Protein AF-0000000068351124 (afdb_homodimer)

Nearest PDB structures (foldseek):
  8b5t-assembly1_A  TM=9.879E-01  e=9.074E-43  Leishmania major
  8b5t-assembly2_C  TM=9.883E-01  e=3.183E-40  Leishmania major
  8b5u-assembly1_A-2  TM=9.787E-01  e=8.706E-40  Leishmania donovani
  1dhr-assembly1_A  TM=9.128E-01  e=2.588E-25  Rattus norvegicus
  1hdr-assembly1_A-2  TM=9.274E-01  e=3.714E-24  Homo sapiens

Secondary structure (DSSP, 8-state):
--EEEEETTTSHHHHHHHHHHHHTT-EEEEEEEGGGPPTT--SEEE-TT--HHHHHHHHHHHTTT--EEEEEE-------B-TTSTTHHHHHHHHIIIIIIHHHHHHHHHHHHEEEEEEEEEE--GGGGS--TTBHHHHHHHHHHHHHHHHHHT-GGGS-TT-EEEEEE-S-B--HHHHHH-TTS-GGGSBPHHHHHHHHHHHHTTTTPPPTT-EEEEEEETTEEEEE-/--EEEEETTTSHHHHHHHHHHHHTT-EEEEEEEGGGPPTT--SEEE-TT--HHHHHHHHHHHTTT--EEEEEE-------B-TTSTTHHHHHHHHIIIIIIHHHHHHHHHHHHEEEEEEEEEE--GGGGS--TTBHHHHHHHHHHHHHHHHHHT-GGGS-TT-EEEEEE-S-B--HHHHHH-TTS-GGGSBPHHHHHHHHHHHHTTTTPPPTT-EEEEEEETTEEEEE-

InterPro domains:
  IPR002347 Short-chain dehydrogenase/reductase SDR [PF00106] (2-181)
  IPR020904 Short-chain dehydrogenase/reductase, conserved site [PS00061] (125-153)
  IPR036291 NAD(P)-binding domain superfamily [SSF51735] (1-215)

pLDDT: mean 97.4, std 2.3, range [87.5, 99.0]

Organism: Leishmania major (NCBI:txid5664)

Solvent-accessible surface area (backbone atoms only — not comparable to full-atom values): 22222 Å² total; per-residue (Å²): 128,52,28,32,40,30,34,19,32,69,42,73,60,17,41,35,32,51,51,43,35,47,75,69,60,37,46,78,43,38,26,30,42,43,92,65,45,54,90,90,50,86,45,42,61,39,63,80,82,51,52,33,47,54,43,30,52,52,54,44,59,71,43,61,98,50,66,25,36,25,33,40,37,58,36,61,81,83,51,64,32,29,61,58,40,81,64,25,36,54,44,21,52,51,32,28,39,40,32,30,34,48,43,55,22,49,45,26,42,34,30,74,33,37,28,69,48,15,27,38,37,39,55,35,36,48,68,26,81,47,67,28,41,61,21,40,24,37,26,33,18,24,33,28,36,49,45,46,34,34,9,52,40,73,38,59,83,48,40,29,61,79,37,38,32,36,27,40,12,49,69,48,61,64,35,74,67,49,43,68,77,42,74,82,59,77,61,45,46,29,29,55,44,62,62,53,19,47,50,51,48,38,38,45,72,57,48,89,52,76,62,56,30,38,62,30,33,42,45,27,55,84,67,40,74,47,79,45,118,128,52,29,32,41,31,34,20,31,68,43,74,60,17,41,36,33,50,51,41,35,48,74,68,60,38,44,76,44,38,28,30,43,44,90,66,46,55,91,91,50,86,45,44,62,39,64,81,82,51,51,33,47,53,45,31,51,52,54,46,58,70,42,62,97,50,66,24,33,24,34,40,37,58,36,61,82,84,51,64,32,29,59,61,39,80,63,25,36,54,44,22,53,50,30,28,40,40,34,29,34,47,44,56,21,48,46,26,42,34,31,73,33,36,27,67,48,14,27,38,38,39,55,34,34,47,68,28,80,48,68,29,40,62,20,40,24,35,26,33,19,24,33,27,36,50,44,45,33,33,8,50,40,74,39,58,83,46,39,29,60,80,36,37,31,36,26,40,12,50,68,49,61,64,36,73,67,50,45,70,76,42,73,83,59,76,61,44,46,28,29,54,44,62,62,54,19,48,50,51,47,38,36,44,72,56,48,89,52,76,62,56,29,38,63,31,34,44,45,28,54,85,66,42,75,47,81,44,118

Radius of gyration: 22.52 Å; Cα contacts (8 Å, |Δi|>4): 1095; chains: 2; bounding box: 61×64×56 Å

Sequence (458 aa):
MKNVLLIGARGALGRAVANAFANGKWSIISVDQAAAVQQGDECCAVNPASSIEELQQAYKSAVTGLKVDAVINVAGGWAGGSVADASTAASTELMLRQSLFSSVAAAHVFSTQGEKNGLLLLTGAAAAVSPTPGMIGYGTAKSAVHFLCQSIAEDPSVLPTDASVLAILPTILDTPGNRSAMPHADRSTWTSLEDVAQQIVEWSNGSRRPASGSLVKIVTENSKTRFIVMKNVLLIGARGALGRAVANAFANGKWSIISVDQAAAVQQGDECCAVNPASSIEELQQAYKSAVTGLKVDAVINVAGGWAGGSVADASTAASTELMLRQSLFSSVAAAHVFSTQGEKNGLLLLTGAAAAVSPTPGMIGYGTAKSAVHFLCQSIAEDPSVLPTDASVLAILPTILDTPGNRSAMPHADRSTWTSLEDVAQQIVEWSNGSRRPASGSLVKIVTENSKTRFIV

Structure (mmCIF, N/CA/C/O backbone):
data_AF-0000000068351124-model_v1
#
loop_
_entity.id
_entity.type
_entity.pdbx_description
1 polymer 'Dihydropteridine reductase'
#
loop_
_atom_site.group_PDB
_atom_site.id
_atom_site.type_symbol
_atom_site.label_atom_id
_atom_site.label_alt_id
_atom_site.label_comp_id
_atom_site.label_asym_id
_atom_site.label_entity_id
_atom_site.label_seq_id
_atom_site.pdbx_PDB_ins_code
_atom_site.Cartn_x
_atom_site.Cartn_y
_atom_site.Cartn_z
_atom_site.occupancy
_atom_site.B_iso_or_equiv
_atom_site.auth_seq_id
_atom_site.auth_comp_id
_atom_site.auth_asym_id
_atom_site.auth_atom_id
_atom_site.pdbx_PDB_model_num
ATOM 1 N N . MET A 1 1 ? 5.875 33.875 12.164 1 90.62 1 MET A N 1
ATOM 2 C CA . MET A 1 1 ? 4.629 33.125 11.969 1 90.62 1 MET A CA 1
ATOM 3 C C . MET A 1 1 ? 4.914 31.703 11.469 1 90.62 1 MET A C 1
ATOM 5 O O . MET A 1 1 ? 5.793 31.5 10.633 1 90.62 1 MET A O 1
ATOM 9 N N . LYS A 1 2 ? 4.273 30.75 12.125 1 97.88 2 LYS A N 1
ATOM 10 C CA . LYS A 1 2 ? 4.484 29.359 11.742 1 97.88 2 LYS A CA 1
ATOM 11 C C . LYS A 1 2 ? 3.682 29 10.492 1 97.88 2 LYS A C 1
ATOM 13 O O . LYS A 1 2 ? 2.59 29.531 10.273 1 97.88 2 LYS A O 1
ATOM 18 N N . ASN A 1 3 ? 4.223 28.109 9.664 1 98.69 3 ASN A N 1
ATOM 19 C CA . ASN A 1 3 ? 3.6 27.703 8.414 1 98.69 3 ASN A CA 1
ATOM 20 C C . ASN A 1 3 ? 3.168 26.234 8.461 1 98.69 3 ASN A C 1
ATOM 22 O O . ASN A 1 3 ? 3.895 25.391 8.984 1 98.69 3 ASN A O 1
ATOM 26 N N . VAL A 1 4 ? 1.982 25.969 7.977 1 98.94 4 VAL A N 1
ATOM 27 C CA . VAL A 1 4 ? 1.522 24.594 7.844 1 98.94 4 VAL A CA 1
ATOM 28 C C . VAL A 1 4 ? 1.084 24.328 6.406 1 98.94 4 VAL A C 1
ATOM 30 O O . VAL A 1 4 ? 0.349 25.125 5.82 1 98.94 4 VAL A O 1
ATOM 33 N N . LEU A 1 5 ? 1.65 23.328 5.781 1 98.94 5 LEU A N 1
ATOM 34 C CA . LEU A 1 5 ? 1.082 22.766 4.559 1 98.94 5 LEU A CA 1
ATOM 35 C C . LEU A 1 5 ? -0.054 21.797 4.875 1 98.94 5 LEU A C 1
ATOM 37 O O . LEU A 1 5 ? 0.159 20.781 5.539 1 98.94 5 LEU A O 1
ATOM 41 N N . LEU A 1 6 ? -1.249 22.141 4.48 1 98.94 6 LEU A N 1
ATOM 42 C CA . LEU A 1 6 ? -2.441 21.344 4.758 1 98.94 6 LEU A CA 1
ATOM 43 C C . LEU A 1 6 ? -2.992 20.719 3.479 1 98.94 6 LEU A C 1
ATOM 45 O O . LEU A 1 6 ? -3.557 21.422 2.637 1 98.94 6 LEU A O 1
ATOM 49 N N . ILE A 1 7 ? -2.822 19.438 3.361 1 98.88 7 ILE A N 1
ATOM 50 C CA . ILE A 1 7 ? -3.271 18.688 2.193 1 98.88 7 ILE A CA 1
ATOM 51 C C . ILE A 1 7 ? -4.633 18.047 2.479 1 98.88 7 ILE A C 1
ATOM 53 O O . ILE A 1 7 ? -4.809 17.375 3.49 1 98.88 7 ILE A O 1
ATOM 57 N N . GLY A 1 8 ? -5.559 18.219 1.577 1 98.5 8 GLY A N 1
ATOM 58 C CA . GLY A 1 8 ? -6.949 17.875 1.839 1 98.5 8 GLY A CA 1
ATOM 59 C C . GLY A 1 8 ? -7.695 18.984 2.568 1 98.5 8 GLY A C 1
ATOM 60 O O . GLY A 1 8 ? -8.578 18.703 3.383 1 98.5 8 GLY A O 1
ATOM 61 N N . ALA A 1 9 ? -7.371 20.188 2.326 1 98.56 9 ALA A N 1
ATOM 62 C CA . ALA A 1 9 ? -7.781 21.344 3.123 1 98.56 9 ALA A CA 1
ATOM 63 C C . ALA A 1 9 ? -9.266 21.656 2.926 1 98.56 9 ALA A C 1
ATOM 65 O O . ALA A 1 9 ? -9.883 22.328 3.754 1 98.56 9 ALA A O 1
ATOM 66 N N . ARG A 1 10 ? -9.859 21.219 1.865 1 97.44 10 ARG A N 1
ATOM 67 C CA . ARG A 1 10 ? -11.234 21.594 1.551 1 97.44 10 ARG A CA 1
ATOM 68 C C . ARG A 1 10 ? -12.195 20.453 1.87 1 97.44 10 ARG A C 1
ATOM 70 O O . ARG A 1 10 ? -13.398 20.547 1.619 1 97.44 10 ARG A O 1
ATOM 77 N N . GLY A 1 11 ? -11.703 19.328 2.4 1 96.38 11 GLY A N 1
ATOM 78 C CA . GLY A 1 11 ? -12.555 18.266 2.906 1 96.38 11 GLY A CA 1
ATOM 79 C C . GLY A 1 11 ? -13.156 18.578 4.266 1 96.38 11 GLY A C 1
ATOM 80 O O . GLY A 1 11 ? -12.883 19.625 4.84 1 96.38 11 GLY A O 1
ATOM 81 N N . ALA A 1 12 ? -13.914 17.609 4.773 1 96.94 12 ALA A N 1
ATOM 82 C CA . ALA A 1 12 ? -14.578 17.828 6.055 1 96.94 12 ALA A CA 1
ATOM 83 C C . ALA A 1 12 ? -13.562 18.016 7.18 1 96.94 12 ALA A C 1
ATOM 85 O O . ALA A 1 12 ? -13.594 19.016 7.891 1 96.94 12 ALA A O 1
ATOM 86 N N . LEU A 1 13 ? -12.656 17.031 7.383 1 98.19 13 LEU A N 1
ATOM 87 C CA . LEU A 1 13 ? -11.633 17.156 8.414 1 98.19 13 LEU A CA 1
ATOM 88 C C . LEU A 1 13 ? -10.688 18.312 8.086 1 98.19 13 LEU A C 1
ATOM 90 O O . LEU A 1 13 ? -10.266 19.047 8.984 1 98.19 13 LEU A O 1
ATOM 94 N N . GLY A 1 14 ? -10.32 18.469 6.797 1 98.56 14 GLY A N 1
ATOM 95 C CA . GLY A 1 14 ? -9.43 19.531 6.359 1 98.56 14 GLY A CA 1
ATOM 96 C C . GLY A 1 14 ? -9.906 20.906 6.758 1 98.56 14 GLY A C 1
ATOM 97 O O . GLY A 1 14 ? -9.117 21.719 7.254 1 98.56 14 GLY A O 1
ATOM 98 N N . ARG A 1 15 ? -11.164 21.188 6.594 1 98.12 15 ARG A N 1
ATOM 99 C CA . ARG A 1 15 ? -11.727 22.484 6.945 1 98.12 15 ARG A CA 1
ATOM 100 C C . ARG A 1 15 ? -11.648 22.719 8.453 1 98.12 15 ARG A C 1
ATOM 102 O O . ARG A 1 15 ? -11.352 23.828 8.891 1 98.12 15 ARG A O 1
ATOM 109 N N . ALA A 1 16 ? -11.93 21.672 9.242 1 98.69 16 ALA A N 1
ATOM 110 C CA . ALA A 1 16 ? -11.828 21.797 10.695 1 98.69 16 ALA A CA 1
ATOM 111 C C . ALA A 1 16 ? -10.391 22.062 11.125 1 98.69 16 ALA A C 1
ATOM 113 O O . ALA A 1 16 ? -10.148 22.906 11.992 1 98.69 16 ALA A O 1
ATOM 114 N N . VAL A 1 17 ? -9.461 21.406 10.508 1 98.94 17 VAL A N 1
ATOM 115 C CA . VAL A 1 17 ? -8.047 21.578 10.828 1 98.94 17 VAL A CA 1
ATOM 116 C C . VAL A 1 17 ? -7.59 22.969 10.414 1 98.94 17 VAL A C 1
ATOM 118 O O . VAL A 1 17 ? -6.867 23.641 11.156 1 98.94 17 VAL A O 1
ATOM 121 N N . ALA A 1 18 ? -8.023 23.406 9.234 1 98.75 18 ALA A N 1
ATOM 122 C CA . ALA A 1 18 ? -7.691 24.75 8.781 1 98.75 18 ALA A CA 1
ATOM 123 C C . ALA A 1 18 ? -8.18 25.797 9.773 1 98.75 18 ALA A C 1
ATOM 125 O O . ALA A 1 18 ? -7.438 26.719 10.125 1 98.75 18 ALA A O 1
ATOM 126 N N . ASN A 1 19 ? -9.383 25.656 10.195 1 98.75 19 ASN A N 1
ATOM 127 C CA . ASN A 1 19 ? -9.945 26.578 11.164 1 98.75 19 ASN A CA 1
ATOM 128 C C . ASN A 1 19 ? -9.148 26.594 12.461 1 98.75 19 ASN A C 1
ATOM 130 O O . ASN A 1 19 ? -8.906 27.656 13.031 1 98.75 19 ASN A O 1
ATOM 134 N N . ALA A 1 20 ? -8.781 25.422 12.945 1 98.88 20 ALA A N 1
ATOM 135 C CA . ALA A 1 20 ? -8.023 25.312 14.188 1 98.88 20 ALA A CA 1
ATOM 136 C C . ALA A 1 20 ? -6.66 26 14.055 1 98.88 20 ALA A C 1
ATOM 138 O O . ALA A 1 20 ? -6.227 26.719 14.961 1 98.88 20 ALA A O 1
ATOM 139 N N . PHE A 1 21 ? -5.977 25.797 12.93 1 98.88 21 PHE A N 1
ATOM 140 C CA . PHE A 1 21 ? -4.68 26.438 12.703 1 98.88 21 PHE A CA 1
ATOM 141 C C . PHE A 1 21 ? -4.832 27.938 12.586 1 98.88 21 PHE A C 1
ATOM 143 O O . PHE A 1 21 ? -3.973 28.703 13.039 1 98.88 21 PHE A O 1
ATOM 150 N N . ALA A 1 22 ? -5.898 28.391 11.898 1 98.44 22 ALA A N 1
ATOM 151 C CA . ALA A 1 22 ? -6.16 29.828 11.789 1 98.44 22 ALA A CA 1
ATOM 152 C C . ALA A 1 22 ? -6.324 30.453 13.172 1 98.44 22 ALA A C 1
ATOM 154 O O . ALA A 1 22 ? -5.789 31.531 13.438 1 98.44 22 ALA A O 1
ATOM 155 N N . ASN A 1 23 ? -7.055 29.812 13.977 1 98.25 23 ASN A N 1
ATOM 156 C CA . ASN A 1 23 ? -7.238 30.281 15.344 1 98.25 23 ASN A CA 1
ATOM 157 C C . ASN A 1 23 ? -5.914 30.359 16.094 1 98.25 23 ASN A C 1
ATOM 159 O O . ASN A 1 23 ? -5.738 31.203 16.969 1 98.25 23 ASN A O 1
ATOM 163 N N . GLY A 1 24 ? -5.059 29.469 15.742 1 97.94 24 GLY A N 1
ATOM 164 C CA . GLY A 1 24 ? -3.729 29.453 16.344 1 97.94 24 GLY A CA 1
ATOM 165 C C . GLY A 1 24 ? -2.77 30.422 15.672 1 97.94 24 GLY A C 1
ATOM 166 O O . GLY A 1 24 ? -1.574 30.422 15.969 1 97.94 24 GLY A O 1
ATOM 167 N N . LYS A 1 25 ? -3.258 31.172 14.664 1 98.06 25 LYS A N 1
ATOM 168 C CA . LYS A 1 25 ? -2.52 32.25 13.984 1 98.06 25 LYS A CA 1
ATOM 169 C C . LYS A 1 25 ? -1.384 31.656 13.141 1 98.06 25 LYS A C 1
ATOM 171 O O . LYS A 1 25 ? -0.302 32.25 13.062 1 98.06 25 LYS A O 1
ATOM 176 N N . TRP A 1 26 ? -1.561 30.469 12.688 1 98.5 26 TRP A N 1
ATOM 177 C CA . TRP A 1 26 ? -0.649 29.875 11.711 1 98.5 26 TRP A CA 1
ATOM 178 C C . TRP A 1 26 ? -0.959 30.359 10.305 1 98.5 26 TRP A C 1
ATOM 180 O O . TRP A 1 26 ? -2.109 30.672 9.984 1 98.5 26 TRP A O 1
ATOM 190 N N . SER A 1 27 ? 0.076 30.469 9.477 1 98.19 27 SER A N 1
ATOM 191 C CA . SER A 1 27 ? -0.121 30.625 8.039 1 98.19 27 SER A CA 1
ATOM 192 C C . SER A 1 27 ? -0.427 29.281 7.383 1 98.19 27 SER A C 1
ATOM 194 O O . SER A 1 27 ? 0.333 28.328 7.531 1 98.19 27 SER A O 1
ATOM 196 N N . ILE A 1 28 ? -1.528 29.25 6.656 1 98.44 28 ILE A N 1
ATOM 197 C CA . ILE A 1 28 ? -1.983 27.969 6.113 1 98.44 28 ILE A CA 1
ATOM 198 C C . ILE A 1 28 ? -1.756 27.938 4.602 1 98.44 28 ILE A C 1
ATOM 200 O O . ILE A 1 28 ? -2.258 28.797 3.877 1 98.44 28 ILE A O 1
ATOM 204 N N . ILE A 1 29 ? -0.979 27 4.129 1 98.62 29 ILE A N 1
ATOM 205 C CA . ILE A 1 29 ? -0.839 26.688 2.711 1 98.62 29 ILE A CA 1
ATOM 206 C C . ILE A 1 29 ? -1.719 25.484 2.361 1 98.62 29 ILE A C 1
ATOM 208 O O . ILE A 1 29 ? -1.402 24.344 2.719 1 98.62 29 ILE A O 1
ATOM 212 N N . SER A 1 30 ? -2.77 25.766 1.622 1 98.56 30 SER A N 1
ATOM 213 C CA . SER A 1 30 ? -3.811 24.766 1.406 1 98.56 30 SER A CA 1
ATOM 214 C C . SER A 1 30 ? -3.648 24.078 0.054 1 98.56 30 SER A C 1
ATOM 216 O O . SER A 1 30 ? -3.344 24.734 -0.946 1 98.56 30 SER A O 1
ATOM 218 N N . VAL A 1 31 ? -3.801 22.797 0.043 1 98.56 31 VAL A N 1
ATOM 219 C CA . VAL A 1 31 ? -3.818 21.984 -1.171 1 98.56 31 VAL A CA 1
ATOM 220 C C . VAL A 1 31 ? -5.039 21.062 -1.161 1 98.56 31 VAL A C 1
ATOM 222 O O . VAL A 1 31 ? -5.398 20.516 -0.12 1 98.56 31 VAL A O 1
ATOM 225 N N . ASP A 1 32 ? -5.676 20.859 -2.242 1 98.38 32 ASP A N 1
ATOM 226 C CA . ASP A 1 32 ? -6.742 19.875 -2.396 1 98.38 32 ASP A CA 1
ATOM 227 C C . ASP A 1 32 ? -6.93 19.5 -3.863 1 98.38 32 ASP A C 1
ATOM 229 O O . ASP A 1 32 ? -6.266 20.047 -4.742 1 98.38 32 ASP A O 1
ATOM 233 N N . GLN A 1 33 ? -7.754 18.531 -4.059 1 96.19 33 GLN A N 1
ATOM 234 C CA . GLN A 1 33 ? -8.07 18.125 -5.426 1 96.19 33 GLN A CA 1
ATOM 235 C C . GLN A 1 33 ? -8.859 19.219 -6.148 1 96.19 33 GLN A C 1
ATOM 237 O O . GLN A 1 33 ? -9.664 19.922 -5.535 1 96.19 33 GLN A O 1
ATOM 242 N N . ALA A 1 34 ? -8.727 19.25 -7.438 1 91.94 34 ALA A N 1
ATOM 243 C CA . ALA A 1 34 ? -9.273 20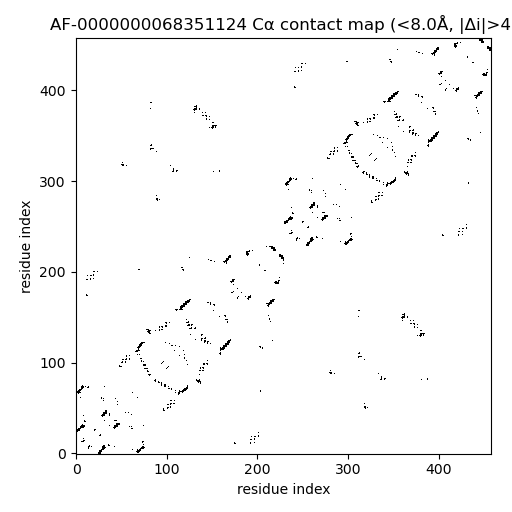.312 -8.273 1 91.94 34 ALA A CA 1
ATOM 244 C C . ALA A 1 34 ? -10.781 20.453 -8.078 1 91.94 34 ALA A C 1
ATOM 246 O O . ALA A 1 34 ? -11.312 21.562 -8.047 1 91.94 34 ALA A O 1
ATOM 247 N N . ALA A 1 35 ? -11.461 19.359 -7.949 1 91.5 35 ALA A N 1
ATOM 248 C CA . ALA A 1 35 ? -12.914 19.391 -7.84 1 91.5 35 ALA A CA 1
ATOM 249 C C . ALA A 1 35 ? -13.359 20.047 -6.539 1 91.5 35 ALA A C 1
ATOM 251 O O . ALA A 1 35 ? -14.484 20.531 -6.434 1 91.5 35 ALA A O 1
ATOM 252 N N . ALA A 1 36 ? -12.445 20.078 -5.566 1 92.25 36 ALA A N 1
ATOM 253 C CA . ALA A 1 36 ? -12.781 20.641 -4.258 1 92.25 36 ALA A CA 1
ATOM 254 C C . ALA A 1 36 ? -12.414 22.125 -4.18 1 92.25 36 ALA A C 1
ATOM 256 O O . ALA A 1 36 ? -12.789 22.812 -3.23 1 92.25 36 ALA A O 1
ATOM 257 N N . VAL A 1 37 ? -11.648 22.609 -5.18 1 93.5 37 VAL A N 1
ATOM 258 C CA . VAL A 1 37 ? -11.133 23.984 -5.152 1 93.5 37 VAL A CA 1
ATOM 259 C C . VAL A 1 37 ? -11.992 24.875 -6.047 1 93.5 37 VAL A C 1
ATOM 261 O O . VAL A 1 37 ? -12.148 24.594 -7.238 1 93.5 37 VAL A O 1
ATOM 264 N N . GLN A 1 38 ? -12.523 25.891 -5.461 1 90.25 38 GLN A N 1
ATOM 265 C CA . GLN A 1 38 ? -13.383 26.797 -6.195 1 90.25 38 GLN A CA 1
ATOM 266 C C . GLN A 1 38 ? -12.57 27.922 -6.848 1 90.25 38 GLN A C 1
ATOM 268 O O . GLN A 1 38 ? -11.438 28.188 -6.445 1 90.25 38 GLN A O 1
ATOM 273 N N . GLN A 1 39 ? -13.281 28.531 -7.797 1 87.5 39 GLN A N 1
ATOM 274 C CA . GLN A 1 39 ? -12.656 29.688 -8.43 1 87.5 39 GLN A CA 1
ATOM 275 C C . GLN A 1 39 ? -12.406 30.797 -7.414 1 87.5 39 GLN A C 1
ATOM 277 O O . GLN A 1 39 ? -13.273 31.109 -6.605 1 87.5 39 GLN A O 1
ATOM 282 N N . GLY A 1 40 ? -11.234 31.344 -7.422 1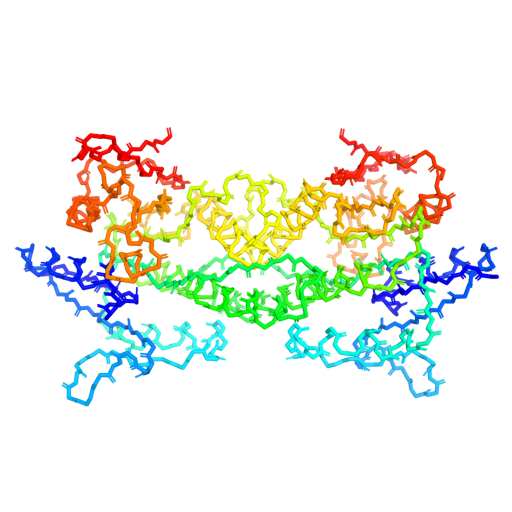 87.56 40 GLY A N 1
ATOM 283 C CA . GLY A 1 40 ? -10.875 32.438 -6.508 1 87.56 40 GLY A CA 1
ATOM 284 C C . GLY A 1 40 ? -10.32 31.938 -5.188 1 87.56 40 GLY A C 1
ATOM 285 O O . GLY A 1 40 ? -9.828 32.719 -4.379 1 87.56 40 GLY A O 1
ATOM 286 N N . ASP A 1 41 ? -10.406 30.594 -5.012 1 88.38 41 ASP A N 1
ATOM 287 C CA . ASP A 1 41 ? -9.852 29.969 -3.811 1 88.38 41 ASP A CA 1
ATOM 288 C C . ASP A 1 41 ? -8.328 29.969 -3.85 1 88.38 41 ASP A C 1
ATOM 290 O O . ASP A 1 41 ? -7.73 29.75 -4.906 1 88.38 41 ASP A O 1
ATOM 294 N N . GLU A 1 42 ? -7.664 30.359 -2.84 1 92.06 42 GLU A N 1
ATOM 295 C CA . GLU A 1 42 ? -6.207 30.375 -2.754 1 92.06 42 GLU A CA 1
ATOM 296 C C . GLU A 1 42 ? -5.645 28.984 -2.539 1 92.06 42 GLU A C 1
ATOM 298 O O . GLU A 1 42 ? -4.43 28.781 -2.527 1 92.06 42 GLU A O 1
ATOM 303 N N . CYS A 1 43 ? -6.488 28.031 -2.551 1 95.38 43 CYS A N 1
ATOM 304 C CA . CYS A 1 43 ? -6.098 26.641 -2.373 1 95.38 43 CYS A CA 1
ATOM 305 C C . CYS A 1 43 ? -5.48 26.078 -3.65 1 95.38 43 CYS A C 1
ATOM 307 O O . CYS A 1 43 ? -6.047 26.219 -4.734 1 95.38 43 CYS A O 1
ATOM 309 N N . CYS A 1 44 ? -4.25 25.469 -3.494 1 96.88 44 CYS A N 1
ATOM 310 C CA . CYS A 1 44 ? -3.598 24.828 -4.633 1 96.88 44 CYS A CA 1
ATOM 311 C C . CYS A 1 44 ? -4.375 23.594 -5.082 1 96.88 44 CYS A C 1
ATOM 313 O O . CYS A 1 44 ? -4.648 22.703 -4.281 1 96.88 44 CYS A O 1
ATOM 315 N N . ALA A 1 45 ? -4.684 23.547 -6.367 1 97.38 45 ALA A N 1
ATOM 316 C CA . ALA A 1 45 ? -5.449 22.438 -6.926 1 97.38 45 ALA A CA 1
ATOM 317 C C . ALA A 1 45 ? -4.527 21.391 -7.527 1 97.38 45 ALA A C 1
ATOM 319 O O . ALA A 1 45 ? -3.59 21.719 -8.258 1 97.38 45 ALA A O 1
ATOM 320 N N . VAL A 1 46 ? -4.766 20.141 -7.164 1 97.69 46 VAL A N 1
ATOM 321 C CA . VAL A 1 46 ? -4.016 19.047 -7.773 1 97.69 46 VAL A CA 1
ATOM 322 C C . VAL A 1 46 ? -4.973 18.109 -8.508 1 97.69 46 VAL A C 1
ATOM 324 O O . VAL A 1 46 ? -6.168 18.078 -8.219 1 97.69 46 VAL A O 1
ATOM 327 N N . ASN A 1 47 ? -4.422 17.406 -9.453 1 96.44 47 ASN A N 1
ATOM 328 C CA . ASN A 1 47 ? -5.176 16.438 -10.227 1 96.44 47 ASN A CA 1
ATOM 329 C C . ASN A 1 47 ? -5.316 15.109 -9.477 1 96.44 47 ASN A C 1
ATOM 331 O O . ASN A 1 47 ? -4.324 14.539 -9.023 1 96.44 47 ASN A O 1
ATOM 335 N N . PRO A 1 48 ? -6.523 14.648 -9.32 1 92.81 48 PRO A N 1
ATOM 336 C CA . PRO A 1 48 ? -6.734 13.383 -8.625 1 92.81 48 PRO A CA 1
ATOM 337 C C . PRO A 1 48 ? -5.992 12.219 -9.281 1 92.81 48 PRO A C 1
ATOM 339 O O . PRO A 1 48 ? -5.719 11.211 -8.625 1 92.81 48 PRO A O 1
ATOM 342 N N . ALA A 1 49 ? -5.621 12.32 -10.508 1 94 49 ALA A N 1
ATOM 343 C CA . ALA A 1 49 ? -4.945 11.258 -11.242 1 94 49 ALA A CA 1
ATOM 344 C C . ALA A 1 49 ? -3.434 11.461 -11.242 1 94 49 ALA A C 1
ATOM 346 O O . ALA A 1 49 ? -2.701 10.75 -11.93 1 94 49 ALA A O 1
ATOM 347 N N . SER A 1 50 ? -2.961 12.414 -10.445 1 96.94 50 SER A N 1
ATOM 348 C CA . SER A 1 50 ? -1.539 12.742 -10.422 1 96.94 50 SER A CA 1
ATOM 349 C C . SER A 1 50 ? -0.711 11.562 -9.914 1 96.94 50 SER A C 1
ATOM 351 O O . SER A 1 50 ? -1.138 10.836 -9.016 1 96.94 50 SER A O 1
ATOM 353 N N . SER A 1 51 ? 0.481 11.398 -10.523 1 97.94 51 SER A N 1
ATOM 354 C CA . SER A 1 51 ? 1.494 10.5 -9.984 1 97.94 51 SER A CA 1
ATOM 355 C C . SER A 1 51 ? 2.055 11.023 -8.664 1 97.94 51 SER A C 1
ATOM 357 O O . SER A 1 51 ? 1.801 12.164 -8.289 1 97.94 51 SER A O 1
ATOM 359 N N . ILE A 1 52 ? 2.805 10.188 -7.969 1 98.75 52 ILE A N 1
ATOM 360 C CA . ILE A 1 52 ? 3.455 10.633 -6.742 1 98.75 52 ILE A CA 1
ATOM 361 C C . ILE A 1 52 ? 4.422 11.773 -7.055 1 98.75 52 ILE A C 1
ATOM 363 O O . ILE A 1 52 ? 4.488 12.758 -6.32 1 98.75 52 ILE A O 1
ATOM 367 N N . GLU A 1 53 ? 5.152 11.641 -8.18 1 98.56 53 GLU A N 1
ATOM 368 C CA . GLU A 1 53 ? 6.109 12.664 -8.586 1 98.56 53 GLU A CA 1
ATOM 369 C C . GLU A 1 53 ? 5.414 13.992 -8.859 1 98.56 53 GLU A C 1
ATOM 371 O O . GLU A 1 53 ? 5.922 15.055 -8.492 1 98.56 53 GLU A O 1
ATOM 376 N N . GLU A 1 54 ? 4.305 13.93 -9.516 1 98.56 54 GLU A N 1
ATOM 377 C CA . GLU A 1 54 ? 3.545 15.148 -9.812 1 98.56 54 GLU A CA 1
ATOM 378 C C . GLU A 1 54 ? 3.037 15.797 -8.531 1 98.56 54 GLU A C 1
ATOM 380 O O . GLU A 1 54 ? 3.072 17.031 -8.398 1 98.56 54 GLU A O 1
ATOM 385 N N . LEU A 1 55 ? 2.535 15.008 -7.59 1 98.75 55 LEU A N 1
ATOM 386 C CA . LEU A 1 55 ? 2.088 15.539 -6.305 1 98.75 55 LEU A CA 1
ATOM 387 C C . LEU A 1 55 ? 3.25 16.156 -5.543 1 98.75 55 LEU A C 1
ATOM 389 O O . LEU A 1 55 ? 3.111 17.25 -4.965 1 98.75 55 LEU A O 1
ATOM 393 N N . GLN A 1 56 ? 4.379 15.445 -5.535 1 98.69 56 GLN A N 1
ATOM 394 C CA . GLN A 1 56 ? 5.582 15.953 -4.887 1 98.69 56 GLN A CA 1
ATOM 395 C C . GLN A 1 56 ? 5.949 17.344 -5.418 1 98.69 56 GLN A C 1
ATOM 397 O O . GLN A 1 56 ? 6.234 18.25 -4.637 1 98.69 56 GLN A O 1
ATOM 402 N N . GLN A 1 57 ? 5.906 17.469 -6.734 1 98.25 57 GLN A N 1
ATOM 403 C CA . GLN A 1 57 ? 6.23 18.75 -7.359 1 98.25 57 GLN A CA 1
ATOM 404 C C . GLN A 1 57 ? 5.199 19.812 -7 1 98.25 57 GLN A C 1
ATOM 406 O O . GLN A 1 57 ? 5.555 20.969 -6.719 1 98.25 57 GLN A O 1
ATOM 411 N N . ALA A 1 58 ? 3.957 19.453 -7.02 1 98.44 58 ALA A N 1
ATOM 412 C CA . ALA A 1 58 ? 2.891 20.391 -6.703 1 98.44 58 ALA A CA 1
ATOM 413 C C . ALA A 1 58 ? 3.01 20.891 -5.262 1 98.44 58 ALA A C 1
ATOM 415 O O . ALA A 1 58 ? 2.871 22.094 -4.996 1 98.44 58 ALA A O 1
ATOM 416 N N . TYR A 1 59 ? 3.256 19.938 -4.336 1 98.69 59 TYR A N 1
ATOM 417 C CA . TYR A 1 59 ? 3.367 20.312 -2.928 1 98.69 59 TYR A CA 1
ATOM 418 C C . TYR A 1 59 ? 4.586 21.188 -2.688 1 98.69 59 TYR A C 1
ATOM 420 O O . TYR A 1 59 ? 4.516 22.172 -1.94 1 98.69 59 TYR A O 1
ATOM 428 N N . LYS A 1 60 ? 5.715 20.875 -3.312 1 98.06 60 LYS A N 1
ATOM 429 C CA . LYS A 1 60 ? 6.914 21.703 -3.197 1 98.06 60 LYS A CA 1
ATOM 430 C C . LYS A 1 60 ? 6.676 23.109 -3.742 1 98.06 60 LYS A C 1
ATOM 432 O O . LYS A 1 60 ? 7.129 24.094 -3.156 1 98.06 60 LYS A O 1
ATOM 437 N N . SER A 1 61 ? 5.977 23.141 -4.855 1 97.81 61 SER A N 1
ATOM 438 C CA . SER A 1 61 ? 5.672 24.438 -5.449 1 97.81 61 SER A CA 1
ATOM 439 C C . SER A 1 61 ? 4.773 25.266 -4.539 1 97.81 61 SER A C 1
ATOM 441 O O . SER A 1 61 ? 4.898 26.5 -4.484 1 97.81 61 SER A O 1
ATOM 443 N N . ALA A 1 62 ? 3.875 24.625 -3.869 1 97.81 62 ALA A N 1
ATOM 444 C CA . ALA A 1 62 ? 2.943 25.312 -2.979 1 97.81 62 ALA A CA 1
ATOM 445 C C . ALA A 1 62 ? 3.68 25.969 -1.819 1 97.81 62 ALA A C 1
ATOM 447 O O . ALA A 1 62 ? 3.256 27.016 -1.324 1 97.81 62 ALA A O 1
ATOM 448 N N . VAL A 1 63 ? 4.809 25.344 -1.383 1 97.75 63 VAL A N 1
ATOM 449 C CA . VAL A 1 63 ? 5.527 25.891 -0.234 1 97.75 63 VAL A CA 1
ATOM 450 C C . VAL A 1 63 ? 6.785 26.609 -0.707 1 97.75 63 VAL A C 1
ATOM 452 O O . VAL A 1 63 ? 7.723 26.828 0.071 1 97.75 63 VAL A O 1
ATOM 455 N N . THR A 1 64 ? 6.895 26.938 -2.039 1 90.81 64 THR A N 1
ATOM 456 C CA . THR A 1 64 ? 8.117 27.453 -2.631 1 90.81 64 THR A CA 1
ATOM 457 C C . THR A 1 64 ? 8.625 28.672 -1.846 1 90.81 64 THR A C 1
ATOM 459 O O . THR A 1 64 ? 7.875 29.609 -1.604 1 90.81 64 THR A O 1
ATOM 462 N N . GLY A 1 65 ? 9.93 28.531 -1.429 1 91.31 65 GLY A N 1
ATOM 463 C CA . GLY A 1 65 ? 10.594 29.625 -0.744 1 91.31 65 GLY A CA 1
ATOM 464 C C . GLY A 1 65 ? 10.266 29.688 0.737 1 91.31 65 GLY A C 1
ATOM 465 O O . GLY A 1 65 ? 10.648 30.641 1.421 1 91.31 65 GLY A O 1
ATOM 466 N N . LEU A 1 66 ? 9.5 28.703 1.201 1 94.38 66 LEU A N 1
ATOM 467 C CA . LEU A 1 66 ? 9.109 28.672 2.605 1 94.38 66 LEU A CA 1
ATOM 468 C C . LEU A 1 66 ? 9.555 27.391 3.277 1 94.38 66 LEU A C 1
ATOM 470 O O . LEU A 1 66 ? 9.688 26.344 2.619 1 94.38 66 LEU A O 1
ATOM 474 N N . LYS A 1 67 ? 9.859 27.516 4.539 1 97.44 67 LYS A N 1
ATOM 475 C CA . LYS A 1 67 ? 9.93 26.344 5.406 1 97.44 67 LYS A CA 1
ATOM 476 C C . LYS A 1 67 ? 8.602 26.125 6.125 1 97.44 67 LYS A C 1
ATOM 478 O O . LYS A 1 67 ? 7.852 27.062 6.371 1 97.44 67 LYS A O 1
ATOM 483 N N . VAL A 1 68 ? 8.344 24.891 6.41 1 98.81 68 VAL A N 1
ATOM 484 C CA . VAL A 1 68 ? 7.059 24.594 7.039 1 98.81 68 VAL A CA 1
ATOM 485 C C . VAL A 1 68 ? 7.289 23.969 8.406 1 98.81 68 VAL A C 1
ATOM 487 O O . VAL A 1 68 ? 8.141 23.078 8.555 1 98.81 68 VAL A O 1
ATOM 490 N N . ASP A 1 69 ? 6.535 24.406 9.391 1 98.94 69 ASP A N 1
ATOM 491 C CA . ASP A 1 69 ? 6.59 23.875 10.758 1 98.94 69 ASP A CA 1
ATOM 492 C C . ASP A 1 69 ? 5.777 22.594 10.883 1 98.94 69 ASP A C 1
ATOM 494 O O . ASP A 1 69 ? 6.016 21.781 11.789 1 98.94 69 ASP A O 1
ATOM 498 N N . ALA A 1 70 ? 4.832 22.406 9.977 1 98.94 70 ALA A N 1
ATOM 499 C CA . ALA A 1 70 ? 4.012 21.203 9.961 1 98.94 70 ALA A CA 1
ATOM 500 C C . ALA A 1 70 ? 3.551 20.859 8.547 1 98.94 70 ALA A C 1
ATOM 502 O O . ALA A 1 70 ? 3.293 21.766 7.742 1 98.94 70 ALA A O 1
ATOM 503 N N . VAL A 1 71 ? 3.52 19.656 8.211 1 98.94 71 VAL A N 1
ATOM 504 C CA . VAL A 1 71 ? 2.82 19.094 7.059 1 98.94 71 VAL A CA 1
ATOM 505 C C . VAL A 1 71 ? 1.73 18.141 7.523 1 98.94 71 VAL A C 1
ATOM 507 O O . VAL A 1 71 ? 2.021 17.109 8.148 1 98.94 71 VAL A O 1
ATOM 510 N N . ILE A 1 72 ? 0.488 18.516 7.281 1 99 72 ILE A N 1
ATOM 511 C CA . ILE A 1 72 ? -0.677 17.75 7.707 1 99 72 ILE A CA 1
ATOM 512 C C . ILE A 1 72 ? -1.406 17.203 6.48 1 99 72 ILE A C 1
ATOM 514 O O . ILE A 1 72 ? -1.958 17.969 5.688 1 99 72 ILE A O 1
ATOM 518 N N . ASN A 1 73 ? -1.359 15.945 6.305 1 98.94 73 ASN A N 1
ATOM 519 C CA . ASN A 1 73 ? -2.082 15.305 5.211 1 98.94 73 ASN A CA 1
ATOM 520 C C . ASN A 1 73 ? -3.359 14.625 5.699 1 98.94 73 ASN A C 1
ATOM 522 O O . ASN A 1 73 ? -3.305 13.555 6.297 1 98.94 73 ASN A O 1
ATOM 526 N N . VAL A 1 74 ? -4.477 15.219 5.406 1 98.81 74 VAL A N 1
ATOM 527 C CA . VAL A 1 74 ? -5.762 14.656 5.797 1 98.81 74 VAL A CA 1
ATOM 528 C C . VAL A 1 74 ? -6.586 14.328 4.555 1 98.81 74 VAL A C 1
ATOM 530 O O . VAL A 1 74 ? -7.809 14.195 4.629 1 98.81 74 VAL A O 1
ATOM 533 N N . ALA A 1 75 ? -5.859 14.32 3.381 1 97.69 75 ALA A N 1
ATOM 534 C CA . ALA A 1 75 ? -6.508 13.852 2.158 1 97.69 75 ALA A CA 1
ATOM 535 C C . ALA A 1 75 ? -6.902 12.383 2.273 1 97.69 75 ALA A C 1
ATOM 537 O O . ALA A 1 75 ? -6.168 11.578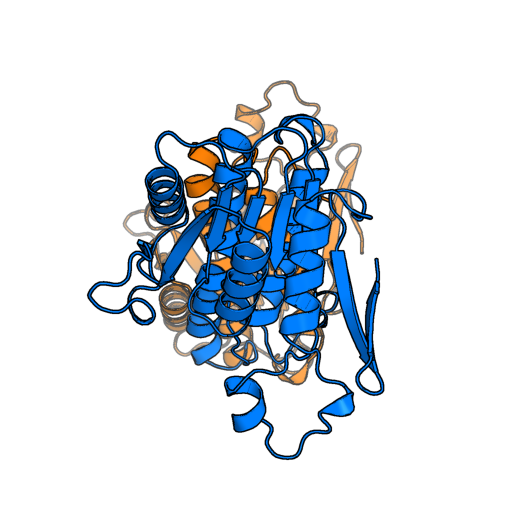 2.848 1 97.69 75 ALA A O 1
ATOM 538 N N . GLY A 1 76 ? -8.039 12.055 1.774 1 94.19 76 GLY A N 1
ATOM 539 C CA . GLY A 1 76 ? -8.477 10.664 1.799 1 94.19 76 GLY A CA 1
ATOM 540 C C . GLY A 1 76 ? -9.906 10.484 1.31 1 94.19 76 GLY A C 1
ATOM 541 O O . GLY A 1 76 ? -10.438 11.336 0.605 1 94.19 76 GLY A O 1
ATOM 542 N N . GLY A 1 77 ? -10.422 9.406 1.516 1 92.19 77 GLY A N 1
ATOM 543 C CA . GLY A 1 77 ? -11.758 8.938 1.167 1 92.19 77 GLY A CA 1
ATOM 544 C C . GLY A 1 77 ? -12.016 7.508 1.588 1 92.19 77 GLY A C 1
ATOM 545 O O . GLY A 1 77 ? -11.203 6.902 2.289 1 92.19 77 GLY A O 1
ATOM 546 N N . TRP A 1 78 ? -13.227 7.086 1.21 1 94.44 78 TRP A N 1
ATOM 547 C CA . TRP A 1 78 ? -13.602 5.719 1.556 1 94.44 78 TRP A CA 1
ATOM 548 C C . TRP A 1 78 ? -14.312 5.039 0.393 1 94.44 78 TRP A C 1
ATOM 550 O O . TRP A 1 78 ? -15.141 5.656 -0.281 1 94.44 78 TRP A O 1
ATOM 560 N N . ALA A 1 79 ? -13.969 3.861 0.15 1 95.12 79 ALA A N 1
ATOM 561 C CA . ALA A 1 79 ? -14.688 2.945 -0.731 1 95.12 79 ALA A CA 1
ATOM 562 C C . ALA A 1 79 ? -14.586 1.508 -0.23 1 95.12 79 ALA A C 1
ATOM 564 O O . ALA A 1 79 ? -13.523 1.078 0.225 1 95.12 79 ALA A O 1
ATOM 565 N N . GLY A 1 80 ? -15.703 0.802 -0.248 1 95.88 80 GLY A N 1
ATOM 566 C CA . GLY A 1 80 ? -15.695 -0.616 0.076 1 95.88 80 GLY A CA 1
ATOM 567 C C . GLY A 1 80 ? -15.375 -1.498 -1.117 1 95.88 80 GLY A C 1
ATOM 568 O O . GLY A 1 80 ? -14.773 -1.043 -2.092 1 95.88 80 GLY A O 1
ATOM 569 N N . GLY A 1 81 ? -15.609 -2.836 -0.918 1 97.81 81 GLY A N 1
ATOM 570 C CA . GLY A 1 81 ? -15.445 -3.803 -1.99 1 97.81 81 GLY A CA 1
ATOM 571 C C . GLY A 1 81 ? -14.461 -4.906 -1.651 1 97.81 81 GLY A C 1
ATOM 572 O O . GLY A 1 81 ? -13.391 -4.645 -1.098 1 97.81 81 GLY A O 1
ATOM 573 N N . SER A 1 82 ? -14.914 -6.125 -1.969 1 98.25 82 SER A N 1
ATOM 574 C CA . SER A 1 82 ? -14.023 -7.277 -1.852 1 98.25 82 SER A CA 1
ATOM 575 C C . SER A 1 82 ? -13.242 -7.508 -3.143 1 98.25 82 SER A C 1
ATOM 577 O O . SER A 1 82 ? -13.5 -6.852 -4.152 1 98.25 82 SER A O 1
ATOM 579 N N . VAL A 1 83 ? -12.336 -8.414 -3.152 1 97.69 83 VAL A N 1
ATOM 580 C CA . VAL A 1 83 ? -11.531 -8.695 -4.332 1 97.69 83 VAL A CA 1
ATOM 581 C C . VAL A 1 83 ? -12.398 -9.32 -5.418 1 97.69 83 VAL A C 1
ATOM 583 O O . VAL A 1 83 ? -12.031 -9.328 -6.594 1 97.69 83 VAL A O 1
ATOM 586 N N . ALA A 1 84 ? -13.617 -9.852 -5.059 1 98.38 84 ALA A N 1
ATOM 587 C CA . ALA A 1 84 ? -14.531 -10.477 -6.012 1 98.38 84 ALA A CA 1
ATOM 588 C C . ALA A 1 84 ? -15.25 -9.422 -6.852 1 98.38 84 ALA A C 1
ATOM 590 O O . ALA A 1 84 ? -15.727 -9.711 -7.945 1 98.38 84 ALA A O 1
ATOM 591 N N . ASP A 1 85 ? -15.352 -8.203 -6.277 1 98.12 85 ASP A N 1
ATOM 592 C CA . ASP A 1 85 ? -16.047 -7.109 -6.953 1 98.12 85 ASP A CA 1
ATOM 593 C C . ASP A 1 85 ? -15.18 -6.523 -8.07 1 98.12 85 ASP A C 1
ATOM 595 O O . ASP A 1 85 ? -14.047 -6.098 -7.832 1 98.12 85 ASP A O 1
ATOM 599 N N . ALA A 1 86 ? -15.75 -6.41 -9.258 1 97.94 86 ALA A N 1
ATOM 600 C CA . ALA A 1 86 ? -15 -5.918 -10.414 1 97.94 86 ALA A CA 1
ATOM 601 C C . ALA A 1 86 ? -14.586 -4.465 -10.211 1 97.94 86 ALA A C 1
ATOM 603 O O . ALA A 1 86 ? -13.531 -4.043 -10.695 1 97.94 86 ALA A O 1
ATOM 604 N N . SER A 1 87 ? -15.336 -3.756 -9.461 1 98.12 87 SER A N 1
ATOM 605 C CA . SER A 1 87 ? -15.094 -2.328 -9.289 1 98.12 87 SER A CA 1
ATOM 606 C C . SER A 1 87 ? -13.992 -2.078 -8.258 1 98.12 87 SER A C 1
ATOM 608 O O . SER A 1 87 ? -13.516 -0.951 -8.109 1 98.12 87 SER A O 1
ATOM 610 N N . THR A 1 88 ? -13.555 -3.129 -7.523 1 98.25 88 THR A N 1
ATOM 611 C CA . THR A 1 88 ? -12.547 -2.979 -6.48 1 98.25 88 THR A CA 1
ATOM 612 C C . THR A 1 88 ? -11.219 -2.527 -7.082 1 98.25 88 THR A C 1
ATOM 614 O O . THR A 1 88 ? -10.477 -1.771 -6.453 1 98.25 88 THR A O 1
ATOM 617 N N . ALA A 1 89 ? -10.969 -2.877 -8.352 1 98.56 89 ALA A N 1
ATOM 618 C CA . ALA A 1 89 ? -9.734 -2.463 -9.016 1 98.56 89 ALA A CA 1
ATOM 619 C C . ALA A 1 89 ? -9.625 -0.943 -9.07 1 98.56 89 ALA A C 1
ATOM 621 O O . ALA A 1 89 ? -8.656 -0.366 -8.57 1 98.56 89 ALA A O 1
ATOM 622 N N . ALA A 1 90 ? -10.648 -0.314 -9.57 1 97.94 90 ALA A N 1
ATOM 623 C CA . ALA A 1 90 ? -10.648 1.14 -9.703 1 97.94 90 ALA A CA 1
ATOM 624 C C . ALA A 1 90 ? -10.688 1.817 -8.336 1 97.94 90 ALA A C 1
ATOM 626 O O . ALA A 1 90 ? -10.008 2.824 -8.117 1 97.94 90 ALA A O 1
ATOM 627 N N . SER A 1 91 ? -11.461 1.257 -7.441 1 97.81 91 SER A N 1
ATOM 628 C CA . SER A 1 91 ? -11.578 1.863 -6.117 1 97.81 91 SER A CA 1
ATOM 629 C C . SER A 1 91 ? -10.281 1.729 -5.328 1 97.81 91 SER A C 1
ATOM 631 O O . SER A 1 91 ? -9.93 2.615 -4.547 1 97.81 91 SER A O 1
ATOM 633 N N . THR A 1 92 ? -9.609 0.607 -5.488 1 98.69 92 THR A N 1
ATOM 634 C CA . THR A 1 92 ? -8.32 0.43 -4.816 1 98.69 92 THR A CA 1
ATOM 635 C C . THR A 1 92 ? -7.32 1.484 -5.277 1 98.69 92 THR A C 1
ATOM 637 O O . THR A 1 92 ? -6.656 2.117 -4.457 1 98.69 92 THR A O 1
ATOM 640 N N . GLU A 1 93 ? -7.242 1.635 -6.555 1 98.31 93 GLU A N 1
ATOM 641 C CA . GLU A 1 93 ? -6.297 2.623 -7.066 1 98.31 93 GLU A CA 1
ATOM 642 C C . GLU A 1 93 ? -6.656 4.027 -6.59 1 98.31 93 GLU A C 1
ATOM 644 O O . GLU A 1 93 ? -5.773 4.824 -6.262 1 98.31 93 GLU A O 1
ATOM 649 N N . LEU A 1 94 ? -7.914 4.312 -6.586 1 97.19 94 LEU A N 1
ATOM 650 C CA . LEU A 1 94 ? -8.375 5.598 -6.078 1 97.19 94 LEU A CA 1
ATOM 651 C C . LEU A 1 94 ? -7.949 5.789 -4.625 1 97.19 94 LEU A C 1
ATOM 653 O O . LEU A 1 94 ? -7.477 6.867 -4.25 1 97.19 94 LEU A O 1
ATOM 657 N N . MET A 1 95 ? -8.117 4.773 -3.75 1 98.25 95 MET A N 1
ATOM 658 C CA . MET A 1 95 ? -7.73 4.84 -2.344 1 98.25 95 MET A CA 1
ATOM 659 C C . MET A 1 95 ? -6.223 5.047 -2.201 1 98.25 95 MET A C 1
ATOM 661 O O . MET A 1 95 ? -5.777 5.832 -1.362 1 98.25 95 MET A O 1
ATOM 665 N N . LEU A 1 96 ? -5.465 4.379 -3.041 1 98.75 96 LEU A N 1
ATOM 666 C CA . LEU A 1 96 ? -4.012 4.523 -3 1 98.75 96 LEU A CA 1
ATOM 667 C C . LEU A 1 96 ? -3.596 5.945 -3.352 1 98.75 96 LEU A C 1
ATOM 669 O O . LEU A 1 96 ? -2.752 6.535 -2.674 1 98.75 96 LEU A O 1
ATOM 673 N N . ARG A 1 97 ? -4.191 6.496 -4.359 1 98 97 ARG A N 1
ATOM 674 C CA . ARG A 1 97 ? -3.834 7.836 -4.82 1 98 97 ARG A CA 1
ATOM 675 C C . ARG A 1 97 ? -4.191 8.883 -3.771 1 98 97 ARG A C 1
ATOM 677 O O . ARG A 1 97 ? -3.375 9.75 -3.451 1 98 97 ARG A O 1
ATOM 684 N N . GLN A 1 98 ? -5.324 8.758 -3.242 1 96.88 98 GLN A N 1
ATOM 685 C CA . GLN A 1 98 ? -5.824 9.766 -2.312 1 96.88 98 GLN A CA 1
ATOM 686 C C . GLN A 1 98 ? -5.086 9.695 -0.979 1 96.88 98 GLN A C 1
ATOM 688 O O . GLN A 1 98 ? -4.836 10.727 -0.349 1 96.88 98 GLN A O 1
ATOM 693 N N . SER A 1 99 ? -4.711 8.453 -0.592 1 98.19 99 SER A N 1
ATOM 694 C CA . SER A 1 99 ? -4.18 8.281 0.756 1 98.19 99 SER A CA 1
ATOM 695 C C . SER A 1 99 ? -2.67 8.07 0.73 1 98.19 99 SER A C 1
ATOM 697 O O . SER A 1 99 ? -1.915 8.844 1.319 1 98.19 99 SER A O 1
ATOM 699 N N . LEU A 1 100 ? -2.246 7.105 -0.015 1 98.94 100 LEU A N 1
ATOM 700 C CA . LEU A 1 100 ? -0.84 6.723 0.053 1 98.94 100 LEU A CA 1
ATOM 701 C C . LEU A 1 100 ? 0.016 7.645 -0.808 1 98.94 100 LEU A C 1
ATOM 703 O O . LEU A 1 100 ? 1.051 8.141 -0.355 1 98.94 100 LEU A O 1
ATOM 707 N N . PHE A 1 101 ? -0.399 7.91 -2.098 1 98.88 101 PHE A N 1
ATOM 708 C CA . PHE A 1 101 ? 0.409 8.75 -2.973 1 98.88 101 PHE A CA 1
ATOM 709 C C . PHE A 1 101 ? 0.604 10.133 -2.361 1 98.88 101 PHE A C 1
ATOM 711 O O . PHE A 1 101 ? 1.724 10.648 -2.318 1 98.88 101 PHE A O 1
ATOM 718 N N . SER A 1 102 ? -0.459 10.711 -1.859 1 98.88 102 SER A N 1
ATOM 719 C CA . SER A 1 102 ? -0.374 12.023 -1.229 1 98.88 102 SER A CA 1
ATOM 720 C C . SER A 1 102 ? 0.533 11.992 -0.002 1 98.88 102 SER A C 1
ATOM 722 O O . SER A 1 102 ? 1.258 12.953 0.267 1 98.88 102 SER A O 1
ATOM 724 N N . SER A 1 103 ? 0.523 10.898 0.719 1 98.94 103 SER A N 1
ATOM 725 C CA . SER A 1 103 ? 1.328 10.773 1.93 1 98.94 103 SER A CA 1
ATOM 726 C C . SER A 1 103 ? 2.814 10.695 1.6 1 98.94 103 SER A C 1
ATOM 728 O O . SER A 1 103 ? 3.643 11.281 2.299 1 98.94 103 SER A O 1
ATOM 730 N N . VAL A 1 104 ? 3.146 9.969 0.562 1 98.94 104 VAL A N 1
ATOM 731 C CA . VAL A 1 104 ? 4.543 9.859 0.153 1 98.94 104 VAL A CA 1
ATOM 732 C C . VAL A 1 104 ? 5.059 11.234 -0.274 1 98.94 104 VAL A C 1
ATOM 734 O O . VAL A 1 104 ? 6.152 11.648 0.127 1 98.94 104 VAL A O 1
ATOM 737 N N . ALA A 1 105 ? 4.293 11.938 -1.062 1 98.88 105 ALA A N 1
ATOM 738 C CA . ALA A 1 105 ? 4.668 13.273 -1.517 1 98.88 105 ALA A CA 1
ATOM 739 C C . ALA A 1 105 ? 4.801 14.234 -0.339 1 98.88 105 ALA A C 1
ATOM 741 O O . ALA A 1 105 ? 5.762 15.008 -0.269 1 98.88 105 ALA A O 1
ATOM 742 N N . ALA A 1 106 ? 3.854 14.172 0.594 1 98.94 106 ALA A N 1
ATOM 743 C CA . ALA A 1 106 ? 3.877 15.016 1.784 1 98.94 106 ALA A CA 1
ATOM 744 C C . ALA A 1 106 ? 5.141 14.773 2.604 1 98.94 106 ALA A C 1
ATOM 746 O O . ALA A 1 106 ? 5.766 15.719 3.09 1 98.94 106 ALA A O 1
ATOM 747 N N . ALA A 1 107 ? 5.457 13.5 2.727 1 98.94 107 ALA A N 1
ATOM 748 C CA . ALA A 1 107 ? 6.617 13.117 3.529 1 98.94 107 ALA A CA 1
ATOM 749 C C . ALA A 1 107 ? 7.902 13.688 2.941 1 98.94 107 ALA A C 1
ATOM 751 O O . ALA A 1 107 ? 8.789 14.133 3.678 1 98.94 107 ALA A O 1
ATOM 752 N N . HIS A 1 108 ? 8 13.68 1.621 1 98.88 108 HIS A N 1
ATOM 753 C CA . HIS A 1 108 ? 9.188 14.242 0.985 1 98.88 108 HIS A CA 1
ATOM 754 C C . HIS A 1 108 ? 9.289 15.742 1.241 1 98.88 108 HIS A C 1
ATOM 756 O O . HIS A 1 108 ? 10.375 16.25 1.528 1 98.88 108 HIS A O 1
ATOM 762 N N . VAL A 1 109 ? 8.18 16.438 1.123 1 98.81 109 VAL A N 1
ATOM 763 C CA . VAL A 1 109 ? 8.18 17.875 1.366 1 98.81 109 VAL A CA 1
ATOM 764 C C . VAL A 1 109 ? 8.633 18.172 2.795 1 98.81 109 VAL A C 1
ATOM 766 O O . VAL A 1 109 ? 9.469 19.031 3.023 1 98.81 109 VAL A O 1
ATOM 769 N N . PHE A 1 110 ? 8.141 17.391 3.734 1 98.94 110 PHE A N 1
ATOM 770 C CA . PHE A 1 110 ? 8.516 17.625 5.121 1 98.94 110 PHE A CA 1
ATOM 771 C C . PHE A 1 110 ? 10 17.344 5.336 1 98.94 110 PHE A C 1
ATOM 773 O O . PHE A 1 110 ? 10.688 18.078 6.051 1 98.94 110 PHE A O 1
ATOM 780 N N . SER A 1 111 ? 10.445 16.25 4.719 1 98.81 111 SER A N 1
ATOM 781 C CA . SER A 1 111 ? 11.844 15.859 4.848 1 98.81 111 SER A CA 1
ATOM 782 C C . SER A 1 111 ? 12.773 16.953 4.32 1 98.81 111 SER A C 1
ATOM 784 O O . SER A 1 111 ? 13.852 17.172 4.867 1 98.81 111 SER A O 1
ATOM 786 N N . THR A 1 112 ? 12.367 17.703 3.334 1 98.31 112 THR A N 1
ATOM 787 C CA . THR A 1 112 ? 13.281 18.594 2.635 1 98.31 112 THR A CA 1
ATOM 788 C C . THR A 1 112 ? 13 20.047 3.002 1 98.31 112 THR A C 1
ATOM 790 O O . THR A 1 112 ? 13.891 20.891 2.926 1 98.31 112 THR A O 1
ATOM 793 N N . GLN A 1 113 ? 11.75 20.312 3.443 1 98.44 113 GLN A N 1
ATOM 794 C CA . GLN A 1 113 ? 11.375 21.703 3.674 1 98.44 113 GLN A CA 1
ATOM 795 C C . GLN A 1 113 ? 10.844 21.906 5.09 1 98.44 113 GLN A C 1
ATOM 797 O O . GLN A 1 113 ? 10.344 22.984 5.422 1 98.44 113 GLN A O 1
ATOM 802 N N . GLY A 1 114 ? 10.898 20.906 5.91 1 98.69 114 GLY A N 1
ATOM 803 C CA . GLY A 1 114 ? 10.398 21 7.27 1 98.69 114 GLY A CA 1
ATOM 804 C C . GLY A 1 114 ? 11.312 21.797 8.188 1 98.69 114 GLY A C 1
ATOM 805 O O . GLY A 1 114 ? 12.5 21.953 7.902 1 98.69 114 GLY A O 1
ATOM 806 N N . GLU A 1 115 ? 10.742 22.297 9.234 1 98.62 115 GLU A N 1
ATOM 807 C CA . GLU A 1 115 ? 11.477 23.031 10.266 1 98.62 115 GLU A CA 1
ATOM 808 C C . GLU A 1 115 ? 11.859 22.109 11.422 1 98.62 115 GLU A C 1
ATOM 810 O O . GLU A 1 115 ? 11.227 21.078 11.625 1 98.62 115 GLU A O 1
ATOM 815 N N . LYS A 1 116 ? 12.938 22.531 12.109 1 98.19 116 LYS A N 1
ATOM 816 C CA . LYS A 1 116 ? 13.281 21.859 13.359 1 98.19 116 LYS A CA 1
ATOM 817 C C . LYS A 1 116 ? 12.07 21.781 14.289 1 98.19 116 LYS A C 1
ATOM 819 O O . LYS A 1 116 ? 11.266 22.719 14.344 1 98.19 116 LYS A O 1
ATOM 824 N N . ASN A 1 117 ? 11.906 20.672 14.938 1 98.44 117 ASN A N 1
ATOM 825 C CA . ASN A 1 117 ? 10.828 20.438 15.898 1 98.44 117 ASN A CA 1
ATOM 826 C C . ASN A 1 117 ? 9.469 20.375 15.211 1 98.44 117 ASN A C 1
ATOM 828 O O . ASN A 1 117 ? 8.43 20.469 15.867 1 98.44 117 ASN A O 1
ATOM 832 N N . GLY A 1 118 ? 9.477 20.219 13.867 1 98.81 118 GLY A N 1
ATOM 833 C CA . GLY A 1 118 ? 8.234 20.203 13.109 1 98.81 118 GLY A CA 1
ATOM 834 C C . GLY A 1 118 ? 7.496 18.875 13.203 1 98.81 118 GLY A C 1
ATOM 835 O O . GLY A 1 118 ? 7.957 17.953 13.867 1 98.81 118 GLY A O 1
ATOM 836 N N . LEU A 1 119 ? 6.316 18.844 12.516 1 98.94 119 LEU A N 1
ATOM 837 C CA . LEU A 1 119 ? 5.461 17.656 12.562 1 98.94 119 LEU A CA 1
ATOM 838 C C . LEU A 1 119 ? 4.984 17.281 11.156 1 98.94 119 LEU A C 1
ATOM 840 O O . LEU A 1 119 ? 4.465 18.125 10.43 1 98.94 119 LEU A O 1
ATOM 844 N N . LEU A 1 120 ? 5.254 16.109 10.773 1 98.94 120 LEU A N 1
ATOM 845 C CA . LEU A 1 120 ? 4.539 15.453 9.68 1 98.94 120 LEU A CA 1
ATOM 846 C C . LEU A 1 120 ? 3.416 14.578 10.211 1 98.94 120 LEU A C 1
ATOM 848 O O . LEU A 1 120 ? 3.658 13.672 11.016 1 98.94 120 LEU A O 1
ATOM 852 N N . LEU A 1 121 ? 2.172 14.859 9.828 1 99 121 LEU A N 1
ATOM 853 C CA . LEU A 1 121 ? 1.037 14.047 10.25 1 99 121 LEU A CA 1
ATOM 854 C C . LEU A 1 121 ? 0.337 13.43 9.039 1 99 121 LEU A C 1
ATOM 856 O O . LEU A 1 121 ? -0.037 14.133 8.109 1 99 121 LEU A O 1
ATOM 860 N N . LEU A 1 122 ? 0.25 12.133 9.047 1 98.94 122 LEU A N 1
ATOM 861 C CA . LEU A 1 122 ? -0.449 11.359 8.023 1 98.94 122 LEU A CA 1
ATOM 862 C C . LEU A 1 122 ? -1.738 10.758 8.586 1 98.94 122 LEU A C 1
ATOM 864 O O . LEU A 1 122 ? -1.919 10.695 9.805 1 98.94 122 LEU A O 1
ATOM 868 N N . THR A 1 123 ? -2.631 10.375 7.707 1 98.94 123 THR A N 1
ATOM 869 C CA . THR A 1 123 ? -3.912 9.844 8.156 1 98.94 123 THR A CA 1
ATOM 870 C C . THR A 1 123 ? -4.07 8.383 7.734 1 98.94 123 THR A C 1
ATOM 872 O O . THR A 1 123 ? -4.238 8.094 6.547 1 98.94 123 THR A O 1
ATOM 875 N N . GLY A 1 124 ? -3.973 7.484 8.68 1 98.81 124 GLY A N 1
ATOM 876 C CA . GLY A 1 124 ? -4.316 6.082 8.523 1 98.81 124 GLY A CA 1
ATOM 877 C C . GLY A 1 124 ? -5.766 5.781 8.859 1 98.81 124 GLY A C 1
ATOM 878 O O . GLY A 1 124 ? -6.664 6.547 8.5 1 98.81 124 GLY A O 1
ATOM 879 N N . ALA A 1 125 ? -6.02 4.652 9.375 1 98.75 125 ALA A N 1
ATOM 880 C CA . ALA A 1 125 ? -7.355 4.234 9.797 1 98.75 125 ALA A CA 1
ATOM 881 C C . ALA A 1 125 ? -7.277 3.152 10.867 1 98.75 125 ALA A C 1
ATOM 883 O O . ALA A 1 125 ? -6.438 2.254 10.789 1 98.75 125 ALA A O 1
ATOM 884 N N . ALA A 1 126 ? -8.18 3.24 11.852 1 98.44 126 ALA A N 1
ATOM 885 C CA . ALA A 1 126 ? -8.25 2.223 12.898 1 98.44 126 ALA A CA 1
ATOM 886 C C . ALA A 1 126 ? -8.578 0.854 12.312 1 98.44 126 ALA A C 1
ATOM 888 O O . ALA A 1 126 ? -8.094 -0.17 12.805 1 98.44 126 ALA A O 1
ATOM 889 N N . ALA A 1 127 ? -9.352 0.813 11.281 1 97.5 127 ALA A N 1
ATOM 890 C CA . ALA A 1 127 ? -9.789 -0.442 10.672 1 97.5 127 ALA A CA 1
ATOM 891 C C . ALA A 1 127 ? -8.617 -1.163 10.016 1 97.5 127 ALA A C 1
ATOM 893 O O . ALA A 1 127 ? -8.648 -2.383 9.828 1 97.5 127 ALA A O 1
ATOM 894 N N . ALA A 1 128 ? -7.512 -0.465 9.664 1 98.56 128 ALA A N 1
ATOM 895 C CA . ALA A 1 128 ? -6.461 -1.013 8.805 1 98.56 128 ALA A CA 1
ATOM 896 C C . ALA A 1 128 ? -5.316 -1.579 9.641 1 98.56 128 ALA A C 1
ATOM 898 O O . ALA A 1 128 ? -4.25 -1.892 9.102 1 98.56 128 ALA A O 1
ATOM 899 N N . VAL A 1 129 ? -5.473 -1.674 10.992 1 98.31 129 VAL A N 1
ATOM 900 C CA . VAL A 1 129 ? -4.492 -2.363 11.828 1 98.31 129 VAL A CA 1
ATOM 901 C C . VAL A 1 129 ? -4.68 -3.873 11.703 1 98.31 129 VAL A C 1
ATOM 903 O O . VAL A 1 129 ? -3.791 -4.645 12.07 1 98.31 129 VAL A O 1
ATOM 906 N N . SER A 1 130 ? -5.809 -4.27 11.18 1 98.5 130 SER A N 1
ATOM 907 C CA . SER A 1 130 ? -6.148 -5.656 10.875 1 98.5 130 SER A CA 1
ATOM 908 C C . SER A 1 130 ? -6.703 -5.793 9.461 1 98.5 130 SER A C 1
ATOM 910 O O . SER A 1 130 ? -7.098 -4.805 8.844 1 98.5 130 SER A O 1
ATOM 912 N N . PRO A 1 131 ? -6.781 -7.07 8.953 1 98.62 131 PRO A N 1
ATOM 913 C CA . PRO A 1 131 ? -7.262 -7.293 7.59 1 98.62 131 PRO A CA 1
ATOM 914 C C . PRO A 1 131 ? -8.664 -6.738 7.363 1 98.62 131 PRO A C 1
ATOM 916 O O . PRO A 1 131 ? -9.492 -6.738 8.281 1 98.62 131 PRO A O 1
ATOM 919 N N . THR A 1 132 ? -8.93 -6.324 6.113 1 98.56 132 THR A N 1
ATOM 920 C CA . THR A 1 132 ? -10.195 -5.684 5.77 1 98.56 132 THR A CA 1
ATOM 921 C C . THR A 1 132 ? -10.812 -6.336 4.535 1 98.56 132 THR A C 1
ATOM 923 O O . THR A 1 132 ? -10.844 -5.738 3.459 1 98.56 132 THR A O 1
ATOM 926 N N . PRO A 1 133 ? -11.469 -7.492 4.629 1 98.25 133 PRO A N 1
ATOM 927 C CA . PRO A 1 133 ? -11.922 -8.242 3.455 1 98.25 133 PRO A CA 1
ATOM 928 C C . PRO A 1 133 ? -13.031 -7.523 2.688 1 98.25 133 PRO A C 1
ATOM 930 O O . PRO A 1 133 ? -13.172 -7.719 1.478 1 98.25 133 PRO A O 1
ATOM 933 N N . GLY A 1 134 ? -13.828 -6.652 3.334 1 97.94 134 GLY A N 1
ATOM 934 C CA . GLY A 1 134 ? -14.922 -5.965 2.676 1 97.94 134 GLY A CA 1
ATOM 935 C C . GLY A 1 134 ? -14.562 -4.566 2.219 1 97.94 134 GLY A C 1
ATOM 936 O O . GLY A 1 134 ? -15.414 -3.84 1.691 1 97.94 134 GLY A O 1
ATOM 937 N N . MET A 1 135 ? -13.359 -4.172 2.461 1 98.12 135 MET A N 1
ATOM 938 C CA . MET A 1 135 ? -12.828 -2.885 2.029 1 98.12 135 MET A CA 1
ATOM 939 C C . MET A 1 135 ? -11.359 -3.002 1.651 1 98.12 135 MET A C 1
ATOM 941 O O . MET A 1 135 ? -10.5 -2.348 2.252 1 98.12 135 MET A O 1
ATOM 945 N N . ILE A 1 136 ? -11.07 -3.752 0.616 1 98.5 136 ILE A N 1
ATOM 946 C CA . ILE A 1 136 ? -9.727 -4.172 0.223 1 98.5 136 ILE A CA 1
ATOM 947 C C . ILE A 1 136 ? -8.875 -2.943 -0.097 1 98.5 136 ILE A C 1
ATOM 949 O O . ILE A 1 136 ? -7.785 -2.779 0.446 1 98.5 136 ILE A O 1
ATOM 953 N N . GLY A 1 137 ? -9.453 -2.094 -0.999 1 98.69 137 GLY A N 1
ATOM 954 C CA . GLY A 1 137 ? -8.695 -0.923 -1.416 1 98.69 137 GLY A CA 1
ATOM 955 C C . GLY A 1 137 ? -8.422 0.043 -0.281 1 98.69 137 GLY A C 1
ATOM 956 O O . GLY A 1 137 ? -7.289 0.508 -0.118 1 98.69 137 GLY A O 1
ATOM 957 N N . TYR A 1 138 ? -9.438 0.308 0.556 1 98.62 138 TYR A N 1
ATOM 958 C CA . TYR A 1 138 ? -9.328 1.243 1.671 1 98.62 138 TYR A CA 1
ATOM 959 C C . TYR A 1 138 ? -8.312 0.755 2.695 1 98.62 138 TYR A C 1
ATOM 961 O O . TYR A 1 138 ? -7.367 1.475 3.033 1 98.62 138 TYR A O 1
ATOM 969 N N . GLY A 1 139 ? -8.461 -0.495 3.143 1 98.81 139 GLY A N 1
ATOM 970 C CA . GLY A 1 139 ? -7.551 -1.06 4.129 1 98.81 139 GLY A CA 1
ATOM 971 C C . GLY A 1 139 ? -6.117 -1.147 3.643 1 98.81 139 GLY A C 1
ATOM 972 O O . GLY A 1 139 ? -5.184 -0.84 4.387 1 98.81 139 GLY A O 1
ATOM 973 N N . THR A 1 140 ? -5.957 -1.536 2.42 1 98.88 140 THR A N 1
ATOM 974 C CA . THR A 1 140 ? -4.621 -1.665 1.853 1 98.88 140 THR A CA 1
ATOM 975 C C . THR A 1 140 ? -3.92 -0.311 1.805 1 98.88 140 THR A C 1
ATOM 977 O O . THR A 1 140 ? -2.766 -0.189 2.219 1 98.88 140 THR A O 1
ATOM 980 N N . ALA A 1 141 ? -4.609 0.708 1.352 1 98.88 141 ALA A N 1
ATOM 981 C CA . ALA A 1 141 ? -4.035 2.051 1.266 1 98.88 141 ALA A CA 1
ATOM 982 C C . ALA A 1 141 ? -3.664 2.576 2.648 1 98.88 141 ALA A C 1
ATOM 984 O O . ALA A 1 141 ? -2.555 3.078 2.852 1 98.88 141 ALA A O 1
ATOM 985 N N . LYS A 1 142 ? -4.57 2.438 3.557 1 98.94 142 LYS A N 1
ATOM 986 C CA . LYS A 1 142 ? -4.352 3 4.887 1 98.94 142 LYS A CA 1
ATOM 987 C C . LYS A 1 142 ? -3.297 2.205 5.652 1 98.94 142 LYS A C 1
ATOM 989 O O . LYS A 1 142 ? -2.508 2.777 6.406 1 98.94 142 LYS A O 1
ATOM 994 N N . SER A 1 143 ? -3.258 0.877 5.496 1 98.94 143 SER A N 1
ATOM 995 C CA . SER A 1 143 ? -2.184 0.086 6.086 1 98.94 143 SER A CA 1
ATOM 996 C C . SER A 1 143 ? -0.823 0.501 5.539 1 98.94 143 SER A C 1
ATOM 998 O O . SER A 1 143 ? 0.172 0.503 6.266 1 98.94 143 SER A O 1
ATOM 1000 N N . ALA A 1 144 ? -0.779 0.799 4.262 1 98.94 144 ALA A N 1
ATOM 1001 C CA . ALA A 1 144 ? 0.46 1.26 3.643 1 98.94 144 ALA A CA 1
ATOM 1002 C C . ALA A 1 144 ? 0.897 2.604 4.219 1 98.94 144 ALA A C 1
ATOM 1004 O O . ALA A 1 144 ? 2.094 2.863 4.367 1 98.94 144 ALA A O 1
ATOM 1005 N N . VAL A 1 145 ? -0.057 3.479 4.547 1 98.94 145 VAL A N 1
ATOM 1006 C CA . VAL A 1 145 ? 0.255 4.75 5.195 1 98.94 145 VAL A CA 1
ATOM 1007 C C . VAL A 1 145 ? 0.864 4.492 6.57 1 98.94 145 VAL A C 1
ATOM 1009 O O . VAL A 1 145 ? 1.816 5.164 6.969 1 98.94 145 VAL A O 1
ATOM 1012 N N . HIS A 1 146 ? 0.276 3.49 7.336 1 98.94 146 HIS A N 1
ATOM 1013 C CA . HIS A 1 146 ? 0.869 3.107 8.609 1 98.94 146 HIS A CA 1
ATOM 1014 C C . HIS A 1 146 ? 2.332 2.715 8.445 1 98.94 146 HIS A C 1
ATOM 1016 O O . HIS A 1 146 ? 3.195 3.184 9.188 1 98.94 146 HIS A O 1
ATOM 1022 N N . PHE A 1 147 ? 2.592 1.891 7.441 1 98.94 147 PHE A N 1
ATOM 1023 C CA . PHE A 1 147 ? 3.934 1.382 7.184 1 98.94 147 PHE A CA 1
ATOM 1024 C C . PHE A 1 147 ? 4.883 2.518 6.816 1 98.94 147 PHE A C 1
ATOM 1026 O O . PHE A 1 147 ? 6.023 2.553 7.277 1 98.94 147 PHE A O 1
ATOM 1033 N N . LEU A 1 148 ? 4.422 3.422 5.992 1 98.94 148 LEU A N 1
ATOM 1034 C CA . LEU A 1 148 ? 5.199 4.594 5.598 1 98.94 148 LEU A CA 1
ATOM 1035 C C . LEU A 1 148 ? 5.609 5.41 6.816 1 98.94 148 LEU A C 1
ATOM 1037 O O . LEU A 1 148 ? 6.781 5.766 6.961 1 98.94 148 LEU A O 1
ATOM 1041 N N . CYS A 1 149 ? 4.676 5.672 7.668 1 98.94 149 CYS A N 1
ATOM 1042 C CA . CYS A 1 149 ? 4.926 6.445 8.875 1 98.94 149 CYS A CA 1
ATOM 1043 C C . CYS A 1 149 ? 6.039 5.816 9.711 1 98.94 149 CYS A C 1
ATOM 1045 O O . CYS A 1 149 ? 7.008 6.488 10.07 1 98.94 149 CYS A O 1
ATOM 1047 N N . GLN A 1 150 ? 5.922 4.535 9.938 1 98.94 150 GLN A N 1
ATOM 1048 C CA . GLN A 1 150 ? 6.887 3.828 10.773 1 98.94 150 GLN A CA 1
ATOM 1049 C C . GLN A 1 150 ? 8.242 3.729 10.086 1 98.94 150 GLN A C 1
ATOM 1051 O O . GLN A 1 150 ? 9.289 3.795 10.734 1 98.94 150 GLN A O 1
ATOM 1056 N N . SER A 1 151 ? 8.219 3.553 8.789 1 98.94 151 SER A N 1
ATOM 1057 C CA . SER A 1 151 ? 9.469 3.463 8.031 1 98.94 151 SER A CA 1
ATOM 1058 C C . SER A 1 151 ? 10.242 4.777 8.086 1 98.94 151 SER A C 1
ATOM 1060 O O . SER A 1 151 ? 11.461 4.777 8.234 1 98.94 151 SER A O 1
ATOM 1062 N N . ILE A 1 152 ? 9.547 5.902 7.984 1 98.88 152 ILE A N 1
ATOM 1063 C CA . ILE A 1 152 ? 10.195 7.207 8.055 1 98.88 152 ILE A CA 1
ATOM 1064 C C . ILE A 1 152 ? 10.781 7.422 9.445 1 98.88 152 ILE A C 1
ATOM 1066 O O . ILE A 1 152 ? 11.93 7.848 9.586 1 98.88 152 ILE A O 1
ATOM 1070 N N . ALA A 1 153 ? 10.039 7.109 10.445 1 98.88 153 ALA A N 1
ATOM 1071 C CA . ALA A 1 153 ? 10.438 7.336 11.828 1 98.88 153 A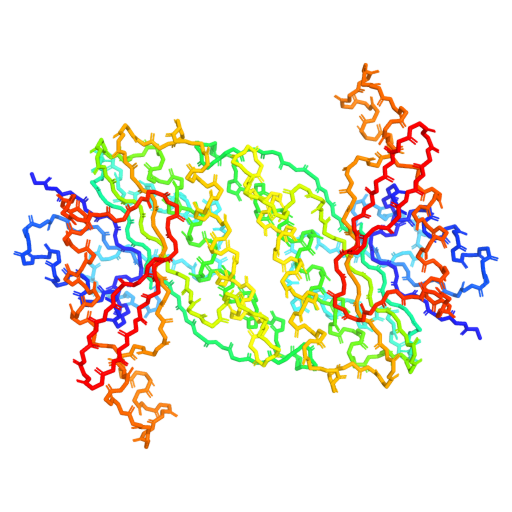LA A CA 1
ATOM 1072 C C . ALA A 1 153 ? 11.672 6.508 12.188 1 98.88 153 ALA A C 1
ATOM 1074 O O . ALA A 1 153 ? 12.422 6.855 13.109 1 98.88 153 ALA A O 1
ATOM 1075 N N . GLU A 1 154 ? 11.852 5.363 11.508 1 98.56 154 GLU A N 1
ATOM 1076 C CA . GLU A 1 154 ? 12.945 4.445 11.805 1 98.56 154 GLU A CA 1
ATOM 1077 C C . GLU A 1 154 ? 14.297 5.078 11.5 1 98.56 154 GLU A C 1
ATOM 1079 O O . GLU A 1 154 ? 15.328 4.645 12.023 1 98.56 154 GLU A O 1
ATOM 1084 N N . ASP A 1 155 ? 14.414 6.078 10.648 1 98.44 155 ASP A N 1
ATOM 1085 C CA . ASP A 1 155 ? 15.625 6.852 10.375 1 98.44 155 ASP A CA 1
ATOM 1086 C C . ASP A 1 155 ? 15.383 8.344 10.594 1 98.44 155 ASP A C 1
ATOM 1088 O O . ASP A 1 155 ? 15.156 9.086 9.633 1 98.44 155 ASP A O 1
ATOM 1092 N N . PRO A 1 156 ? 15.547 8.805 11.766 1 97.69 156 PRO A N 1
ATOM 1093 C CA . PRO A 1 156 ? 15.242 10.203 12.07 1 97.69 156 PRO A CA 1
ATOM 1094 C C . PRO A 1 156 ? 16.125 11.18 11.297 1 97.69 156 PRO A C 1
ATOM 1096 O O . PRO A 1 156 ? 15.828 12.375 11.242 1 97.69 156 PRO A O 1
ATOM 1099 N N . SER A 1 157 ? 17.219 10.68 10.727 1 98.25 157 SER A N 1
ATOM 1100 C CA . SER A 1 157 ? 18.141 11.57 10.031 1 98.25 157 SER A CA 1
ATOM 1101 C C . SER A 1 157 ? 17.516 12.133 8.758 1 98.25 157 SER A C 1
ATOM 1103 O O . SER A 1 157 ? 18 13.109 8.203 1 98.25 157 SER A O 1
ATOM 1105 N N . VAL A 1 158 ? 16.406 11.516 8.281 1 98.31 158 VAL A N 1
ATOM 1106 C CA . VAL A 1 158 ? 15.781 11.984 7.047 1 98.31 158 VAL A CA 1
ATOM 1107 C C . VAL A 1 158 ? 14.742 13.055 7.363 1 98.31 158 VAL A C 1
ATOM 1109 O O . VAL A 1 158 ? 14.117 13.602 6.457 1 98.31 158 VAL A O 1
ATOM 1112 N N . LEU A 1 159 ? 14.492 13.312 8.602 1 98.38 159 LEU A N 1
ATOM 1113 C CA . LEU A 1 159 ? 13.594 14.367 9.055 1 98.38 159 LEU A CA 1
ATOM 1114 C C . LEU A 1 159 ? 14.375 15.555 9.609 1 98.38 159 LEU A C 1
ATOM 1116 O O . LEU A 1 159 ? 15.555 15.422 9.945 1 98.38 159 LEU A O 1
ATOM 1120 N N . PRO A 1 160 ? 13.695 16.75 9.656 1 98.44 160 PRO A N 1
ATOM 1121 C CA . PRO A 1 160 ? 14.344 17.859 10.359 1 98.44 160 PRO A CA 1
ATOM 1122 C C . PRO A 1 160 ? 14.695 17.516 11.805 1 98.44 160 PRO A C 1
ATOM 1124 O O . PRO A 1 160 ? 14.078 16.641 12.406 1 98.44 160 PRO A O 1
ATOM 1127 N N . THR A 1 161 ? 15.648 18.234 12.359 1 98.38 161 THR A N 1
ATOM 1128 C CA . THR A 1 161 ? 16.125 18 13.719 1 98.38 161 THR A CA 1
ATOM 1129 C C . THR A 1 161 ? 14.953 18.047 14.703 1 98.38 161 THR A C 1
ATOM 1131 O O . THR A 1 161 ? 14.164 19 14.695 1 98.38 161 THR A O 1
ATOM 1134 N N . ASP A 1 162 ? 14.781 16.984 15.484 1 98.12 162 ASP A N 1
ATOM 1135 C CA . ASP A 1 162 ? 13.828 16.875 16.594 1 98.12 162 ASP A CA 1
ATOM 1136 C C . ASP A 1 162 ? 12.391 16.906 16.078 1 98.12 162 ASP A C 1
ATOM 1138 O O . ASP A 1 162 ? 11.461 17.203 16.828 1 98.12 162 ASP A O 1
ATOM 1142 N N . ALA A 1 163 ? 12.227 16.688 14.773 1 98.75 163 ALA A N 1
ATOM 1143 C CA . ALA A 1 163 ? 10.883 16.609 14.203 1 98.75 163 ALA A CA 1
ATOM 1144 C C . ALA A 1 163 ? 10.297 15.219 14.383 1 98.75 163 ALA A C 1
ATOM 1146 O O . ALA A 1 163 ? 10.984 14.297 14.82 1 98.75 163 ALA A O 1
ATOM 1147 N N . SER A 1 164 ? 8.977 15.094 14.141 1 98.81 164 SER A N 1
ATOM 1148 C CA . SER A 1 164 ? 8.273 13.828 14.312 1 98.81 164 SER A CA 1
ATOM 1149 C C . SER A 1 164 ? 7.359 13.547 13.125 1 98.81 164 SER A C 1
ATOM 1151 O O . SER A 1 164 ? 6.934 14.469 12.43 1 98.81 164 SER A O 1
ATOM 1153 N N . VAL A 1 165 ? 7.141 12.328 12.93 1 98.94 165 VAL A N 1
ATOM 1154 C CA . VAL A 1 165 ? 6.082 11.852 12.047 1 98.94 165 VAL A CA 1
ATOM 1155 C C . VAL A 1 165 ? 5.07 11.031 12.836 1 98.94 165 VAL A C 1
ATOM 1157 O O . VAL A 1 165 ? 5.453 10.188 13.656 1 98.94 165 VAL A O 1
ATOM 1160 N N . LEU A 1 166 ? 3.791 11.328 12.656 1 98.94 166 LEU A N 1
ATOM 1161 C CA . LEU A 1 166 ? 2.689 10.609 13.297 1 98.94 166 LEU A CA 1
ATOM 1162 C C . LEU A 1 166 ? 1.641 10.203 12.266 1 98.94 166 LEU A C 1
ATOM 1164 O O . LEU A 1 166 ? 1.479 10.859 11.242 1 98.94 166 LEU A O 1
ATOM 1168 N N . ALA A 1 167 ? 0.979 9.125 12.562 1 98.94 167 ALA A N 1
ATOM 1169 C CA . ALA A 1 167 ? -0.247 8.789 11.844 1 98.94 167 ALA A CA 1
ATOM 1170 C C . ALA A 1 167 ? -1.438 8.719 12.797 1 98.94 167 ALA A C 1
ATOM 1172 O O . ALA A 1 167 ? -1.369 8.07 13.844 1 98.94 167 ALA A O 1
ATOM 1173 N N . ILE A 1 168 ? -2.488 9.422 12.461 1 98.94 168 ILE A N 1
ATOM 1174 C CA . ILE A 1 168 ? -3.723 9.258 13.227 1 98.94 168 ILE A CA 1
ATOM 1175 C C . ILE A 1 168 ? -4.578 8.164 12.594 1 98.94 168 ILE A C 1
ATOM 1177 O O . ILE A 1 168 ? -4.609 8.016 11.367 1 98.94 168 ILE A O 1
ATOM 1181 N N . LEU A 1 169 ? -5.238 7.41 13.445 1 98.88 169 LEU A N 1
ATOM 1182 C CA . LEU A 1 169 ? -6.102 6.312 13.031 1 98.88 169 LEU A CA 1
ATOM 1183 C C . LEU A 1 169 ? -7.539 6.547 13.484 1 98.88 169 LEU A C 1
ATOM 1185 O O . LEU A 1 169 ? -7.977 5.984 14.492 1 98.88 169 LEU A O 1
ATOM 1189 N N . PRO A 1 170 ? -8.266 7.324 12.711 1 98.44 170 PRO A N 1
ATOM 1190 C CA . PRO A 1 170 ? -9.672 7.562 13.07 1 98.44 170 PRO A CA 1
ATOM 1191 C C . PRO A 1 170 ? -10.523 6.301 12.961 1 98.44 170 PRO A C 1
ATOM 1193 O O . PRO A 1 170 ? -10.195 5.387 12.203 1 98.44 170 PRO A O 1
ATOM 1196 N N . THR A 1 171 ? -11.617 6.25 13.711 1 96.38 171 THR A N 1
ATOM 1197 C CA . THR A 1 171 ? -12.672 5.25 13.539 1 96.38 171 THR A CA 1
ATOM 1198 C C . THR A 1 171 ? -13.789 5.793 12.664 1 96.38 171 THR A C 1
ATOM 1200 O O . THR A 1 171 ? -13.734 5.68 11.438 1 96.38 171 THR A O 1
ATOM 1203 N N . ILE A 1 172 ? -14.758 6.469 13.219 1 96.38 172 ILE A N 1
ATOM 1204 C CA . ILE A 1 172 ? -15.766 7.191 12.445 1 96.38 172 ILE A CA 1
ATOM 1205 C C . ILE A 1 172 ? -15.734 8.672 12.82 1 96.38 172 ILE A C 1
ATOM 1207 O O . ILE A 1 172 ? -15.922 9.023 13.984 1 96.38 172 ILE A O 1
ATOM 1211 N N . LEU A 1 173 ? -15.414 9.484 11.852 1 97.56 173 LEU A N 1
ATOM 1212 C CA . LEU A 1 173 ? -15.461 10.93 12.047 1 97.56 173 LEU A CA 1
ATOM 1213 C C . LEU A 1 173 ? -16.859 11.469 11.789 1 97.56 173 LEU A C 1
ATOM 1215 O O . LEU A 1 173 ? -17.547 11.008 10.875 1 97.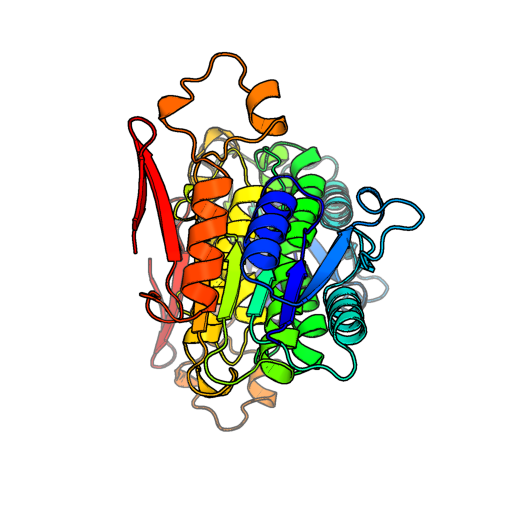56 173 LEU A O 1
ATOM 1219 N N . ASP A 1 174 ? -17.25 12.383 12.562 1 97.19 174 ASP A N 1
ATOM 1220 C CA . ASP A 1 174 ? -18.578 12.984 12.414 1 97.19 174 ASP A CA 1
ATOM 1221 C C . ASP A 1 174 ? -18.594 13.984 11.258 1 97.19 174 ASP A C 1
ATOM 1223 O O . ASP A 1 174 ? -18.531 15.195 11.477 1 97.19 174 ASP A O 1
ATOM 1227 N N . THR A 1 175 ? -18.734 13.477 10.062 1 96.06 175 THR A N 1
ATOM 1228 C CA . THR A 1 175 ? -18.766 14.289 8.852 1 96.06 175 THR A CA 1
ATOM 1229 C C . THR A 1 175 ? -20.172 14.266 8.242 1 96.06 175 THR A C 1
ATOM 1231 O O . THR A 1 175 ? -20.953 13.344 8.484 1 96.06 175 THR A O 1
ATOM 1234 N N . PRO A 1 176 ? -20.484 15.297 7.434 1 93 176 PRO A N 1
ATOM 1235 C CA . PRO A 1 176 ? -21.766 15.258 6.703 1 93 176 PRO A CA 1
ATOM 1236 C C . PRO A 1 176 ? -21.906 14.008 5.844 1 93 176 PRO A C 1
ATOM 1238 O O . PRO A 1 176 ? -23 13.438 5.758 1 93 176 PRO A O 1
ATOM 1241 N N . GLY A 1 177 ? -20.797 13.648 5.328 1 91.88 177 GLY A N 1
ATOM 1242 C CA . GLY A 1 177 ? -20.812 12.438 4.527 1 91.88 177 GLY A CA 1
ATOM 1243 C C . GLY A 1 177 ? -21.203 11.203 5.316 1 91.88 177 GLY A C 1
ATOM 1244 O O . GLY A 1 177 ? -22.062 10.438 4.891 1 91.88 177 GLY A O 1
ATOM 1245 N N . ASN A 1 178 ? -20.609 10.992 6.461 1 93.94 178 ASN A N 1
ATOM 1246 C CA . ASN A 1 178 ? -20.922 9.844 7.301 1 93.94 178 ASN A CA 1
ATOM 1247 C C . ASN A 1 178 ? -22.344 9.914 7.848 1 93.94 178 ASN A C 1
ATOM 1249 O O . ASN A 1 178 ? -23.031 8.891 7.969 1 93.94 178 ASN A O 1
ATOM 1253 N N . ARG A 1 179 ? -22.844 11.086 8.156 1 94.56 179 ARG A N 1
ATOM 1254 C CA . ARG A 1 179 ? -24.219 11.258 8.609 1 94.56 179 ARG A CA 1
ATOM 1255 C C . ARG A 1 179 ? -25.219 10.836 7.535 1 94.56 179 ARG A C 1
ATOM 1257 O O . ARG A 1 179 ? -26.234 10.219 7.836 1 94.56 179 ARG A O 1
ATOM 1264 N N . SER A 1 180 ? -24.906 11.203 6.344 1 95 180 SER A N 1
ATOM 1265 C CA . SER A 1 180 ? -25.766 10.836 5.223 1 95 180 SER A CA 1
ATOM 1266 C C . SER A 1 180 ? -25.75 9.336 4.973 1 95 180 SER A C 1
ATOM 1268 O O . SER A 1 180 ? -26.781 8.734 4.676 1 95 180 SER A O 1
ATOM 1270 N N . ALA A 1 181 ? -24.609 8.719 5.074 1 91.5 181 ALA A N 1
ATOM 1271 C CA . ALA A 1 181 ? -24.422 7.301 4.766 1 91.5 181 ALA A CA 1
ATOM 1272 C C . ALA A 1 181 ? -24.984 6.418 5.875 1 91.5 181 ALA A C 1
ATOM 1274 O O . ALA A 1 181 ? -25.391 5.285 5.625 1 91.5 181 ALA A O 1
ATOM 1275 N N . MET A 1 182 ? -24.938 7.008 7.141 1 93.81 182 MET A N 1
ATOM 1276 C CA . MET A 1 182 ? -25.375 6.238 8.297 1 93.81 182 MET A CA 1
ATOM 1277 C C . MET A 1 182 ? -26.359 7.043 9.141 1 93.81 182 MET A C 1
ATOM 1279 O O . MET A 1 182 ? -26.094 7.32 10.312 1 93.81 182 MET A O 1
ATOM 1283 N N . PRO A 1 183 ? -27.5 7.328 8.633 1 93.56 183 PRO A N 1
ATOM 1284 C CA . PRO A 1 183 ? -28.438 8.258 9.281 1 93.56 183 PRO A CA 1
ATOM 1285 C C . PRO A 1 183 ? -28.938 7.742 10.633 1 93.56 183 PRO A C 1
ATOM 1287 O O . PRO A 1 183 ? -29.328 8.531 11.492 1 93.56 183 PRO A O 1
ATOM 1290 N N . HIS A 1 184 ? -28.875 6.438 10.906 1 94.69 184 HIS A N 1
ATOM 1291 C CA . HIS A 1 184 ? -29.453 5.895 12.133 1 94.69 184 HIS A CA 1
ATOM 1292 C C . HIS A 1 184 ? -28.375 5.395 13.086 1 94.69 184 HIS A C 1
ATOM 1294 O O . HIS A 1 184 ? -28.688 4.75 14.094 1 94.69 184 HIS A O 1
ATOM 1300 N N . ALA A 1 185 ? -27.203 5.66 12.797 1 93.25 185 ALA A N 1
ATOM 1301 C CA . ALA A 1 185 ? -26.094 5.195 13.633 1 93.25 185 ALA A CA 1
ATOM 1302 C C . ALA A 1 185 ? -26.062 5.938 14.961 1 93.25 185 ALA A C 1
ATOM 1304 O O . ALA A 1 185 ? -26.531 7.078 15.055 1 93.25 185 ALA A O 1
ATOM 1305 N N . ASP A 1 186 ? -25.562 5.246 15.992 1 93.12 186 ASP A N 1
ATOM 1306 C CA . ASP A 1 186 ? -25.281 5.891 17.266 1 93.12 186 ASP A CA 1
ATOM 1307 C C . ASP A 1 186 ? -24.109 6.871 17.125 1 93.12 186 ASP A C 1
ATOM 1309 O O . ASP A 1 186 ? -22.953 6.457 17.062 1 93.12 186 ASP A O 1
ATOM 1313 N N . ARG A 1 187 ? -24.266 8.07 17.203 1 92.94 187 ARG A N 1
ATOM 1314 C CA . ARG A 1 187 ? -23.266 9.094 16.906 1 92.94 187 ARG A CA 1
ATOM 1315 C C . ARG A 1 187 ? -22.469 9.453 18.156 1 92.94 187 ARG A C 1
ATOM 1317 O O . ARG A 1 187 ? -21.484 10.188 18.078 1 92.94 187 ARG A O 1
ATOM 1324 N N . SER A 1 188 ? -22.906 8.852 19.297 1 93.88 188 SER A N 1
ATOM 1325 C CA . SER A 1 188 ? -22.156 9.102 20.531 1 93.88 188 SER A CA 1
ATOM 1326 C C . SER A 1 188 ? -20.781 8.453 20.484 1 93.88 188 SER A C 1
ATOM 1328 O O . SER A 1 188 ? -19.906 8.766 21.297 1 93.88 188 SER A O 1
ATOM 1330 N N . THR A 1 189 ? -20.547 7.578 19.453 1 95.06 189 THR A N 1
ATOM 1331 C CA . THR A 1 189 ? -19.25 6.926 19.297 1 95.06 189 THR A CA 1
ATOM 1332 C C . THR A 1 189 ? -18.453 7.59 18.188 1 95.06 189 THR A C 1
ATOM 1334 O O . THR A 1 189 ? -17.312 7.199 17.906 1 95.06 189 THR A O 1
ATOM 1337 N N . TRP A 1 190 ? -19.016 8.633 17.531 1 97.31 190 TRP A N 1
ATOM 1338 C CA . TRP A 1 190 ? -18.344 9.32 16.438 1 97.31 190 TRP A CA 1
ATOM 1339 C C . TRP A 1 190 ? -17.406 10.406 16.969 1 97.31 190 TRP A C 1
ATOM 1341 O O . TRP A 1 190 ? -17.703 11.047 17.984 1 97.31 190 TRP A O 1
ATOM 1351 N N . THR A 1 191 ? -16.328 10.57 16.359 1 98.12 191 THR A N 1
ATOM 1352 C CA . THR A 1 191 ? -15.328 11.547 16.781 1 98.12 191 THR A CA 1
ATOM 1353 C C . THR A 1 191 ? -15.625 12.922 16.172 1 98.12 191 THR A C 1
ATOM 1355 O O . THR A 1 191 ? -15.812 13.039 14.953 1 98.12 191 THR A O 1
ATOM 1358 N N . SER A 1 192 ? -15.695 13.898 17.016 1 97.38 192 SER A N 1
ATOM 1359 C CA . SER A 1 192 ? -15.867 15.266 16.547 1 97.38 192 SER A CA 1
ATOM 1360 C C . SER A 1 192 ? -14.656 15.727 15.734 1 97.38 192 SER A C 1
ATOM 1362 O O . SER A 1 192 ? -13.516 15.453 16.109 1 97.38 192 SER A O 1
ATOM 1364 N N . LEU A 1 193 ? -14.906 16.422 14.664 1 98.31 193 LEU A N 1
ATOM 1365 C CA . LEU A 1 193 ? -13.82 16.938 13.836 1 98.31 193 LEU A CA 1
ATOM 1366 C C . LEU A 1 193 ? -13.008 17.984 14.594 1 98.31 193 LEU A C 1
ATOM 1368 O O . LEU A 1 193 ? -11.789 18.062 14.438 1 98.31 193 LEU A O 1
ATOM 1372 N N . GLU A 1 194 ? -13.656 18.719 15.438 1 97.94 194 GLU A N 1
ATOM 1373 C CA . GLU A 1 194 ? -13 19.75 16.234 1 97.94 194 GLU A CA 1
ATOM 1374 C C . GLU A 1 194 ? -12.008 19.141 17.219 1 97.94 194 GLU A C 1
ATOM 1376 O O . GLU A 1 194 ? -10.93 19.703 17.438 1 97.94 194 GLU A O 1
ATOM 1381 N N . ASP A 1 195 ? -12.391 18 17.797 1 98.25 195 ASP A N 1
ATOM 1382 C CA . ASP A 1 195 ? -11.484 17.328 18.719 1 98.25 195 ASP A CA 1
ATOM 1383 C C . ASP A 1 195 ? -10.188 16.922 18.016 1 98.25 195 ASP A C 1
ATOM 1385 O O . ASP A 1 195 ? -9.094 17.125 18.547 1 98.25 195 ASP A O 1
ATOM 1389 N N . VAL A 1 196 ? -10.336 16.406 16.844 1 98.81 196 VAL A N 1
ATOM 1390 C CA . VAL A 1 196 ? -9.172 15.969 16.078 1 98.81 196 VAL A CA 1
ATOM 1391 C C . VAL A 1 196 ? -8.328 17.172 15.672 1 98.81 196 VAL A C 1
ATOM 1393 O O . VAL A 1 196 ? -7.105 17.172 15.828 1 98.81 196 VAL A O 1
ATOM 1396 N N . ALA A 1 197 ? -8.969 18.203 15.172 1 98.88 197 ALA A N 1
ATOM 1397 C CA . ALA A 1 197 ? -8.289 19.391 14.688 1 98.88 197 ALA A CA 1
ATOM 1398 C C . ALA A 1 197 ? -7.48 20.062 15.797 1 98.88 197 ALA A C 1
ATOM 1400 O O . ALA A 1 197 ? -6.324 20.422 15.594 1 98.88 197 ALA A O 1
ATOM 1401 N N . GLN A 1 198 ? -8.094 20.203 16.953 1 98.56 198 GLN A N 1
ATOM 1402 C CA . GLN A 1 198 ? -7.414 20.828 18.078 1 98.56 198 GLN A CA 1
ATOM 1403 C C . GLN A 1 198 ? -6.188 20.031 18.5 1 98.56 198 GLN A C 1
ATOM 1405 O O . GLN A 1 198 ? -5.141 20.609 18.797 1 98.56 198 GLN A O 1
ATOM 1410 N N . GLN A 1 199 ? -6.32 18.703 18.547 1 98.81 199 GLN A N 1
ATOM 1411 C CA . GLN A 1 199 ? -5.195 17.859 18.906 1 98.81 199 GLN A CA 1
ATOM 1412 C C . GLN A 1 199 ? -4.047 17.984 17.922 1 98.81 199 GLN A C 1
ATOM 1414 O O . GLN A 1 199 ? -2.879 18.016 18.297 1 98.81 199 GLN A O 1
ATOM 1419 N N . ILE A 1 200 ? -4.352 18.078 16.641 1 98.94 200 ILE A N 1
ATOM 1420 C CA . ILE A 1 200 ? -3.342 18.234 15.594 1 98.94 200 ILE A CA 1
ATOM 1421 C C . ILE A 1 200 ? -2.566 19.531 15.82 1 98.94 200 ILE A C 1
ATOM 1423 O O . ILE A 1 200 ? -1.337 19.547 15.727 1 98.94 200 ILE A O 1
ATOM 1427 N N . VAL A 1 201 ? -3.26 20.641 16.141 1 98.88 201 VAL A N 1
ATOM 1428 C CA . VAL A 1 201 ? -2.6 21.922 16.375 1 98.88 201 VAL A CA 1
ATOM 1429 C C . VAL A 1 201 ? -1.719 21.812 17.625 1 98.88 201 VAL A C 1
ATOM 1431 O O . VAL A 1 201 ? -0.586 22.297 17.625 1 98.88 201 VAL A O 1
ATOM 1434 N N . GLU A 1 202 ? -2.24 21.156 18.656 1 98.75 202 GLU A N 1
ATOM 1435 C CA . GLU A 1 202 ? -1.449 20.969 19.875 1 98.75 202 GLU A CA 1
ATOM 1436 C C . GLU A 1 202 ? -0.151 20.219 19.578 1 98.75 202 GLU A C 1
ATOM 1438 O O . GLU A 1 202 ? 0.925 20.656 20 1 98.75 202 GLU A O 1
ATOM 1443 N N . TRP A 1 203 ? -0.24 19.078 18.859 1 98.88 203 TRP A N 1
ATOM 1444 C CA . TRP A 1 203 ? 0.946 18.312 18.5 1 98.88 203 TRP A CA 1
ATOM 1445 C C . TRP A 1 203 ? 1.879 19.125 17.609 1 98.88 203 TRP A C 1
ATOM 1447 O O . TRP A 1 203 ? 3.102 19 17.703 1 98.88 203 TRP A O 1
ATOM 1457 N N . SER A 1 204 ? 1.326 19.938 16.688 1 98.81 204 SER A N 1
ATOM 1458 C CA . SER A 1 204 ? 2.129 20.781 15.797 1 98.81 204 SER A CA 1
ATOM 1459 C C . SER A 1 204 ? 2.924 21.812 16.578 1 98.81 204 SER A C 1
ATOM 1461 O O . SER A 1 204 ? 4.004 22.234 16.141 1 98.81 204 SER A O 1
ATOM 1463 N N . ASN A 1 205 ? 2.35 22.203 17.734 1 98.5 205 ASN A N 1
ATOM 1464 C CA . ASN A 1 205 ? 3.027 23.156 18.609 1 98.5 205 ASN A CA 1
ATOM 1465 C C . ASN A 1 205 ? 4.004 22.453 19.547 1 98.5 205 ASN A C 1
ATOM 1467 O O . ASN A 1 205 ? 4.66 23.094 20.359 1 98.5 205 ASN A O 1
ATOM 1471 N N . GLY A 1 206 ? 4.066 21.109 19.484 1 97.44 206 GLY A N 1
ATOM 1472 C CA . GLY A 1 206 ? 5.02 20.344 20.281 1 97.44 206 GLY A CA 1
ATOM 1473 C C . GLY A 1 206 ? 4.484 19.953 21.641 1 97.44 206 GLY A C 1
ATOM 1474 O O . GLY A 1 206 ? 5.215 19.391 22.453 1 97.44 206 GLY A O 1
ATOM 1475 N N . SER A 1 207 ? 3.189 20.203 21.797 1 94.75 207 SER A N 1
ATOM 1476 C CA . SER A 1 207 ? 2.586 19.922 23.094 1 94.75 207 SER A CA 1
ATOM 1477 C C . SER A 1 207 ? 2.189 18.453 23.203 1 94.75 207 SER A C 1
ATOM 1479 O O . SER A 1 207 ? 1.4 17.953 22.391 1 94.75 207 SER A O 1
ATOM 1481 N N . ARG A 1 208 ? 2.752 17.719 24.156 1 96.12 208 ARG A N 1
ATOM 1482 C CA . ARG A 1 208 ? 2.414 16.328 24.5 1 96.12 208 ARG A CA 1
ATOM 1483 C C . ARG A 1 208 ? 2.34 15.461 23.266 1 96.12 208 ARG A C 1
ATOM 1485 O O . ARG A 1 208 ? 1.37 14.727 23.062 1 96.12 208 ARG A O 1
ATOM 1492 N N . ARG A 1 209 ? 3.275 15.633 22.438 1 97.62 209 ARG A N 1
ATOM 1493 C CA . ARG A 1 209 ? 3.322 14.891 21.188 1 97.62 209 ARG A CA 1
ATOM 1494 C C . ARG A 1 209 ? 3.803 13.461 21.406 1 97.62 209 ARG A C 1
ATOM 1496 O O . ARG A 1 209 ? 4.793 13.234 22.109 1 97.62 209 ARG A O 1
ATOM 1503 N N . PRO A 1 210 ? 3.021 12.43 20.875 1 98.38 210 PRO A N 1
ATOM 1504 C CA . PRO A 1 210 ? 3.521 11.055 20.938 1 98.38 210 PRO A CA 1
ATOM 1505 C C . PRO A 1 210 ? 4.883 10.891 20.281 1 98.38 210 PRO A C 1
ATOM 1507 O O . PRO A 1 210 ? 5.34 11.789 19.562 1 98.38 210 PRO A O 1
ATOM 1510 N N . ALA A 1 211 ? 5.555 9.789 20.547 1 98.5 211 ALA A N 1
ATOM 1511 C CA . ALA A 1 211 ? 6.84 9.492 19.922 1 98.5 211 ALA A CA 1
ATOM 1512 C C . ALA A 1 211 ? 6.707 9.406 18.391 1 98.5 211 ALA A C 1
ATOM 1514 O O . ALA A 1 211 ? 5.684 8.945 17.891 1 98.5 211 ALA A O 1
ATOM 1515 N N . SER A 1 212 ? 7.781 9.828 17.688 1 98.81 212 SER A N 1
ATOM 1516 C CA . SER A 1 212 ? 7.801 9.734 16.234 1 98.81 212 SER A CA 1
ATOM 1517 C C . SER A 1 212 ? 7.547 8.305 15.773 1 98.81 212 SER A C 1
ATOM 1519 O O . SER A 1 212 ? 8.078 7.355 16.344 1 98.81 212 SER A O 1
ATOM 1521 N N . GLY A 1 213 ? 6.691 8.141 14.797 1 98.88 213 GLY A N 1
ATOM 1522 C CA . GLY A 1 213 ? 6.363 6.824 14.266 1 98.88 213 GLY A CA 1
ATOM 1523 C C . GLY A 1 213 ? 5.105 6.23 14.875 1 98.88 213 GLY A C 1
ATOM 1524 O O . GLY A 1 213 ? 4.637 5.18 14.438 1 98.88 213 GLY A O 1
ATOM 1525 N N . SER A 1 214 ? 4.484 6.934 15.852 1 98.88 214 SER A N 1
ATOM 1526 C CA . SER A 1 214 ? 3.307 6.418 16.547 1 98.88 214 SER A CA 1
ATOM 1527 C C . SER A 1 214 ? 2.102 6.355 15.609 1 98.88 214 SER A C 1
ATOM 1529 O O . SER A 1 214 ? 1.895 7.258 14.797 1 98.88 214 SER A O 1
ATOM 1531 N N . LEU A 1 215 ? 1.431 5.266 15.664 1 98.88 215 LEU A N 1
ATOM 1532 C CA . LEU A 1 215 ? 0.073 5.129 15.148 1 98.88 215 LEU A CA 1
ATOM 1533 C C . LEU A 1 215 ? -0.954 5.438 16.234 1 98.88 215 LEU A C 1
ATOM 1535 O O . LEU A 1 215 ? -1.166 4.625 17.141 1 98.88 215 LEU A O 1
ATOM 1539 N N . VAL A 1 216 ? -1.597 6.617 16.141 1 98.88 216 VAL A N 1
ATOM 1540 C CA . VAL A 1 216 ? -2.436 7.109 17.234 1 98.88 216 VAL A CA 1
ATOM 1541 C C . VAL A 1 216 ? -3.9 6.789 16.938 1 98.88 216 VAL A C 1
ATOM 1543 O O . VAL A 1 216 ? -4.543 7.469 16.141 1 98.88 216 VAL A O 1
ATOM 1546 N N . LYS A 1 217 ? -4.438 5.84 17.609 1 98.69 217 LYS A N 1
ATOM 1547 C CA . LYS A 1 217 ? -5.844 5.48 17.469 1 98.69 217 LYS A CA 1
ATOM 1548 C C . LYS A 1 217 ? -6.746 6.52 18.125 1 98.69 217 LYS A C 1
ATOM 1550 O O . LYS A 1 217 ? -6.492 6.949 19.25 1 98.69 217 LYS A O 1
ATOM 1555 N N . ILE A 1 218 ? -7.723 6.961 17.406 1 98.75 218 ILE A N 1
ATOM 1556 C CA . ILE A 1 218 ? -8.703 7.895 17.938 1 98.75 218 ILE A CA 1
ATOM 1557 C C . ILE A 1 218 ? -9.977 7.141 18.328 1 98.75 218 ILE A C 1
ATOM 1559 O O . ILE A 1 218 ? -10.648 6.566 17.453 1 98.75 218 ILE A O 1
ATOM 1563 N N . VAL A 1 219 ? -10.273 7.18 19.562 1 97.06 219 VAL A N 1
ATOM 1564 C CA . VAL A 1 219 ? -11.43 6.461 20.078 1 97.06 219 VAL A CA 1
ATOM 1565 C C . VAL A 1 219 ? -12.391 7.441 20.734 1 97.06 219 VAL A C 1
ATOM 1567 O O . VAL A 1 219 ? -11.969 8.352 21.453 1 97.06 219 VAL A O 1
ATOM 1570 N N . THR A 1 220 ? -13.648 7.305 20.391 1 97.25 220 THR A N 1
ATOM 1571 C CA . THR A 1 220 ? -14.672 8.148 20.984 1 97.25 220 THR A CA 1
ATOM 1572 C C . THR A 1 220 ? -15.766 7.293 21.625 1 97.25 220 THR A C 1
ATOM 1574 O O . THR A 1 220 ? -16.328 6.402 20.984 1 97.25 220 THR A O 1
ATOM 1577 N N . GLU A 1 221 ? -15.969 7.512 22.906 1 95.25 221 GLU A N 1
ATOM 1578 C CA . GLU A 1 221 ? -17.047 6.883 23.672 1 95.25 221 GLU A CA 1
ATOM 1579 C C . GLU A 1 221 ? -17.812 7.918 24.5 1 95.25 221 GLU A C 1
ATOM 1581 O O . GLU A 1 221 ? -17.203 8.773 25.141 1 95.25 221 GLU A O 1
ATOM 1586 N N . ASN A 1 222 ? -19.141 7.855 24.422 1 95.44 222 ASN A N 1
ATOM 1587 C CA . ASN A 1 222 ? -19.984 8.805 25.141 1 95.44 222 ASN A CA 1
ATOM 1588 C C . ASN A 1 222 ? -19.594 10.25 24.812 1 95.44 222 ASN A C 1
ATOM 1590 O O . ASN A 1 222 ? -19.406 11.055 25.734 1 95.44 222 ASN A O 1
ATOM 1594 N N . SER A 1 223 ? -19.219 10.516 23.641 1 93.31 223 SER A N 1
ATOM 1595 C CA . SER A 1 223 ? -18.922 11.82 23.062 1 93.31 223 SER A CA 1
ATOM 1596 C C . SER A 1 223 ? -17.609 12.375 23.609 1 93.31 223 SER A C 1
ATOM 1598 O O . SER A 1 223 ? -17.359 13.586 23.562 1 93.31 223 SER A O 1
ATOM 1600 N N . LYS A 1 224 ? -16.891 11.422 24.219 1 96.75 224 LYS A N 1
ATOM 1601 C CA . LYS A 1 224 ? -15.555 11.797 24.688 1 96.75 224 LYS A CA 1
ATOM 1602 C C . LYS A 1 224 ? -14.469 11.141 23.828 1 96.75 224 LYS A C 1
ATOM 1604 O O . LYS A 1 224 ? -14.477 9.922 23.641 1 96.75 224 LYS A O 1
ATOM 1609 N N . THR A 1 225 ? -13.555 11.969 23.281 1 97.88 225 THR A N 1
ATOM 1610 C CA . THR A 1 225 ? -12.531 11.508 22.359 1 97.88 225 THR A CA 1
ATOM 1611 C C . THR A 1 225 ? -11.211 11.273 23.094 1 97.88 225 THR A C 1
ATOM 1613 O O . THR A 1 225 ? -10.773 12.117 23.875 1 97.88 225 THR A O 1
ATOM 1616 N N . ARG A 1 226 ? -10.633 10.117 23 1 97.81 226 ARG A N 1
ATOM 1617 C CA . ARG A 1 226 ? -9.305 9.789 23.5 1 97.81 226 ARG A CA 1
ATOM 1618 C C . ARG A 1 226 ? -8.352 9.422 22.375 1 97.81 226 ARG A C 1
ATOM 1620 O O . ARG A 1 226 ? -8.766 8.828 21.375 1 97.81 226 ARG A O 1
ATOM 1627 N N . PHE A 1 227 ? -7.125 9.789 22.453 1 98.44 227 PHE A N 1
ATOM 1628 C CA . PHE A 1 227 ? -6.035 9.453 21.531 1 98.44 227 PHE A CA 1
ATOM 1629 C C . PHE A 1 227 ? -5.094 8.438 22.172 1 98.44 227 PHE A C 1
ATOM 1631 O O . PHE A 1 227 ? -4.445 8.719 23.172 1 98.44 227 PHE A O 1
ATOM 1638 N N . ILE A 1 228 ? -5.035 7.266 21.562 1 97.44 228 ILE A N 1
ATOM 1639 C CA . ILE A 1 228 ? -4.367 6.137 22.203 1 97.44 228 ILE A CA 1
ATOM 1640 C C . ILE A 1 228 ? -3.193 5.676 21.344 1 97.44 228 ILE A C 1
ATOM 1642 O O . ILE A 1 228 ? -3.34 5.477 20.125 1 97.44 228 ILE A O 1
ATOM 1646 N N . VAL A 1 229 ? -2.01 5.395 21.906 1 94.94 229 VAL A N 1
ATOM 1647 C CA . VAL A 1 229 ? -0.832 4.867 21.219 1 94.94 229 VAL A CA 1
ATOM 1648 C C . VAL A 1 229 ? -0.627 3.404 21.594 1 94.94 229 VAL A C 1
ATOM 1650 O O . VAL A 1 229 ? -0.762 3.035 22.766 1 94.94 229 VAL A O 1
ATOM 1653 N N . MET B 1 1 ? -6.016 -31.266 -17.812 1 90.69 1 MET B N 1
ATOM 1654 C CA . MET B 1 1 ? -4.77 -30.531 -17.625 1 90.69 1 MET B CA 1
ATOM 1655 C C . MET B 1 1 ? -5 -29.297 -16.766 1 90.69 1 MET B C 1
ATOM 1657 O O . MET B 1 1 ? -6.012 -28.609 -16.922 1 90.69 1 MET B O 1
ATOM 1661 N N . LYS B 1 2 ? -4.148 -29.125 -15.766 1 97.88 2 LYS B N 1
ATOM 1662 C CA . LYS B 1 2 ? -4.289 -27.984 -14.883 1 97.88 2 LYS B CA 1
ATOM 1663 C C . LYS B 1 2 ? -3.723 -26.719 -15.516 1 97.88 2 LYS B C 1
ATOM 1665 O O . LYS B 1 2 ? -2.756 -26.781 -16.281 1 97.88 2 LYS B O 1
ATOM 1670 N N . ASN B 1 3 ? -4.328 -25.578 -15.219 1 98.69 3 ASN B N 1
ATOM 1671 C CA . ASN B 1 3 ? -3.928 -24.281 -15.773 1 98.69 3 ASN B CA 1
ATOM 1672 C C . ASN B 1 3 ? -3.354 -23.359 -14.695 1 98.69 3 ASN B C 1
ATOM 1674 O O . ASN B 1 3 ? -3.875 -23.312 -13.578 1 98.69 3 ASN B O 1
ATOM 1678 N N . VAL B 1 4 ? -2.266 -22.719 -15.023 1 98.94 4 VAL B N 1
ATOM 1679 C CA . VAL B 1 4 ? -1.71 -21.703 -14.125 1 98.94 4 VAL B CA 1
ATOM 1680 C C . VAL B 1 4 ? -1.546 -20.375 -14.875 1 98.94 4 VAL B C 1
ATOM 1682 O O . VAL B 1 4 ? -1.028 -20.359 -16 1 98.94 4 VAL B O 1
ATOM 1685 N N . LEU B 1 5 ? -2.127 -19.312 -14.359 1 98.94 5 LEU B N 1
ATOM 1686 C CA . LEU B 1 5 ? -1.765 -17.969 -14.781 1 98.94 5 LEU B CA 1
ATOM 1687 C C . LEU B 1 5 ? -0.5 -17.5 -14.07 1 98.94 5 LEU B C 1
ATOM 1689 O O . LEU B 1 5 ? -0.477 -17.391 -12.844 1 98.94 5 LEU B O 1
ATOM 1693 N N . LEU B 1 6 ? 0.552 -17.297 -14.797 1 98.94 6 LEU B N 1
ATOM 1694 C CA . LEU B 1 6 ? 1.847 -16.891 -14.258 1 98.94 6 LEU B CA 1
ATOM 1695 C C . LEU B 1 6 ? 2.188 -15.461 -14.656 1 98.94 6 LEU B C 1
ATOM 1697 O O . LEU B 1 6 ? 2.5 -15.195 -15.82 1 98.94 6 LEU B O 1
ATOM 1701 N N . ILE B 1 7 ? 2.121 -14.586 -13.695 1 98.88 7 ILE B N 1
ATOM 1702 C CA . ILE B 1 7 ? 2.4 -13.172 -13.906 1 98.88 7 ILE B CA 1
ATOM 1703 C C . ILE B 1 7 ? 3.846 -12.867 -13.516 1 98.88 7 ILE B C 1
ATOM 1705 O O . ILE B 1 7 ? 4.285 -13.203 -12.414 1 98.88 7 ILE B O 1
ATOM 1709 N N . GLY B 1 8 ? 4.559 -12.172 -14.367 1 98.5 8 GLY B N 1
ATOM 1710 C CA . GLY B 1 8 ? 6 -12.039 -14.242 1 98.5 8 GLY B CA 1
ATOM 1711 C C . GLY B 1 8 ? 6.766 -13.219 -14.805 1 98.5 8 GLY B C 1
ATOM 1712 O O . GLY B 1 8 ? 7.812 -13.594 -14.273 1 98.5 8 GLY B O 1
ATOM 1713 N N . ALA B 1 9 ? 6.281 -13.82 -15.828 1 98.56 9 ALA B N 1
ATOM 1714 C CA . ALA B 1 9 ? 6.727 -15.117 -16.328 1 98.56 9 ALA B CA 1
ATOM 1715 C C . ALA B 1 9 ? 8.102 -15.008 -16.969 1 98.56 9 ALA B C 1
ATOM 1717 O O . ALA B 1 9 ? 8.805 -16.016 -17.125 1 98.56 9 ALA B O 1
ATOM 1718 N N . ARG B 1 10 ? 8.523 -13.867 -17.391 1 97.44 10 ARG B N 1
ATOM 1719 C CA . ARG B 1 10 ? 9.766 -13.719 -18.141 1 97.44 10 ARG B CA 1
ATOM 1720 C C . ARG B 1 10 ? 10.875 -13.164 -17.266 1 97.44 10 ARG B C 1
ATOM 1722 O O . ARG B 1 10 ? 11.984 -12.914 -17.734 1 97.44 10 ARG B O 1
ATOM 1729 N N . GLY B 1 11 ? 10.602 -12.914 -15.977 1 96.31 11 GLY B N 1
ATOM 1730 C CA . GLY B 1 11 ? 11.641 -12.562 -15.023 1 96.31 11 GLY B CA 1
ATOM 1731 C C . GLY B 1 11 ? 12.461 -13.75 -14.57 1 96.31 11 GLY B C 1
ATOM 1732 O O . GLY B 1 11 ? 12.211 -14.883 -14.984 1 96.31 11 GLY B O 1
ATOM 1733 N N . ALA B 1 12 ? 13.406 -13.477 -13.68 1 96.88 12 ALA B N 1
ATOM 1734 C CA . ALA B 1 12 ? 14.289 -14.539 -13.203 1 96.88 12 ALA B CA 1
ATOM 1735 C C . ALA B 1 12 ? 13.508 -15.617 -12.469 1 96.88 12 ALA B C 1
ATOM 1737 O O . ALA B 1 12 ? 13.578 -16.797 -12.828 1 96.88 12 ALA B O 1
ATOM 1738 N N . LEU B 1 13 ? 12.766 -15.242 -11.406 1 98.19 13 LEU B N 1
ATOM 1739 C CA . LEU B 1 13 ? 11.961 -16.219 -10.688 1 98.19 13 LEU B CA 1
ATOM 1740 C C . LEU B 1 13 ? 10.852 -16.781 -11.578 1 98.19 13 LEU B C 1
ATOM 1742 O O . LEU B 1 13 ? 10.555 -17.969 -11.523 1 98.19 13 LEU B O 1
ATOM 1746 N N . GLY B 1 14 ? 10.227 -15.922 -12.398 1 98.56 14 GLY B N 1
ATOM 1747 C CA . GLY B 1 14 ? 9.164 -16.328 -13.297 1 98.56 14 GLY B CA 1
ATOM 1748 C C . GLY B 1 14 ? 9.57 -17.469 -14.227 1 98.56 14 GLY B C 1
ATOM 1749 O O . GLY B 1 14 ? 8.82 -18.422 -14.398 1 98.56 14 GLY B O 1
ATOM 1750 N N . ARG B 1 15 ? 10.742 -17.375 -14.789 1 98.12 15 ARG B N 1
ATOM 1751 C CA . ARG B 1 15 ? 11.227 -18.406 -15.695 1 98.12 15 ARG B CA 1
ATOM 1752 C C . ARG B 1 15 ? 11.43 -19.734 -14.961 1 98.12 15 ARG B C 1
ATOM 1754 O O . ARG B 1 15 ? 11.117 -20.797 -15.5 1 98.12 15 ARG B O 1
ATOM 1761 N N . ALA B 1 16 ? 11.961 -19.672 -13.727 1 98.69 16 ALA B N 1
ATOM 1762 C CA . ALA B 1 16 ? 12.141 -20.875 -12.93 1 98.69 16 ALA B CA 1
ATOM 1763 C C . ALA B 1 16 ? 10.797 -21.516 -12.594 1 98.69 16 ALA B C 1
ATOM 1765 O O . ALA B 1 16 ? 10.656 -22.734 -12.672 1 98.69 16 ALA B O 1
ATOM 1766 N N . VAL B 1 17 ? 9.844 -20.703 -12.266 1 98.94 17 VAL B N 1
ATOM 1767 C CA . VAL B 1 17 ? 8.508 -21.203 -11.914 1 98.94 17 VAL B CA 1
ATOM 1768 C C . VAL B 1 17 ? 7.84 -21.797 -13.148 1 98.94 17 VAL B C 1
ATOM 1770 O O . VAL B 1 17 ? 7.223 -22.859 -13.078 1 98.94 17 VAL B O 1
ATOM 1773 N N . ALA B 1 18 ? 7.988 -21.109 -14.297 1 98.75 18 ALA B N 1
ATOM 1774 C CA . ALA B 1 18 ? 7.441 -21.625 -15.539 1 98.75 18 ALA B CA 1
ATOM 1775 C C . ALA B 1 18 ? 8.008 -23.016 -15.859 1 98.75 18 ALA B C 1
ATOM 1777 O O . ALA B 1 18 ? 7.266 -23.938 -16.203 1 98.75 18 ALA B O 1
ATOM 1778 N N . ASN B 1 19 ? 9.281 -23.125 -15.727 1 98.75 19 ASN B N 1
ATOM 1779 C CA . ASN B 1 19 ? 9.938 -24.406 -15.984 1 98.75 19 ASN B CA 1
ATOM 1780 C C . ASN B 1 19 ? 9.414 -25.5 -15.055 1 98.75 19 ASN B C 1
ATOM 1782 O O . ASN B 1 19 ? 9.188 -26.641 -15.484 1 98.75 19 ASN B O 1
ATOM 1786 N N . ALA B 1 20 ? 9.273 -25.172 -13.781 1 98.88 20 ALA B N 1
ATOM 1787 C CA . ALA B 1 20 ? 8.789 -26.141 -12.797 1 98.88 20 ALA B CA 1
ATOM 1788 C C . ALA B 1 20 ? 7.367 -26.594 -13.125 1 98.88 20 ALA B C 1
ATOM 1790 O O . ALA B 1 20 ? 7.055 -27.781 -13.047 1 98.88 20 ALA B O 1
ATOM 1791 N N . PHE B 1 21 ? 6.496 -25.672 -13.508 1 98.88 21 PHE B N 1
ATOM 1792 C CA . PHE B 1 21 ? 5.129 -26.016 -13.867 1 98.88 21 PHE B CA 1
ATOM 1793 C C . PHE B 1 21 ? 5.102 -26.859 -15.141 1 98.88 21 PHE B C 1
ATOM 1795 O O . PHE B 1 21 ? 4.285 -27.766 -15.281 1 98.88 21 PHE B O 1
ATOM 1802 N N . ALA B 1 22 ? 5.961 -26.5 -16.125 1 98.5 22 ALA B N 1
ATOM 1803 C CA . ALA B 1 22 ? 6.055 -27.281 -17.344 1 98.5 22 ALA B CA 1
ATOM 1804 C C . ALA B 1 22 ? 6.43 -28.734 -17.047 1 98.5 22 ALA B C 1
ATOM 1806 O O . ALA B 1 22 ? 5.855 -29.656 -17.609 1 98.5 22 ALA B O 1
ATOM 1807 N N . ASN B 1 23 ? 7.359 -28.875 -16.203 1 98.25 23 ASN B N 1
ATOM 1808 C CA . ASN B 1 23 ? 7.77 -30.219 -15.773 1 98.25 23 ASN B CA 1
ATOM 1809 C C . ASN B 1 23 ? 6.617 -30.969 -15.117 1 98.25 23 ASN B C 1
ATOM 1811 O O . ASN B 1 23 ? 6.539 -32.188 -15.211 1 98.25 23 ASN B O 1
ATOM 1815 N N . GLY B 1 24 ? 5.801 -30.234 -14.469 1 97.94 24 GLY B N 1
ATOM 1816 C CA . GLY B 1 24 ? 4.625 -30.812 -13.836 1 97.94 24 GLY B CA 1
ATOM 1817 C C . GLY B 1 24 ? 3.463 -31 -14.797 1 97.94 24 GLY B C 1
ATOM 1818 O O . GLY B 1 24 ? 2.355 -31.344 -14.383 1 97.94 24 GLY B O 1
ATOM 1819 N N . LYS B 1 25 ? 3.662 -30.625 -16.078 1 98.06 25 LYS B N 1
ATOM 1820 C CA . LYS B 1 25 ? 2.703 -30.828 -17.156 1 98.06 25 LYS B CA 1
ATOM 1821 C C . LYS B 1 25 ? 1.483 -29.938 -17 1 98.06 25 LYS B C 1
ATOM 1823 O O . LYS B 1 25 ? 0.356 -30.344 -17.266 1 98.06 25 LYS B O 1
ATOM 1828 N N . TRP B 1 26 ? 1.683 -28.812 -16.375 1 98.5 26 TRP B N 1
ATOM 1829 C CA . TRP B 1 26 ? 0.655 -27.781 -16.328 1 98.5 26 TRP B CA 1
ATOM 1830 C C . TRP B 1 26 ? 0.627 -26.969 -17.609 1 98.5 26 TRP B C 1
ATOM 1832 O O . TRP B 1 26 ? 1.655 -26.812 -18.266 1 98.5 26 TRP B O 1
ATOM 1842 N N . SER B 1 27 ? -0.552 -26.5 -17.984 1 98.12 27 SER B N 1
ATOM 1843 C CA . SER B 1 27 ? -0.663 -25.469 -19 1 98.12 27 SER B CA 1
ATOM 1844 C C . SER B 1 27 ? -0.365 -24.094 -18.422 1 98.12 27 SER B C 1
ATOM 1846 O O . SER B 1 27 ? -0.985 -23.672 -17.438 1 98.12 27 SER B O 1
ATOM 1848 N N . ILE B 1 28 ? 0.568 -23.406 -19.047 1 98.44 28 ILE B N 1
ATOM 1849 C CA . ILE B 1 28 ? 1.028 -22.141 -18.484 1 98.44 28 ILE B CA 1
ATOM 1850 C C . ILE B 1 28 ? 0.508 -20.969 -19.312 1 98.44 28 ILE B C 1
ATOM 1852 O O . ILE B 1 28 ? 0.773 -20.906 -20.516 1 98.44 28 ILE B O 1
ATOM 1856 N N . ILE B 1 29 ? -0.255 -20.094 -18.734 1 98.62 29 ILE B N 1
ATOM 1857 C CA . ILE B 1 29 ? -0.647 -18.812 -19.312 1 98.62 29 ILE B CA 1
ATOM 1858 C C . ILE B 1 29 ? 0.257 -17.703 -18.766 1 98.62 29 ILE B C 1
ATOM 1860 O O . ILE B 1 29 ? 0.133 -17.297 -17.609 1 98.62 29 ILE B O 1
ATOM 1864 N N . SER B 1 30 ? 1.104 -17.203 -19.641 1 98.5 30 SER B N 1
ATOM 1865 C CA . SER B 1 30 ? 2.174 -16.312 -19.203 1 98.5 30 SER B CA 1
ATOM 1866 C C . SER B 1 30 ? 1.811 -14.852 -19.453 1 98.5 30 SER B C 1
ATOM 1868 O O . SER B 1 30 ? 1.244 -14.516 -20.5 1 98.5 30 SER B O 1
ATOM 1870 N N . VAL B 1 31 ? 2.086 -14.023 -18.484 1 98.56 31 VAL B N 1
ATOM 1871 C CA . VAL B 1 31 ? 1.938 -12.578 -18.594 1 98.56 31 VAL B CA 1
ATOM 1872 C C . VAL B 1 31 ? 3.219 -11.891 -18.125 1 98.56 31 VAL B C 1
ATOM 1874 O O . VAL B 1 31 ? 3.832 -12.312 -17.141 1 98.56 31 VAL B O 1
ATOM 1877 N N . ASP B 1 32 ? 3.643 -10.875 -18.75 1 98.38 32 ASP B N 1
ATOM 1878 C CA . ASP B 1 32 ? 4.746 -10.031 -18.297 1 98.38 32 ASP B CA 1
ATOM 1879 C C . ASP B 1 32 ? 4.672 -8.641 -18.922 1 98.38 32 ASP B C 1
ATOM 1881 O O . ASP B 1 32 ? 3.791 -8.375 -19.75 1 98.38 32 ASP B O 1
ATOM 1885 N N . GLN B 1 33 ? 5.531 -7.801 -18.469 1 96.31 33 GLN B N 1
ATOM 1886 C CA . GLN B 1 33 ? 5.602 -6.465 -19.047 1 96.31 33 GLN B CA 1
ATOM 1887 C C . GLN B 1 33 ? 6.117 -6.512 -20.484 1 96.31 33 GLN B C 1
ATOM 1889 O O . GLN B 1 33 ? 6.961 -7.348 -20.812 1 96.31 33 GLN B O 1
ATOM 1894 N N . ALA B 1 34 ? 5.727 -5.547 -21.234 1 92.12 34 ALA B N 1
ATOM 1895 C CA . ALA B 1 34 ? 5.984 -5.508 -22.672 1 92.12 34 ALA B CA 1
ATOM 1896 C C . ALA B 1 34 ? 7.48 -5.594 -22.969 1 92.12 34 ALA B C 1
ATOM 1898 O O . ALA B 1 34 ? 7.898 -6.262 -23.922 1 92.12 34 ALA B O 1
ATOM 1899 N N . ALA B 1 35 ? 8.273 -4.949 -22.188 1 91.56 35 ALA B N 1
ATOM 1900 C CA . ALA B 1 35 ? 9.711 -4.906 -22.422 1 91.56 35 ALA B CA 1
ATOM 1901 C C . ALA B 1 35 ? 10.336 -6.289 -22.25 1 91.56 35 ALA B C 1
ATOM 1903 O O . ALA B 1 35 ? 11.414 -6.559 -22.781 1 91.56 35 ALA B O 1
ATOM 1904 N N . ALA B 1 36 ? 9.641 -7.156 -21.516 1 92.31 36 ALA B N 1
ATOM 1905 C CA . ALA B 1 36 ? 10.18 -8.484 -21.234 1 92.31 36 ALA B CA 1
ATOM 1906 C C . ALA B 1 36 ? 9.688 -9.508 -22.25 1 92.31 36 ALA B C 1
ATOM 1908 O O . ALA B 1 36 ? 10.18 -10.641 -22.281 1 92.31 36 ALA B O 1
ATOM 1909 N N . VAL B 1 37 ? 8.695 -9.125 -23.078 1 93.5 37 VAL B N 1
ATOM 1910 C CA . VAL B 1 37 ? 8.07 -10.047 -24.016 1 93.5 37 VAL B CA 1
ATOM 1911 C C . VAL B 1 37 ? 8.633 -9.836 -25.422 1 93.5 37 VAL B C 1
ATOM 1913 O O . VAL B 1 37 ? 8.57 -8.727 -25.953 1 93.5 37 VAL B O 1
ATOM 1916 N N . GLN B 1 38 ? 9.164 -10.859 -25.953 1 90.38 38 GLN B N 1
ATOM 1917 C CA . GLN B 1 38 ? 9.766 -10.781 -27.281 1 90.38 38 GLN B CA 1
ATOM 1918 C C . GLN B 1 38 ? 8.727 -11.062 -28.375 1 90.38 38 GLN B C 1
ATOM 1920 O O . GLN B 1 38 ? 7.684 -11.656 -28.094 1 90.38 38 GLN B O 1
ATOM 1925 N N . GLN B 1 39 ? 9.172 -10.641 -29.547 1 87.62 39 GLN B N 1
ATOM 1926 C CA . GLN B 1 39 ? 8.32 -10.945 -30.703 1 87.62 39 GLN B CA 1
ATOM 1927 C C . GLN B 1 39 ? 8.18 -12.445 -30.891 1 87.62 39 GLN B C 1
ATOM 1929 O O . GLN B 1 39 ? 9.164 -13.188 -30.828 1 87.62 39 GLN B O 1
ATOM 1934 N N . GLY B 1 40 ? 6.98 -12.914 -31.094 1 87.62 40 GLY B N 1
ATOM 1935 C CA . GLY B 1 40 ? 6.719 -14.328 -31.312 1 87.62 40 GLY B CA 1
ATOM 1936 C C . GLY B 1 40 ? 6.488 -15.094 -30.016 1 87.62 40 GLY B C 1
ATOM 1937 O O . GLY B 1 40 ? 6.094 -16.266 -30.047 1 87.62 40 GLY B O 1
ATOM 1938 N N . ASP B 1 41 ? 6.734 -14.375 -28.891 1 88.44 41 ASP B N 1
ATOM 1939 C CA . ASP B 1 41 ? 6.496 -14.969 -27.578 1 88.44 41 ASP B CA 1
ATOM 1940 C C . ASP B 1 41 ? 5 -15.078 -27.297 1 88.44 41 ASP B C 1
ATOM 1942 O O . ASP B 1 41 ? 4.23 -14.188 -27.641 1 88.44 41 ASP B O 1
ATOM 1946 N N . GLU B 1 42 ? 4.516 -16.172 -26.844 1 92 42 GLU B N 1
ATOM 1947 C CA . GLU B 1 42 ? 3.111 -16.391 -26.516 1 92 42 GLU B CA 1
ATOM 1948 C C . GLU B 1 42 ? 2.746 -15.727 -25.188 1 92 42 GLU B C 1
ATOM 1950 O O . GLU B 1 42 ? 1.58 -15.734 -24.797 1 92 42 GLU B O 1
ATOM 1955 N N . CYS B 1 43 ? 3.656 -15.039 -24.641 1 95.38 43 CYS B N 1
ATOM 1956 C CA . CYS B 1 43 ? 3.449 -14.344 -23.375 1 95.38 43 CYS B CA 1
ATOM 1957 C C . CYS B 1 43 ? 2.646 -13.062 -23.594 1 95.38 43 CYS B C 1
ATOM 1959 O O . CYS B 1 43 ? 2.961 -12.266 -24.469 1 95.38 43 CYS B O 1
ATOM 1961 N N . CYS B 1 44 ? 1.54 -12.922 -22.781 1 96.88 44 CYS B N 1
ATOM 1962 C CA . CYS B 1 44 ? 0.74 -11.703 -22.828 1 96.88 44 CYS B CA 1
ATOM 1963 C C . CYS B 1 44 ? 1.529 -10.508 -22.312 1 96.88 44 CYS B C 1
ATOM 1965 O O . CYS B 1 44 ? 2.037 -10.539 -21.188 1 96.88 44 CYS B O 1
ATOM 1967 N N . ALA B 1 45 ? 1.584 -9.461 -23.109 1 97.38 45 ALA B N 1
ATOM 1968 C CA . ALA B 1 45 ? 2.326 -8.266 -22.75 1 97.38 45 ALA B CA 1
ATOM 1969 C C . ALA B 1 45 ? 1.408 -7.227 -22.109 1 97.38 45 ALA B C 1
ATOM 1971 O O . ALA B 1 45 ? 0.318 -6.953 -22.609 1 97.38 45 ALA B O 1
ATOM 1972 N N . VAL B 1 46 ? 1.836 -6.703 -20.969 1 97.62 46 VAL B N 1
ATOM 1973 C CA . VAL B 1 46 ? 1.086 -5.621 -20.328 1 97.62 46 VAL B CA 1
ATOM 1974 C C . VAL B 1 46 ? 1.959 -4.371 -20.25 1 97.62 46 VAL B C 1
ATOM 1976 O O . VAL B 1 46 ? 3.188 -4.461 -20.297 1 97.62 46 VAL B O 1
ATOM 1979 N N . ASN B 1 47 ? 1.295 -3.266 -20.156 1 96.44 47 ASN B N 1
ATOM 1980 C CA . ASN B 1 47 ? 1.963 -1.977 -20.016 1 96.44 47 ASN B CA 1
ATOM 1981 C C . ASN B 1 47 ? 2.383 -1.717 -18.562 1 96.44 47 ASN B C 1
ATOM 1983 O O . ASN B 1 47 ? 1.562 -1.808 -17.656 1 96.44 47 ASN B O 1
ATOM 1987 N N . PRO B 1 48 ? 3.637 -1.438 -18.359 1 92.69 48 PRO B N 1
ATOM 1988 C CA . PRO B 1 48 ? 4.105 -1.16 -17 1 92.69 48 PRO B CA 1
ATOM 1989 C C . PRO B 1 48 ? 3.365 0.008 -16.359 1 92.69 48 PRO B C 1
ATOM 1991 O O . PRO B 1 48 ? 3.33 0.113 -15.125 1 92.69 48 PRO B O 1
ATOM 1994 N N . ALA B 1 49 ? 2.754 0.856 -17.094 1 93.94 49 ALA B N 1
ATOM 1995 C CA . ALA B 1 49 ? 2.053 2.031 -16.578 1 93.94 49 ALA B CA 1
ATOM 1996 C C . ALA B 1 49 ? 0.559 1.757 -16.438 1 93.94 49 ALA B C 1
ATOM 1998 O O . ALA B 1 49 ? -0.22 2.668 -16.141 1 93.94 49 ALA B O 1
ATOM 1999 N N . SER B 1 50 ? 0.16 0.506 -16.594 1 96.81 50 SER B N 1
ATOM 2000 C CA . SER B 1 50 ? -1.253 0.145 -16.547 1 96.81 50 SER B CA 1
ATOM 2001 C C . SER B 1 50 ? -1.845 0.412 -15.172 1 96.81 50 SER B C 1
ATOM 2003 O O . SER B 1 50 ? -1.179 0.207 -14.156 1 96.81 50 SER B O 1
ATOM 2005 N N . SER B 1 51 ? -3.107 0.871 -15.164 1 97.94 51 SER B N 1
ATOM 2006 C CA . SER B 1 51 ? -3.898 0.921 -13.945 1 97.94 51 SER B CA 1
ATOM 2007 C C . SER B 1 51 ? -4.234 -0.48 -13.445 1 97.94 51 SER B C 1
ATOM 2009 O O . SER B 1 51 ? -4.031 -1.465 -14.156 1 97.94 51 SER B O 1
ATOM 2011 N N . ILE B 1 52 ? -4.734 -0.568 -12.219 1 98.75 52 ILE B N 1
ATOM 2012 C CA . ILE B 1 52 ? -5.164 -1.861 -11.695 1 98.75 52 ILE B CA 1
ATOM 2013 C C . ILE B 1 52 ? -6.281 -2.424 -12.57 1 98.75 52 ILE B C 1
ATOM 2015 O O . ILE B 1 52 ? -6.297 -3.617 -12.883 1 98.75 52 ILE B O 1
ATOM 2019 N N . GLU B 1 53 ? -7.207 -1.545 -13 1 98.56 53 GLU B N 1
ATOM 2020 C CA . GLU B 1 53 ? -8.328 -1.964 -13.836 1 98.56 53 GLU B CA 1
ATOM 2021 C C . GLU B 1 53 ? -7.836 -2.518 -15.172 1 98.56 53 GLU B C 1
ATOM 2023 O O . GLU B 1 53 ? -8.359 -3.518 -15.664 1 98.56 53 GLU B O 1
ATOM 2028 N N . GLU B 1 54 ? -6.883 -1.861 -15.758 1 98.5 54 GLU B N 1
ATOM 2029 C CA . GLU B 1 54 ? -6.324 -2.322 -17.016 1 98.5 54 GLU B CA 1
ATOM 2030 C C . GLU B 1 54 ? -5.633 -3.674 -16.859 1 98.5 54 GLU B C 1
ATOM 2032 O O . GLU B 1 54 ? -5.758 -4.547 -17.719 1 98.5 54 GLU B O 1
ATOM 2037 N N . LEU B 1 55 ? -4.871 -3.855 -15.781 1 98.75 55 LEU B N 1
ATOM 2038 C CA . LEU B 1 55 ? -4.23 -5.137 -15.508 1 98.75 55 LEU B CA 1
ATOM 2039 C C . LEU B 1 55 ? -5.27 -6.23 -15.297 1 98.75 55 LEU B C 1
ATOM 2041 O O . LEU B 1 55 ? -5.125 -7.34 -15.812 1 98.75 55 LEU B O 1
ATOM 2045 N N . GLN B 1 56 ? -6.301 -5.895 -14.508 1 98.69 56 GLN B N 1
ATOM 2046 C CA . GLN B 1 56 ? -7.391 -6.832 -14.266 1 98.69 56 GLN B CA 1
ATOM 2047 C C . GLN B 1 56 ? -7.988 -7.328 -15.578 1 98.69 56 GLN B C 1
ATOM 2049 O O . GLN B 1 56 ? -8.195 -8.531 -15.766 1 98.69 56 GLN B O 1
ATOM 2054 N N . GLN B 1 57 ? -8.227 -6.395 -16.484 1 98.25 57 GLN B N 1
ATOM 2055 C CA . GLN B 1 57 ? -8.797 -6.742 -17.781 1 98.25 57 GLN B CA 1
ATOM 2056 C C . GLN B 1 57 ? -7.824 -7.59 -18.609 1 98.25 57 GLN B C 1
ATOM 2058 O O . GLN B 1 57 ? -8.227 -8.562 -19.25 1 98.25 57 GLN B O 1
ATOM 2063 N N . ALA B 1 58 ? -6.574 -7.223 -18.594 1 98.44 58 ALA B N 1
ATOM 2064 C CA . ALA B 1 58 ? -5.562 -7.957 -19.344 1 98.44 58 ALA B CA 1
ATOM 2065 C C . ALA B 1 58 ? -5.438 -9.391 -18.844 1 98.44 58 ALA B C 1
ATOM 2067 O O . ALA B 1 58 ? -5.371 -10.336 -19.625 1 98.44 58 ALA B O 1
ATOM 2068 N N . TYR B 1 59 ? -5.398 -9.547 -17.5 1 98.62 59 TYR B N 1
ATOM 2069 C CA . TYR B 1 59 ? -5.254 -10.875 -16.906 1 98.62 59 TYR B CA 1
ATOM 2070 C C . TYR B 1 59 ? -6.48 -11.734 -17.203 1 98.62 59 TYR B C 1
ATOM 2072 O O . TYR B 1 59 ? -6.355 -12.914 -17.516 1 98.62 59 TYR B O 1
ATOM 2080 N N . LYS B 1 60 ? -7.676 -11.156 -17.109 1 98 60 LYS B N 1
ATOM 2081 C CA . LYS B 1 60 ? -8.906 -11.875 -17.422 1 98 60 LYS B CA 1
ATOM 2082 C C . LYS B 1 60 ? -8.914 -12.312 -18.891 1 98 60 LYS B C 1
ATOM 2084 O O . LYS B 1 60 ? -9.336 -13.43 -19.203 1 98 60 LYS B O 1
ATOM 2089 N N . SER B 1 61 ? -8.461 -11.414 -19.734 1 97.81 61 SER B N 1
ATOM 2090 C CA . SER B 1 61 ? -8.406 -11.734 -21.156 1 97.81 61 SER B CA 1
ATOM 2091 C C . SER B 1 61 ? -7.434 -12.875 -21.438 1 97.81 61 SER B C 1
ATOM 2093 O O . SER B 1 61 ? -7.66 -13.695 -22.328 1 97.81 61 SER B O 1
ATOM 2095 N N . ALA B 1 62 ? -6.359 -12.891 -20.703 1 97.75 62 ALA B N 1
ATOM 2096 C CA . ALA B 1 62 ? -5.34 -13.922 -20.891 1 97.75 62 ALA B CA 1
ATOM 2097 C C . ALA B 1 62 ? -5.891 -15.305 -20.562 1 97.75 62 ALA B C 1
ATOM 2099 O O . ALA B 1 62 ? -5.484 -16.297 -21.156 1 97.75 62 ALA B O 1
ATOM 2100 N N . VAL B 1 63 ? -6.844 -15.359 -19.594 1 97.69 63 VAL B N 1
ATOM 2101 C CA . VAL B 1 63 ? -7.367 -16.656 -19.172 1 97.69 63 VAL B CA 1
ATOM 2102 C C . VAL B 1 63 ? -8.758 -16.859 -19.766 1 97.69 63 VAL B C 1
ATOM 2104 O O . VAL B 1 63 ? -9.531 -17.688 -19.281 1 97.69 63 VAL B O 1
ATOM 2107 N N . THR B 1 64 ? -9.164 -16.047 -20.797 1 90.69 64 THR B N 1
ATOM 2108 C CA . THR B 1 64 ? -10.531 -16.031 -21.312 1 90.69 64 THR B CA 1
ATOM 2109 C C . THR B 1 64 ? -10.984 -17.438 -21.672 1 90.69 64 THR B C 1
ATOM 2111 O O . THR B 1 64 ? -10.297 -18.156 -22.406 1 90.69 64 THR B O 1
ATOM 2114 N N . GLY B 1 65 ? -12.148 -17.812 -21.047 1 91.12 65 GLY B N 1
ATOM 2115 C CA . GLY B 1 65 ? -12.766 -19.094 -21.344 1 91.12 65 GLY B CA 1
ATOM 2116 C C . GLY B 1 65 ? -12.164 -20.25 -20.562 1 91.12 65 GLY B C 1
ATOM 2117 O O . GLY B 1 65 ? -12.492 -21.406 -20.812 1 91.12 65 GLY B O 1
ATOM 2118 N N . LEU B 1 66 ? -11.219 -19.906 -19.688 1 94.31 66 LEU B N 1
ATOM 2119 C CA . LEU B 1 66 ? -10.555 -20.953 -18.906 1 94.31 66 LEU B CA 1
ATOM 2120 C C . LEU B 1 66 ? -10.734 -20.703 -17.406 1 94.31 66 LEU B C 1
ATOM 2122 O O . LEU B 1 66 ? -10.898 -19.562 -16.984 1 94.31 66 LEU B O 1
ATOM 2126 N N . LYS B 1 67 ? -10.789 -21.797 -16.703 1 97.44 67 LYS B N 1
ATOM 2127 C CA . LYS B 1 67 ? -10.562 -21.734 -15.258 1 97.44 67 LYS B CA 1
ATOM 2128 C C . LYS B 1 67 ? -9.102 -22.016 -14.922 1 97.44 67 LYS B C 1
ATOM 2130 O O . LYS B 1 67 ? -8.414 -22.734 -15.656 1 97.44 67 LYS B O 1
ATOM 2135 N N . VAL B 1 68 ? -8.68 -21.438 -13.852 1 98.81 68 VAL B N 1
ATOM 2136 C CA . VAL B 1 68 ? -7.273 -21.625 -13.508 1 98.81 68 VAL B CA 1
ATOM 2137 C C . VAL B 1 68 ? -7.16 -22.297 -12.141 1 98.81 68 VAL B C 1
ATOM 2139 O O . VAL B 1 68 ? -7.867 -21.938 -11.203 1 98.81 68 VAL B O 1
ATOM 2142 N N . ASP B 1 69 ? -6.277 -23.266 -12.047 1 98.94 69 ASP B N 1
ATOM 2143 C CA . ASP B 1 69 ? -6.008 -24 -10.805 1 98.94 69 ASP B CA 1
ATOM 2144 C C . ASP B 1 69 ? -5.062 -23.203 -9.898 1 98.94 69 ASP B C 1
ATOM 2146 O O . ASP B 1 69 ? -5.039 -23.422 -8.688 1 98.94 69 ASP B O 1
ATOM 2150 N N . ALA B 1 70 ? -4.297 -22.312 -10.492 1 98.94 70 ALA B N 1
ATOM 2151 C CA . ALA B 1 70 ? -3.379 -21.453 -9.734 1 98.94 70 ALA B CA 1
ATOM 2152 C C . ALA B 1 70 ? -3.182 -20.109 -10.414 1 98.94 70 ALA B C 1
ATOM 2154 O O . ALA B 1 70 ? -3.18 -20.031 -11.648 1 98.94 70 ALA B O 1
ATOM 2155 N N . VAL B 1 71 ? -3.104 -19.094 -9.688 1 98.94 71 VAL B N 1
ATOM 2156 C CA . VAL B 1 71 ? -2.602 -17.781 -10.086 1 98.94 71 VAL B CA 1
ATOM 2157 C C . VAL B 1 71 ? -1.352 -17.438 -9.281 1 98.94 71 VAL B C 1
ATOM 2159 O O . VAL B 1 71 ? -1.41 -17.312 -8.062 1 98.94 71 VAL B O 1
ATOM 2162 N N . ILE B 1 72 ? -0.225 -17.359 -9.969 1 99 72 ILE B N 1
ATOM 2163 C CA . ILE B 1 72 ? 1.07 -17.094 -9.359 1 99 72 ILE B CA 1
ATOM 2164 C C . ILE B 1 72 ? 1.591 -15.742 -9.82 1 99 72 ILE B C 1
ATOM 2166 O O . ILE B 1 72 ? 1.896 -15.555 -11 1 99 72 ILE B O 1
ATOM 2170 N N . ASN B 1 73 ? 1.633 -14.812 -8.938 1 98.94 73 ASN B N 1
ATOM 2171 C CA . ASN B 1 73 ? 2.182 -13.5 -9.25 1 98.94 73 ASN B CA 1
ATOM 2172 C C . ASN B 1 73 ? 3.592 -13.328 -8.688 1 98.94 73 ASN B C 1
ATOM 2174 O O . ASN B 1 73 ? 3.764 -13.141 -7.484 1 98.94 73 ASN B O 1
ATOM 2178 N N . VAL B 1 74 ? 4.566 -13.367 -9.547 1 98.81 74 VAL B N 1
ATOM 2179 C CA . VAL B 1 74 ? 5.953 -13.188 -9.133 1 98.81 74 VAL B CA 1
ATOM 2180 C C . VAL B 1 74 ? 6.539 -11.945 -9.789 1 98.81 74 VAL B C 1
ATOM 2182 O O . VAL B 1 74 ? 7.758 -11.805 -9.898 1 98.81 74 VAL B O 1
ATOM 2185 N N . ALA B 1 75 ? 5.586 -11.102 -10.336 1 97.62 75 ALA B N 1
ATOM 2186 C CA . ALA B 1 75 ? 6.016 -9.797 -10.844 1 97.62 75 ALA B CA 1
ATOM 2187 C C . ALA B 1 75 ? 6.57 -8.93 -9.711 1 97.62 75 ALA B C 1
ATOM 2189 O O . ALA B 1 75 ? 6.047 -8.945 -8.594 1 97.62 75 ALA B O 1
ATOM 2190 N N . GLY B 1 76 ? 7.605 -8.227 -9.984 1 94.12 76 GLY B N 1
ATOM 2191 C CA . GLY B 1 76 ? 8.172 -7.34 -8.984 1 94.12 76 GLY B CA 1
ATOM 2192 C C . GLY B 1 76 ? 9.477 -6.695 -9.43 1 94.12 76 GLY B C 1
ATOM 2193 O O . GLY B 1 76 ? 9.758 -6.609 -10.625 1 94.12 76 GLY B O 1
ATOM 2194 N N . GLY B 1 77 ? 10.141 -6.148 -8.57 1 92.19 77 GLY B N 1
ATOM 2195 C CA . GLY B 1 77 ? 11.414 -5.449 -8.695 1 92.19 77 GLY B CA 1
ATOM 2196 C C . GLY B 1 77 ? 11.891 -4.852 -7.387 1 92.19 77 GLY B C 1
ATOM 2197 O O . GLY B 1 77 ? 11.297 -5.086 -6.332 1 92.19 77 GLY B O 1
ATOM 2198 N N . TRP B 1 78 ? 13.031 -4.176 -7.535 1 94.38 78 TRP B N 1
ATOM 2199 C CA . TRP B 1 78 ? 13.602 -3.549 -6.348 1 94.38 78 TRP B CA 1
ATOM 2200 C C . TRP B 1 78 ? 14.133 -2.156 -6.668 1 94.38 78 TRP B C 1
ATOM 2202 O O . TRP B 1 78 ? 14.75 -1.947 -7.719 1 94.38 78 TRP B O 1
ATOM 2212 N N . ALA B 1 79 ? 13.859 -1.261 -5.844 1 95.06 79 ALA B N 1
ATOM 2213 C CA . ALA B 1 79 ? 14.477 0.064 -5.812 1 95.06 79 ALA B CA 1
ATOM 2214 C C . ALA B 1 79 ? 14.609 0.569 -4.379 1 95.06 79 ALA B C 1
ATOM 2216 O O . ALA B 1 79 ? 13.711 0.384 -3.559 1 95.06 79 ALA B O 1
ATOM 2217 N N . GLY B 1 80 ? 15.766 1.137 -4.062 1 95.88 80 GLY B N 1
ATOM 2218 C CA . GLY B 1 80 ? 15.953 1.773 -2.77 1 95.88 80 GLY B CA 1
ATOM 2219 C C . GLY B 1 80 ? 15.5 3.219 -2.742 1 95.88 80 GLY B C 1
ATOM 2220 O O . GLY B 1 80 ? 14.688 3.635 -3.572 1 95.88 80 GLY B O 1
ATOM 2221 N N . GLY B 1 81 ? 15.875 3.916 -1.62 1 97.88 81 GLY B N 1
ATOM 2222 C CA . GLY B 1 81 ? 15.602 5.336 -1.481 1 97.88 81 GLY B CA 1
ATOM 2223 C C . GLY B 1 81 ? 14.82 5.672 -0.224 1 97.88 81 GLY B C 1
ATOM 2224 O O . GLY B 1 81 ? 13.867 4.969 0.127 1 97.88 81 GLY B O 1
ATOM 2225 N N . SER B 1 82 ? 15.312 6.723 0.433 1 98.31 82 SER B N 1
ATOM 2226 C CA . SER B 1 82 ? 14.586 7.266 1.575 1 98.31 82 SER B CA 1
ATOM 2227 C C . SER B 1 82 ? 13.594 8.336 1.139 1 98.31 82 SER B C 1
ATOM 2229 O O . SER B 1 82 ? 13.578 8.734 -0.027 1 98.31 82 SER B O 1
ATOM 2231 N N . VAL B 1 83 ? 12.805 8.82 2.016 1 97.81 83 VAL B N 1
ATOM 2232 C CA . VAL B 1 83 ? 11.805 9.836 1.692 1 97.81 83 VAL B CA 1
ATOM 2233 C C . VAL B 1 83 ? 12.508 11.148 1.349 1 97.81 83 VAL B C 1
ATOM 2235 O O . VAL B 1 83 ? 11.906 12.031 0.721 1 97.81 83 VAL B O 1
ATOM 2238 N N . ALA B 1 84 ? 13.812 11.3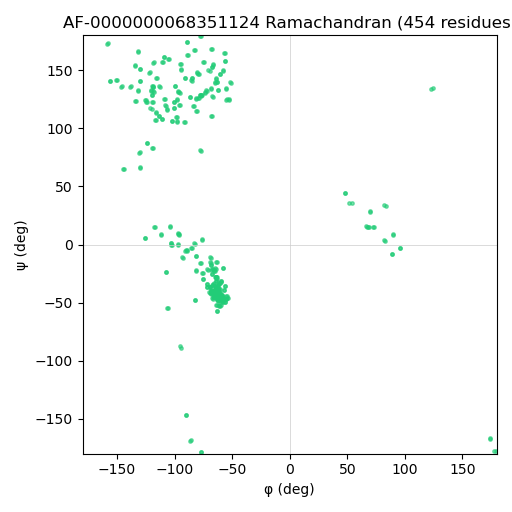12 1.738 1 98.44 84 ALA B N 1
ATOM 2239 C CA . ALA B 1 84 ? 14.578 12.523 1.466 1 98.44 84 ALA B CA 1
ATOM 2240 C C . ALA B 1 84 ? 15.008 12.586 0.003 1 98.44 84 ALA B C 1
ATOM 2242 O O . ALA B 1 84 ? 15.289 13.664 -0.523 1 98.44 84 ALA B O 1
ATOM 2243 N N . ASP B 1 85 ? 15.094 11.391 -0.623 1 98.19 85 ASP B N 1
ATOM 2244 C CA . ASP B 1 85 ? 15.523 11.305 -2.016 1 98.19 85 ASP B CA 1
ATOM 2245 C C . ASP B 1 85 ? 14.406 11.711 -2.965 1 98.19 85 ASP B C 1
ATOM 2247 O O . ASP B 1 85 ? 13.312 11.148 -2.926 1 98.19 85 ASP B O 1
ATOM 2251 N N . ALA B 1 86 ? 14.711 12.625 -3.877 1 97.94 86 ALA B N 1
ATOM 2252 C CA . ALA B 1 86 ? 13.703 13.133 -4.801 1 97.94 86 ALA B CA 1
ATOM 2253 C C . ALA B 1 86 ? 13.195 12.031 -5.723 1 97.94 86 ALA B C 1
ATOM 2255 O O . ALA B 1 86 ? 12.031 12.031 -6.125 1 97.94 86 ALA B O 1
ATOM 2256 N N . SER B 1 87 ? 14.008 11.078 -5.977 1 98.12 87 SER B N 1
ATOM 2257 C CA . SER B 1 87 ? 13.664 10.023 -6.926 1 98.12 87 SER B CA 1
ATOM 2258 C C . SER B 1 87 ? 12.781 8.961 -6.281 1 98.12 87 SER B C 1
ATOM 2260 O O . SER B 1 87 ? 12.242 8.094 -6.969 1 98.12 87 SER B O 1
ATOM 2262 N N . THR B 1 88 ? 12.609 9.008 -4.941 1 98.25 88 THR B N 1
ATOM 2263 C CA . THR B 1 88 ? 11.82 8.008 -4.23 1 98.25 88 THR B CA 1
ATOM 2264 C C . THR B 1 88 ? 10.359 8.055 -4.672 1 98.25 88 THR B C 1
ATOM 2266 O O . THR B 1 88 ? 9.688 7.027 -4.727 1 98.25 88 THR B O 1
ATOM 2269 N N . ALA B 1 89 ? 9.891 9.242 -5.109 1 98.56 89 ALA B N 1
ATOM 2270 C CA . ALA B 1 89 ? 8.516 9.375 -5.578 1 98.56 89 ALA B CA 1
ATOM 2271 C C . ALA B 1 89 ? 8.25 8.453 -6.766 1 98.56 89 ALA B C 1
ATOM 2273 O O . ALA B 1 89 ? 7.348 7.613 -6.719 1 98.56 89 ALA B O 1
ATOM 2274 N N . ALA B 1 90 ? 9.078 8.539 -7.754 1 97.94 90 ALA B N 1
ATOM 2275 C CA . ALA B 1 90 ? 8.914 7.734 -8.961 1 97.94 90 ALA B CA 1
ATOM 2276 C C . ALA B 1 90 ? 9.164 6.254 -8.672 1 97.94 90 ALA B C 1
ATOM 2278 O O . ALA B 1 90 ? 8.445 5.391 -9.18 1 97.94 90 ALA B O 1
ATOM 2279 N N . SER B 1 91 ? 10.148 5.984 -7.863 1 97.81 91 SER B N 1
ATOM 2280 C CA . SER B 1 91 ? 10.469 4.594 -7.566 1 97.81 91 SER B CA 1
ATOM 2281 C C . SER B 1 91 ? 9.383 3.941 -6.723 1 97.81 91 SER B C 1
ATOM 2283 O O . SER B 1 91 ? 9.109 2.746 -6.863 1 97.81 91 SER B O 1
ATOM 2285 N N . THR B 1 92 ? 8.797 4.703 -5.816 1 98.69 92 THR B N 1
ATOM 2286 C CA . THR B 1 92 ? 7.699 4.168 -5.02 1 98.69 92 THR B CA 1
ATOM 2287 C C . THR B 1 92 ? 6.527 3.768 -5.91 1 98.69 92 THR B C 1
ATOM 2289 O O . THR B 1 92 ? 5.988 2.668 -5.773 1 98.69 92 THR B O 1
ATOM 2292 N N . GLU B 1 93 ? 6.184 4.656 -6.773 1 98.31 93 GLU B N 1
ATOM 2293 C CA . GLU B 1 93 ? 5.062 4.336 -7.656 1 98.31 93 GLU B CA 1
ATOM 2294 C C . GLU B 1 93 ? 5.375 3.125 -8.531 1 98.31 93 GLU B C 1
ATOM 2296 O O . GLU B 1 93 ? 4.504 2.287 -8.773 1 98.31 93 GLU B O 1
ATOM 2301 N N . LEU B 1 94 ? 6.578 3.07 -9 1 97.19 94 LEU B N 1
ATOM 2302 C CA . LEU B 1 94 ? 7.004 1.916 -9.781 1 97.19 94 LEU B CA 1
ATOM 2303 C C . LEU B 1 94 ? 6.859 0.63 -8.977 1 97.19 94 LEU B C 1
ATOM 2305 O O . LEU B 1 94 ? 6.371 -0.378 -9.492 1 97.19 94 LEU B O 1
ATOM 2309 N N . MET B 1 95 ? 7.293 0.61 -7.691 1 98.25 95 MET B N 1
ATOM 2310 C CA . MET B 1 95 ? 7.191 -0.558 -6.824 1 98.25 95 MET B CA 1
ATOM 2311 C C . MET B 1 95 ? 5.73 -0.943 -6.598 1 98.25 95 MET B C 1
ATOM 2313 O O . MET B 1 95 ? 5.391 -2.127 -6.613 1 98.25 95 MET B O 1
ATOM 2317 N N . LEU B 1 96 ? 4.887 0.054 -6.434 1 98.75 96 LEU B N 1
ATOM 2318 C CA . LEU B 1 96 ? 3.469 -0.209 -6.23 1 98.75 96 LEU B CA 1
ATOM 2319 C C . LEU B 1 96 ? 2.854 -0.871 -7.457 1 98.75 96 LEU B C 1
ATOM 2321 O O . LEU B 1 96 ? 2.111 -1.848 -7.336 1 98.75 96 LEU B O 1
ATOM 2325 N N . ARG B 1 97 ? 3.176 -0.38 -8.609 1 98 97 ARG B N 1
ATOM 2326 C CA . ARG B 1 97 ? 2.604 -0.9 -9.844 1 98 97 ARG B CA 1
ATOM 2327 C C . ARG B 1 97 ? 3.061 -2.332 -10.102 1 98 97 ARG B C 1
ATOM 2329 O O . ARG B 1 97 ? 2.246 -3.205 -10.414 1 98 97 ARG B O 1
ATOM 2336 N N . GLN B 1 98 ? 4.289 -2.549 -9.922 1 96.88 98 GLN B N 1
ATOM 2337 C CA . GLN B 1 98 ? 4.863 -3.852 -10.242 1 96.88 98 GLN B CA 1
ATOM 2338 C C . GLN B 1 98 ? 4.422 -4.91 -9.234 1 96.88 98 GLN B C 1
ATOM 2340 O O . GLN B 1 98 ? 4.207 -6.07 -9.602 1 96.88 98 GLN B O 1
ATOM 2345 N N . SER B 1 99 ? 4.25 -4.469 -7.961 1 98.19 99 SER B N 1
ATOM 2346 C CA . SER B 1 99 ? 4.016 -5.457 -6.91 1 98.19 99 SER B CA 1
ATOM 2347 C C . SER B 1 99 ? 2.562 -5.449 -6.457 1 98.19 99 SER B C 1
ATOM 2349 O O . SER B 1 99 ? 1.865 -6.461 -6.562 1 98.19 99 SER B O 1
ATOM 2351 N N . LEU B 1 100 ? 2.094 -4.32 -6.074 1 98.88 100 LEU B N 1
ATOM 2352 C CA . LEU B 1 100 ? 0.775 -4.27 -5.453 1 98.88 100 LEU B CA 1
ATOM 2353 C C . LEU B 1 100 ? -0.323 -4.262 -6.512 1 98.88 100 LEU B C 1
ATOM 2355 O O . LEU B 1 100 ? -1.29 -5.02 -6.414 1 98.88 100 LEU B O 1
ATOM 2359 N N . PHE B 1 101 ? -0.208 -3.387 -7.574 1 98.88 101 PHE B N 1
ATOM 2360 C CA . PHE B 1 101 ? -1.255 -3.312 -8.586 1 98.88 101 PHE B CA 1
ATOM 2361 C C . PHE B 1 101 ? -1.458 -4.668 -9.258 1 98.88 101 PHE B C 1
ATOM 2363 O O . PHE B 1 101 ? -2.592 -5.129 -9.398 1 98.88 101 PHE B O 1
ATOM 2370 N N . SER B 1 102 ? -0.376 -5.309 -9.617 1 98.88 102 SER B N 1
ATOM 2371 C CA . SER B 1 102 ? -0.464 -6.625 -10.234 1 98.88 102 SER B CA 1
ATOM 2372 C C . SER B 1 102 ? -1.098 -7.641 -9.297 1 98.88 102 SER B C 1
ATOM 2374 O O . SER B 1 102 ? -1.844 -8.523 -9.734 1 98.88 102 SER B O 1
ATOM 2376 N N . SER B 1 103 ? -0.838 -7.523 -8.023 1 98.94 103 SER B N 1
ATOM 2377 C CA . SER B 1 103 ? -1.366 -8.461 -7.031 1 98.94 103 SER B CA 1
ATOM 2378 C C . SER B 1 103 ? -2.875 -8.305 -6.871 1 98.94 103 SER B C 1
ATOM 2380 O O . SER B 1 103 ? -3.598 -9.289 -6.738 1 98.94 103 SER B O 1
ATOM 2382 N N . VAL B 1 104 ? -3.332 -7.07 -6.855 1 98.94 104 VAL B N 1
ATOM 2383 C CA . VAL B 1 104 ? -4.766 -6.824 -6.742 1 98.94 104 VAL B CA 1
ATOM 2384 C C . VAL B 1 104 ? -5.488 -7.402 -7.957 1 98.94 104 VAL B C 1
ATOM 2386 O O . VAL B 1 104 ? -6.512 -8.078 -7.816 1 98.94 104 VAL B O 1
ATOM 2389 N N . ALA B 1 105 ? -4.965 -7.148 -9.125 1 98.88 105 ALA B N 1
ATOM 2390 C CA . ALA B 1 105 ? -5.551 -7.672 -10.359 1 98.88 105 ALA B CA 1
ATOM 2391 C C . ALA B 1 105 ? -5.543 -9.195 -10.367 1 98.88 105 ALA B C 1
ATOM 2393 O O . ALA B 1 105 ? -6.535 -9.828 -10.727 1 98.88 105 ALA B O 1
ATOM 2394 N N . ALA B 1 106 ? -4.422 -9.789 -9.961 1 98.94 106 ALA B N 1
ATOM 2395 C CA . ALA B 1 106 ? -4.289 -11.242 -9.891 1 98.94 106 ALA B CA 1
ATOM 2396 C C . ALA B 1 106 ? -5.332 -11.852 -8.961 1 98.94 106 ALA B C 1
ATOM 2398 O O . ALA B 1 106 ? -5.938 -12.875 -9.273 1 98.94 106 ALA B O 1
ATOM 2399 N N . ALA B 1 107 ? -5.496 -11.195 -7.836 1 98.94 107 ALA B N 1
ATOM 2400 C CA . ALA B 1 107 ? -6.43 -11.688 -6.824 1 98.94 107 ALA B CA 1
ATOM 2401 C C . ALA B 1 107 ? -7.859 -11.711 -7.363 1 98.94 107 ALA B C 1
ATOM 2403 O O . ALA B 1 107 ? -8.609 -12.648 -7.086 1 98.94 107 ALA B O 1
ATOM 2404 N N . HIS B 1 108 ? -8.219 -10.688 -8.125 1 98.88 108 HIS B N 1
ATOM 2405 C CA . HIS B 1 108 ? -9.562 -10.664 -8.703 1 98.88 108 HIS B CA 1
ATOM 2406 C C . HIS B 1 108 ? -9.758 -11.812 -9.688 1 98.88 108 HIS B C 1
ATOM 2408 O O . HIS B 1 108 ? -10.805 -12.453 -9.695 1 98.88 108 HIS B O 1
ATOM 2414 N N . VAL B 1 109 ? -8.766 -12.047 -10.523 1 98.81 109 VAL B N 1
ATOM 2415 C CA . VAL B 1 109 ? -8.852 -13.133 -11.492 1 98.81 109 VAL B CA 1
ATOM 2416 C C . VAL B 1 109 ? -9.039 -14.461 -10.766 1 98.81 109 VAL B C 1
ATOM 2418 O O . VAL B 1 109 ? -9.898 -15.266 -11.133 1 98.81 109 VAL B O 1
ATOM 2421 N N . PHE B 1 110 ? -8.297 -14.672 -9.703 1 98.94 110 PHE B N 1
ATOM 2422 C CA . PHE B 1 110 ? -8.406 -15.93 -8.969 1 98.94 110 PHE B CA 1
ATOM 2423 C C . PHE B 1 110 ? -9.781 -16.047 -8.32 1 98.94 110 PHE B C 1
ATOM 2425 O O . PHE B 1 110 ? -10.375 -17.125 -8.32 1 98.94 110 PHE B O 1
ATOM 2432 N N . SER B 1 111 ? -10.227 -14.938 -7.762 1 98.75 111 SER B N 1
ATOM 2433 C CA . SER B 1 111 ? -11.531 -14.922 -7.098 1 98.75 111 SER B CA 1
ATOM 2434 C C . SER B 1 111 ? -12.648 -15.281 -8.07 1 98.75 111 SER B C 1
ATOM 2436 O O . SER B 1 111 ? -13.617 -15.945 -7.691 1 98.75 111 SER B O 1
ATOM 2438 N N . THR B 1 112 ? -12.523 -14.953 -9.32 1 98.31 112 THR B N 1
ATOM 2439 C CA . THR B 1 112 ? -13.641 -15.055 -10.25 1 98.31 112 THR B CA 1
ATOM 2440 C C . THR B 1 112 ? -13.438 -16.219 -11.211 1 98.31 112 THR B C 1
ATOM 2442 O O . THR B 1 112 ? -14.406 -16.781 -11.734 1 98.31 112 THR B O 1
ATOM 2445 N N . GLN B 1 113 ? -12.156 -16.609 -11.406 1 98.44 113 GLN B N 1
ATOM 2446 C CA . GLN B 1 113 ? -11.883 -17.625 -12.422 1 98.44 113 GLN B CA 1
ATOM 2447 C C . GLN B 1 113 ? -11.094 -18.797 -11.828 1 98.44 113 GLN B C 1
ATOM 2449 O O . GLN B 1 113 ? -10.641 -19.672 -12.562 1 98.44 113 GLN B O 1
ATOM 2454 N N . GLY B 1 114 ? -10.891 -18.797 -10.547 1 98.69 114 GLY B N 1
ATOM 2455 C CA . GLY B 1 114 ? -10.133 -19.859 -9.906 1 98.69 114 GLY B CA 1
ATOM 2456 C C . GLY B 1 114 ? -10.906 -21.156 -9.781 1 98.69 114 GLY B C 1
ATOM 2457 O O . GLY B 1 114 ? -12.141 -21.172 -9.844 1 98.69 114 GLY B O 1
ATOM 2458 N N . GLU B 1 115 ? -10.195 -22.234 -9.664 1 98.62 115 GLU B N 1
ATOM 2459 C CA . GLU B 1 115 ? -10.766 -23.562 -9.453 1 98.62 115 GLU B CA 1
ATOM 2460 C C . GLU B 1 115 ? -10.82 -23.906 -7.969 1 98.62 115 GLU B C 1
ATOM 2462 O O . GLU B 1 115 ? -10.062 -23.359 -7.168 1 98.62 115 GLU B O 1
ATOM 2467 N N . LYS B 1 116 ? -11.773 -24.812 -7.664 1 98.25 116 LYS B N 1
ATOM 2468 C CA . LYS B 1 116 ? -11.789 -25.391 -6.324 1 98.25 116 LYS B CA 1
ATOM 2469 C C . LYS B 1 116 ? -10.414 -25.953 -5.953 1 98.25 116 LYS B C 1
ATOM 2471 O O . LYS B 1 116 ? -9.711 -26.5 -6.805 1 98.25 116 LYS B O 1
ATOM 2476 N N . ASN B 1 117 ? -10.023 -25.75 -4.727 1 98.44 117 ASN B N 1
ATOM 2477 C CA . ASN B 1 117 ? -8.758 -26.234 -4.184 1 98.44 117 ASN B CA 1
ATOM 2478 C C . ASN B 1 117 ? -7.562 -25.531 -4.82 1 98.44 117 ASN B C 1
ATOM 2480 O O . ASN B 1 117 ? -6.43 -26.016 -4.715 1 98.44 117 ASN B O 1
ATOM 2484 N N . GLY B 1 118 ? -7.824 -24.406 -5.512 1 98.81 118 GLY B N 1
ATOM 2485 C CA . GLY B 1 118 ? -6.762 -23.688 -6.207 1 98.81 118 GLY B CA 1
ATOM 2486 C C . GLY B 1 118 ? -5.898 -22.859 -5.281 1 98.81 118 GLY B C 1
ATOM 2487 O O . GLY B 1 118 ? -6.121 -22.828 -4.066 1 98.81 118 GLY B O 1
ATOM 2488 N N . LEU B 1 119 ? -4.883 -22.188 -5.898 1 98.94 119 LEU B N 1
ATOM 2489 C CA . LEU B 1 119 ? -3.93 -21.391 -5.129 1 98.94 119 LEU B CA 1
ATOM 2490 C C . LEU B 1 119 ? -3.709 -20.031 -5.781 1 98.94 119 LEU B C 1
ATOM 2492 O O . LEU B 1 119 ? -3.436 -19.938 -6.98 1 98.94 119 LEU B O 1
ATOM 2496 N N . LEU B 1 120 ? -3.939 -19.016 -5.047 1 98.94 120 LEU B N 1
ATOM 2497 C CA . LEU B 1 120 ? -3.4 -17.703 -5.344 1 98.94 120 LEU B CA 1
ATOM 2498 C C . LEU B 1 120 ? -2.111 -17.453 -4.566 1 98.94 120 LEU B C 1
ATOM 2500 O O . LEU B 1 120 ? -2.1 -17.531 -3.338 1 98.94 120 LEU B O 1
ATOM 2504 N N . LEU B 1 121 ? -1.002 -17.203 -5.273 1 99 121 LEU B N 1
ATOM 2505 C CA . LEU B 1 121 ? 0.267 -16.922 -4.617 1 99 121 LEU B CA 1
ATOM 2506 C C . LEU B 1 121 ? 0.771 -15.531 -5 1 99 121 LEU B C 1
ATOM 2508 O O . LEU B 1 121 ? 0.88 -15.211 -6.188 1 99 121 LEU B O 1
ATOM 2512 N N . LEU B 1 122 ? 0.987 -14.711 -4.016 1 98.94 122 LEU B N 1
ATOM 2513 C CA . LEU B 1 122 ? 1.54 -13.367 -4.172 1 98.94 122 LEU B CA 1
ATOM 2514 C C . LEU B 1 122 ? 2.965 -13.297 -3.635 1 98.94 122 LEU B C 1
ATOM 2516 O O . LEU B 1 122 ? 3.389 -14.18 -2.877 1 98.94 122 LEU B O 1
ATOM 2520 N N . THR B 1 123 ? 3.699 -12.297 -4.035 1 98.94 123 THR B N 1
ATOM 2521 C CA . THR B 1 123 ? 5.09 -12.188 -3.607 1 98.94 123 THR B CA 1
ATOM 2522 C C . THR B 1 123 ? 5.305 -10.93 -2.77 1 98.94 123 THR B C 1
ATOM 2524 O O . THR B 1 123 ? 5.254 -9.82 -3.291 1 98.94 123 THR B O 1
ATOM 2527 N N . GLY B 1 124 ? 5.484 -11.109 -1.489 1 98.81 124 GLY B N 1
ATOM 2528 C CA . GLY B 1 124 ? 5.922 -10.078 -0.569 1 98.81 124 GLY B CA 1
ATOM 2529 C C . GLY B 1 124 ? 7.43 -10.008 -0.425 1 98.81 124 GLY B C 1
ATOM 2530 O O . GLY B 1 124 ? 8.164 -10.133 -1.411 1 98.81 124 GLY B O 1
ATOM 2531 N N . ALA B 1 125 ? 7.895 -9.68 0.706 1 98.75 125 ALA B N 1
ATOM 2532 C CA . ALA B 1 125 ? 9.32 -9.609 1.017 1 98.75 125 ALA B CA 1
ATOM 2533 C C . ALA B 1 125 ? 9.562 -9.766 2.516 1 98.75 125 ALA B C 1
ATOM 2535 O O . ALA B 1 125 ? 8.812 -9.227 3.332 1 98.75 125 ALA B O 1
ATOM 2536 N N . ALA B 1 126 ? 10.641 -10.5 2.852 1 98.44 126 ALA B N 1
ATOM 2537 C CA . ALA B 1 126 ? 11.016 -10.664 4.254 1 98.44 126 ALA B CA 1
ATOM 2538 C C . ALA B 1 126 ? 11.344 -9.32 4.895 1 98.44 126 ALA B C 1
ATOM 2540 O O . ALA B 1 126 ? 11.078 -9.109 6.078 1 98.44 126 ALA B O 1
ATOM 2541 N N . ALA B 1 127 ? 11.906 -8.422 4.148 1 97.44 127 ALA B N 1
ATOM 2542 C CA . ALA B 1 127 ? 12.328 -7.121 4.668 1 97.44 127 ALA B CA 1
ATOM 2543 C C . ALA B 1 127 ? 11.117 -6.27 5.059 1 97.44 127 ALA B C 1
ATOM 2545 O O . ALA B 1 127 ? 11.234 -5.363 5.887 1 97.44 127 ALA B O 1
ATOM 2546 N N . ALA B 1 128 ? 9.906 -6.547 4.527 1 98.56 128 ALA B N 1
ATOM 2547 C CA . ALA B 1 128 ? 8.766 -5.645 4.645 1 98.56 128 ALA B CA 1
ATOM 2548 C C . ALA B 1 128 ? 7.871 -6.043 5.812 1 98.56 128 ALA B C 1
ATOM 2550 O O . ALA B 1 128 ? 6.75 -5.543 5.941 1 98.56 128 ALA B O 1
ATOM 2551 N N . VAL B 1 129 ? 8.305 -7.012 6.68 1 98.31 129 VAL B N 1
ATOM 2552 C CA . VAL B 1 129 ? 7.586 -7.316 7.91 1 98.31 129 VAL B CA 1
ATOM 2553 C C . VAL B 1 129 ? 7.887 -6.254 8.961 1 98.31 129 VAL B C 1
ATOM 2555 O O . VAL B 1 129 ? 7.172 -6.141 9.961 1 98.31 129 VAL B O 1
ATOM 2558 N N . SER B 1 130 ? 8.914 -5.492 8.734 1 98.5 130 SER B N 1
ATOM 2559 C CA . SER B 1 130 ? 9.32 -4.359 9.555 1 98.5 130 SER B CA 1
ATOM 2560 C C . SER B 1 130 ? 9.594 -3.125 8.703 1 98.5 130 SER B C 1
ATOM 2562 O O . SER B 1 130 ? 9.758 -3.23 7.484 1 98.5 130 SER B O 1
ATOM 2564 N N . PRO B 1 131 ? 9.688 -1.932 9.359 1 98.62 131 PRO B N 1
ATOM 2565 C CA . PRO B 1 131 ? 9.906 -0.689 8.609 1 98.62 131 PRO B CA 1
ATOM 2566 C C . PRO B 1 131 ? 11.172 -0.724 7.766 1 98.62 131 PRO B C 1
ATOM 2568 O O . PRO B 1 131 ? 12.156 -1.364 8.148 1 98.62 131 PRO B O 1
ATOM 2571 N N . THR B 1 132 ? 11.141 0.019 6.641 1 98.62 132 THR B N 1
ATOM 2572 C CA . THR B 1 132 ? 12.234 0.008 5.684 1 98.62 132 THR B CA 1
ATOM 2573 C C . THR B 1 132 ? 12.656 1.431 5.324 1 98.62 132 THR B C 1
ATOM 2575 O O . THR B 1 132 ? 12.406 1.893 4.207 1 98.62 132 THR B O 1
ATOM 2578 N N . PRO B 1 133 ? 13.43 2.143 6.152 1 98.31 133 PRO B N 1
ATOM 2579 C CA . PRO B 1 133 ? 13.703 3.564 5.938 1 98.31 133 PRO B CA 1
ATOM 2580 C C . PRO B 1 133 ? 14.555 3.822 4.699 1 98.31 133 PRO B C 1
ATOM 2582 O O . PRO B 1 133 ? 14.461 4.895 4.094 1 98.31 133 PRO B O 1
ATOM 2585 N N . GLY B 1 134 ? 15.375 2.85 4.258 1 98 134 GLY B N 1
ATOM 2586 C CA . GLY B 1 134 ? 16.25 3.039 3.109 1 98 134 GLY B CA 1
ATOM 2587 C C . GLY B 1 134 ? 15.672 2.484 1.821 1 98 134 GLY B C 1
ATOM 2588 O O . GLY B 1 134 ? 16.312 2.525 0.774 1 98 134 GLY B O 1
ATOM 2589 N N . MET B 1 135 ? 14.508 1.927 1.896 1 98.19 135 MET B N 1
ATOM 2590 C CA . MET B 1 135 ? 13.773 1.406 0.744 1 98.19 135 MET B CA 1
ATOM 2591 C C . MET B 1 135 ? 12.273 1.628 0.905 1 98.19 135 MET B C 1
ATOM 2593 O O . MET B 1 135 ? 11.5 0.67 0.927 1 98.19 135 MET B O 1
ATOM 2597 N N . ILE B 1 136 ? 11.859 2.867 0.915 1 98.56 136 ILE B N 1
ATOM 2598 C CA . ILE B 1 136 ? 10.516 3.299 1.271 1 98.56 136 ILE B CA 1
ATOM 2599 C C . ILE B 1 136 ? 9.5 2.691 0.303 1 98.56 136 ILE B C 1
ATOM 2601 O O . ILE B 1 136 ? 8.531 2.061 0.726 1 98.56 136 ILE B O 1
ATOM 2605 N N . GLY B 1 137 ? 9.797 2.908 -1.007 1 98.69 137 GLY B N 1
ATOM 2606 C CA . GLY B 1 137 ? 8.859 2.422 -2.008 1 98.69 137 GLY B CA 1
ATOM 2607 C C . GLY B 1 137 ? 8.727 0.911 -2.016 1 98.69 137 GLY B C 1
ATOM 2608 O O . GLY B 1 137 ? 7.613 0.382 -2.049 1 98.69 137 GLY B O 1
ATOM 2609 N N . TYR B 1 138 ? 9.859 0.196 -1.928 1 98.56 138 TYR B N 1
ATOM 2610 C CA . TYR B 1 138 ? 9.891 -1.263 -1.959 1 98.56 138 TYR B CA 1
ATOM 2611 C C . TYR B 1 138 ? 9.156 -1.847 -0.759 1 98.56 138 TYR B C 1
ATOM 2613 O O . TYR B 1 138 ? 8.234 -2.652 -0.92 1 98.56 138 TYR B O 1
ATOM 2621 N N . GLY B 1 139 ? 9.516 -1.396 0.447 1 98.81 139 GLY B N 1
ATOM 2622 C CA . GLY B 1 139 ? 8.891 -1.895 1.66 1 98.81 139 GLY B CA 1
ATOM 2623 C C . GLY B 1 139 ? 7.398 -1.602 1.726 1 98.81 139 GLY B C 1
ATOM 2624 O O . GLY B 1 139 ? 6.609 -2.461 2.119 1 98.81 139 GLY B O 1
ATOM 2625 N N . THR B 1 140 ? 7.035 -0.427 1.322 1 98.88 140 THR B N 1
ATOM 2626 C CA . THR B 1 140 ? 5.633 -0.037 1.352 1 98.88 140 THR B CA 1
ATOM 2627 C C . THR B 1 140 ? 4.805 -0.915 0.416 1 98.88 140 THR B C 1
ATOM 2629 O O . THR B 1 140 ? 3.752 -1.424 0.802 1 98.88 140 THR B O 1
ATOM 2632 N N . ALA B 1 141 ? 5.281 -1.135 -0.784 1 98.88 141 ALA B N 1
ATOM 2633 C CA . ALA B 1 141 ? 4.574 -1.963 -1.758 1 98.88 141 ALA B CA 1
ATOM 2634 C C . ALA B 1 141 ? 4.438 -3.4 -1.262 1 98.88 141 ALA B C 1
ATOM 2636 O O . ALA B 1 141 ? 3.35 -3.977 -1.304 1 98.88 141 ALA B O 1
ATOM 2637 N N . LYS B 1 142 ? 5.527 -3.926 -0.791 1 98.94 142 LYS B N 1
ATOM 2638 C CA . LYS B 1 142 ? 5.523 -5.328 -0.382 1 98.94 142 LYS B CA 1
ATOM 2639 C C . LYS B 1 142 ? 4.727 -5.523 0.906 1 98.94 142 LYS B C 1
ATOM 2641 O O . LYS B 1 142 ? 4.055 -6.543 1.077 1 98.94 142 LYS B O 1
ATOM 2646 N N . SER B 1 143 ? 4.789 -4.57 1.85 1 98.94 143 SER B N 1
ATOM 2647 C CA . SER B 1 143 ? 3.938 -4.641 3.033 1 98.94 143 SER B CA 1
ATOM 2648 C C . SER B 1 143 ? 2.461 -4.609 2.656 1 98.94 143 SER B C 1
ATOM 2650 O O . SER B 1 143 ? 1.637 -5.27 3.291 1 98.94 143 SER B O 1
ATOM 2652 N N . ALA B 1 144 ? 2.127 -3.811 1.673 1 98.94 144 ALA B N 1
ATOM 2653 C CA . ALA B 1 144 ? 0.748 -3.742 1.195 1 98.94 144 ALA B CA 1
ATOM 2654 C C . ALA B 1 144 ? 0.309 -5.074 0.592 1 98.94 144 ALA B C 1
ATOM 2656 O O . ALA B 1 144 ? -0.852 -5.469 0.722 1 98.94 144 ALA B O 1
ATOM 2657 N N . VAL B 1 145 ? 1.22 -5.781 -0.087 1 98.94 145 VAL B N 1
ATOM 2658 C CA . VAL B 1 145 ? 0.921 -7.105 -0.618 1 98.94 145 VAL B CA 1
ATOM 2659 C C . VAL B 1 145 ? 0.63 -8.07 0.53 1 98.94 145 VAL B C 1
ATOM 2661 O O . VAL B 1 145 ? -0.285 -8.891 0.441 1 98.94 145 VAL B O 1
ATOM 2664 N N . HIS B 1 146 ? 1.46 -7.98 1.639 1 98.94 146 HIS B N 1
ATOM 2665 C CA . HIS B 1 146 ? 1.178 -8.789 2.82 1 98.94 146 HIS B CA 1
ATOM 2666 C C . HIS B 1 146 ? -0.244 -8.555 3.32 1 98.94 146 HIS B C 1
ATOM 2668 O O . HIS B 1 146 ? -0.98 -9.508 3.58 1 98.94 146 HIS B O 1
ATOM 2674 N N . PHE B 1 147 ? -0.617 -7.293 3.412 1 98.94 147 PHE B N 1
ATOM 2675 C CA . PHE B 1 147 ? -1.928 -6.906 3.922 1 98.94 147 PHE B CA 1
ATOM 2676 C C . PHE B 1 147 ? -3.037 -7.422 3.014 1 98.94 147 PHE B C 1
ATOM 2678 O O . PHE B 1 147 ? -4.059 -7.914 3.492 1 98.94 147 PHE B O 1
ATOM 2685 N N . LEU B 1 148 ? -2.846 -7.309 1.728 1 98.94 148 LEU B N 1
ATOM 2686 C CA . LEU B 1 148 ? -3.797 -7.809 0.74 1 98.94 148 LEU B CA 1
ATOM 2687 C C . LEU B 1 148 ? -4.035 -9.305 0.922 1 98.94 148 LEU B C 1
ATOM 2689 O O . LEU B 1 148 ? -5.18 -9.75 0.97 1 98.94 148 LEU B O 1
ATOM 2693 N N . CYS B 1 149 ? -2.975 -10.039 1.047 1 98.94 149 CYS B N 1
ATOM 2694 C CA . CYS B 1 149 ? -3.053 -11.484 1.224 1 98.94 149 CYS B CA 1
ATOM 2695 C C . CYS B 1 149 ? -3.908 -11.844 2.434 1 98.94 149 CYS B C 1
ATOM 2697 O O . CYS B 1 149 ? -4.848 -12.633 2.324 1 98.94 149 CYS B O 1
ATOM 2699 N N . GLN B 1 150 ? -3.621 -11.203 3.543 1 98.94 150 GLN B N 1
ATOM 2700 C CA . GLN B 1 150 ? -4.328 -11.5 4.785 1 98.94 150 GLN B CA 1
ATOM 2701 C C . GLN B 1 150 ? -5.777 -11.031 4.719 1 98.94 150 GLN B C 1
ATOM 2703 O O . GLN B 1 150 ? -6.668 -11.688 5.27 1 98.94 150 GLN B O 1
ATOM 2708 N N . SER B 1 151 ? -6.004 -9.922 4.078 1 98.94 151 SER B N 1
ATOM 2709 C CA . SER B 1 151 ? -7.359 -9.406 3.945 1 98.94 151 SER B CA 1
ATOM 2710 C C . SER B 1 151 ? -8.234 -10.336 3.113 1 98.94 151 SER B C 1
ATOM 2712 O O . SER B 1 151 ? -9.398 -10.57 3.447 1 98.94 151 SER B O 1
ATOM 2714 N N . ILE B 1 152 ? -7.691 -10.891 2.039 1 98.88 152 ILE B N 1
ATOM 2715 C CA . ILE B 1 152 ? -8.438 -11.828 1.196 1 98.88 152 ILE B CA 1
ATOM 2716 C C . ILE B 1 152 ? -8.75 -13.094 1.984 1 98.88 152 ILE B C 1
ATOM 2718 O O . ILE B 1 152 ? -9.883 -13.578 1.965 1 98.88 152 ILE B O 1
ATOM 2722 N N . ALA B 1 153 ? -7.789 -13.602 2.676 1 98.88 153 ALA B N 1
ATOM 2723 C CA . ALA B 1 153 ? -7.926 -14.852 3.412 1 98.88 153 ALA B CA 1
ATOM 2724 C C . ALA B 1 153 ? -8.977 -14.734 4.516 1 98.88 153 ALA B C 1
ATOM 2726 O O . ALA B 1 153 ? -9.555 -15.734 4.945 1 98.88 153 ALA B O 1
ATOM 2727 N N . GLU B 1 154 ? -9.164 -13.5 5.035 1 98.56 154 GLU B N 1
ATOM 2728 C CA . GLU B 1 154 ? -10.078 -13.266 6.145 1 98.56 154 GLU B CA 1
ATOM 2729 C C . GLU B 1 154 ? -11.523 -13.555 5.738 1 98.56 154 GLU B C 1
ATOM 2731 O O . GLU B 1 154 ? -12.383 -13.781 6.598 1 98.56 154 GLU B O 1
ATOM 2736 N N . ASP B 1 155 ? -11.906 -13.523 4.484 1 98.44 155 ASP B N 1
ATOM 2737 C CA . ASP B 1 155 ? -13.211 -13.914 3.969 1 98.44 155 ASP B CA 1
ATOM 2738 C C . ASP B 1 155 ? -13.078 -14.992 2.891 1 98.44 155 ASP B C 1
ATOM 2740 O O . ASP B 1 155 ? -13.117 -14.688 1.696 1 98.44 155 ASP B O 1
ATOM 2744 N N . PRO B 1 156 ? -13.055 -16.203 3.273 1 97.69 156 PRO B N 1
ATOM 2745 C CA . PRO B 1 156 ? -12.828 -17.281 2.314 1 97.69 156 PRO B CA 1
ATOM 2746 C C . PRO B 1 156 ? -13.93 -17.391 1.266 1 97.69 156 PRO B C 1
ATOM 2748 O O . PRO B 1 156 ? -13.766 -18.062 0.251 1 97.69 156 PRO B O 1
ATOM 2751 N N . SER B 1 157 ? -15.055 -16.734 1.528 1 98.25 157 SER B N 1
ATOM 2752 C CA . SER B 1 157 ? -16.188 -16.859 0.605 1 98.25 157 SER B CA 1
ATOM 2753 C C . SER B 1 157 ? -15.883 -16.156 -0.718 1 98.25 157 SER B C 1
ATOM 2755 O O . SER B 1 157 ? -16.562 -16.391 -1.716 1 98.25 157 SER B O 1
ATOM 2757 N N . VAL B 1 158 ? -14.852 -15.297 -0.756 1 98.31 158 VAL B N 1
ATOM 2758 C CA . VAL B 1 158 ? -14.531 -14.57 -1.982 1 98.31 158 VAL B CA 1
ATOM 2759 C C . VAL B 1 158 ? -13.555 -15.383 -2.83 1 98.31 158 VAL B C 1
ATOM 2761 O O . VAL B 1 158 ? -13.18 -14.961 -3.928 1 98.31 158 VAL B O 1
ATOM 2764 N N . LEU B 1 159 ? -13.094 -16.484 -2.336 1 98.38 159 LEU B N 1
ATOM 2765 C CA . LEU B 1 159 ? -12.227 -17.406 -3.061 1 98.38 159 LEU B CA 1
ATOM 2766 C C . LEU B 1 159 ? -13 -18.656 -3.486 1 98.38 159 LEU B C 1
ATOM 2768 O O . LEU B 1 159 ? -14.07 -18.938 -2.947 1 98.38 159 LEU B O 1
ATOM 2772 N N . PRO B 1 160 ? -12.445 -19.375 -4.52 1 98.44 160 PRO B N 1
ATOM 2773 C CA . PRO B 1 160 ? -13.039 -20.672 -4.828 1 98.44 160 PRO B CA 1
ATOM 2774 C C . PRO B 1 160 ? -13.07 -21.609 -3.621 1 98.44 160 PRO B C 1
ATOM 2776 O O . PRO B 1 160 ? -12.258 -21.453 -2.701 1 98.44 160 PRO B O 1
ATOM 2779 N N . THR B 1 161 ? -13.953 -22.578 -3.658 1 98.38 161 THR B N 1
ATOM 2780 C CA . THR B 1 161 ? -14.109 -23.531 -2.561 1 98.38 161 THR B CA 1
ATOM 2781 C C . THR B 1 161 ? -12.781 -24.203 -2.238 1 98.38 161 THR B C 1
ATOM 2783 O O . THR B 1 161 ? -12.109 -24.719 -3.135 1 98.38 161 THR B O 1
ATOM 2786 N N . ASP B 1 162 ? -12.352 -24.141 -0.979 1 98.19 162 ASP B N 1
ATOM 2787 C CA . ASP B 1 162 ? -11.195 -24.844 -0.429 1 98.19 162 ASP B CA 1
ATOM 2788 C C . ASP B 1 162 ? -9.898 -24.312 -1.038 1 98.19 162 ASP B C 1
ATOM 2790 O O . ASP B 1 162 ? -8.867 -25 -0.995 1 98.19 162 ASP B O 1
ATOM 2794 N N . ALA B 1 163 ? -9.984 -23.156 -1.691 1 98.75 163 ALA B N 1
ATOM 2795 C CA . ALA B 1 163 ? -8.781 -22.531 -2.242 1 98.75 163 ALA B CA 1
ATOM 2796 C C . ALA B 1 163 ? -8.039 -21.75 -1.174 1 98.75 163 ALA B C 1
ATOM 2798 O O . ALA B 1 163 ? -8.539 -21.562 -0.062 1 98.75 163 ALA B O 1
ATOM 2799 N N . SER B 1 164 ? -6.793 -21.359 -1.489 1 98.81 164 SER B N 1
ATOM 2800 C CA . SER B 1 164 ? -5.953 -20.609 -0.549 1 98.81 164 SER B CA 1
ATOM 2801 C C . SER B 1 164 ? -5.27 -19.438 -1.227 1 98.81 164 SER B C 1
ATOM 2803 O O . SER B 1 164 ? -5.09 -19.438 -2.447 1 98.81 164 SER B O 1
ATOM 2805 N N . VAL B 1 165 ? -4.969 -18.5 -0.443 1 98.94 165 VAL B N 1
ATOM 2806 C CA . VAL B 1 165 ? -4.07 -17.422 -0.828 1 98.94 165 VAL B CA 1
ATOM 2807 C C . VAL B 1 165 ? -2.844 -17.422 0.083 1 98.94 165 VAL B C 1
ATOM 2809 O O . VAL B 1 165 ? -2.969 -17.562 1.302 1 98.94 165 VAL B O 1
ATOM 2812 N N . LEU B 1 166 ? -1.656 -17.344 -0.514 1 98.94 166 LEU B N 1
ATOM 2813 C CA . LEU B 1 166 ? -0.386 -17.281 0.202 1 98.94 166 LEU B CA 1
ATOM 2814 C C . LEU B 1 166 ? 0.472 -16.125 -0.307 1 98.94 166 LEU B C 1
ATOM 2816 O O . LEU B 1 166 ? 0.362 -15.734 -1.47 1 98.94 166 LEU B O 1
ATOM 2820 N N . ALA B 1 167 ? 1.274 -15.625 0.569 1 98.94 167 ALA B N 1
ATOM 2821 C CA . ALA B 1 167 ? 2.357 -14.734 0.153 1 98.94 167 ALA B CA 1
ATOM 2822 C C . ALA B 1 167 ? 3.717 -15.312 0.535 1 98.94 167 ALA B C 1
ATOM 2824 O O . ALA B 1 167 ? 3.922 -15.727 1.678 1 98.94 167 ALA B O 1
ATOM 2825 N N . ILE B 1 168 ? 4.609 -15.383 -0.41 1 98.94 168 ILE B N 1
ATOM 2826 C CA . ILE B 1 168 ? 5.98 -15.758 -0.079 1 98.94 168 ILE B CA 1
ATOM 2827 C C . ILE B 1 168 ? 6.801 -14.5 0.218 1 98.94 168 ILE B C 1
ATOM 2829 O O . ILE B 1 168 ? 6.602 -13.461 -0.41 1 98.94 168 ILE B O 1
ATOM 2833 N N . LEU B 1 169 ? 7.684 -14.641 1.18 1 98.88 169 LEU B N 1
ATOM 2834 C CA . LEU B 1 169 ? 8.555 -13.547 1.609 1 98.88 169 LEU B CA 1
ATOM 2835 C C . LEU B 1 169 ? 10.016 -13.914 1.409 1 98.88 169 LEU B C 1
ATOM 2837 O O . LEU B 1 169 ? 10.703 -14.297 2.359 1 98.88 169 LEU B O 1
ATOM 2841 N N . PRO B 1 170 ? 10.5 -13.719 0.194 1 98.38 170 PRO B N 1
ATOM 2842 C CA . PRO B 1 170 ? 11.914 -14.008 -0.059 1 98.38 170 PRO B CA 1
ATOM 2843 C C . PRO B 1 170 ? 12.852 -13.055 0.681 1 98.38 170 PRO B C 1
ATOM 2845 O O . PRO B 1 170 ? 12.461 -11.93 1.003 1 98.38 170 PRO B O 1
ATOM 2848 N N . THR B 1 171 ? 14.062 -13.492 0.952 1 96.31 171 THR B N 1
ATOM 2849 C CA . THR B 1 171 ? 15.156 -12.641 1.4 1 96.31 171 THR B CA 1
ATOM 2850 C C . THR B 1 171 ? 16.016 -12.195 0.22 1 96.31 171 THR B C 1
ATOM 2852 O O . THR B 1 171 ? 15.703 -11.203 -0.447 1 96.31 171 THR B O 1
ATOM 2855 N N . ILE B 1 172 ? 17.016 -12.93 -0.151 1 96.31 172 ILE B N 1
ATOM 2856 C CA . ILE B 1 172 ? 17.766 -12.688 -1.377 1 96.31 172 ILE B CA 1
ATOM 2857 C C . ILE B 1 172 ? 17.672 -13.914 -2.289 1 96.31 172 ILE B C 1
ATOM 2859 O O . ILE B 1 172 ? 18.047 -15.016 -1.896 1 96.31 172 ILE B O 1
ATOM 2863 N N . LEU B 1 173 ? 17.078 -13.711 -3.432 1 97.5 173 LEU B N 1
ATOM 2864 C CA . LEU B 1 173 ? 17.016 -14.758 -4.441 1 97.5 173 LEU B CA 1
ATOM 2865 C C . LEU B 1 173 ? 18.281 -14.766 -5.297 1 97.5 173 LEU B C 1
ATOM 2867 O O . LEU B 1 173 ? 18.812 -13.703 -5.629 1 97.5 173 LEU B O 1
ATOM 2871 N N . ASP B 1 174 ? 18.734 -15.898 -5.625 1 97.06 174 ASP B N 1
ATOM 2872 C CA . ASP B 1 174 ? 19.922 -16.031 -6.445 1 97.06 174 ASP B CA 1
ATOM 2873 C C . ASP B 1 174 ? 19.625 -15.758 -7.918 1 97.06 174 ASP B C 1
ATOM 2875 O O . ASP B 1 174 ? 19.469 -16.688 -8.711 1 97.06 174 ASP B O 1
ATOM 2879 N N . THR B 1 175 ? 19.562 -14.508 -8.266 1 95.94 175 THR B N 1
ATOM 2880 C CA . THR B 1 175 ? 19.281 -14.062 -9.633 1 95.94 175 THR B CA 1
ATOM 2881 C C . THR B 1 175 ? 20.516 -13.438 -10.258 1 95.94 175 THR B C 1
ATOM 2883 O O . THR B 1 175 ? 21.422 -12.969 -9.555 1 95.94 175 THR B O 1
ATOM 2886 N N . PRO B 1 176 ? 20.578 -13.422 -11.602 1 92.75 176 PRO B N 1
ATOM 2887 C CA . PRO B 1 176 ? 21.688 -12.711 -12.258 1 92.75 176 PRO B CA 1
ATOM 2888 C C . PRO B 1 176 ? 21.766 -11.242 -11.836 1 92.75 176 PRO B C 1
ATOM 2890 O O . PRO B 1 176 ? 22.875 -10.711 -11.656 1 92.75 176 PRO B O 1
ATOM 2893 N N . GLY B 1 177 ? 20.609 -10.734 -11.648 1 91.62 177 GLY B N 1
ATOM 2894 C CA . GLY B 1 177 ? 20.578 -9.352 -11.195 1 91.62 177 GLY B CA 1
ATOM 2895 C C . GLY B 1 177 ? 21.234 -9.148 -9.844 1 91.62 177 GLY B C 1
ATOM 2896 O O . GLY B 1 177 ? 22.062 -8.25 -9.672 1 91.62 177 GLY B O 1
ATOM 2897 N N . ASN B 1 178 ? 20.922 -9.969 -8.883 1 93.75 178 ASN B N 1
ATOM 2898 C CA . ASN B 1 178 ? 21.5 -9.867 -7.543 1 93.75 178 ASN B CA 1
ATOM 2899 C C . ASN B 1 178 ? 22.984 -10.195 -7.555 1 93.75 178 ASN B C 1
ATOM 2901 O O . ASN B 1 178 ? 23.766 -9.594 -6.82 1 93.75 178 ASN B O 1
ATOM 2905 N N . ARG B 1 179 ? 23.422 -11.109 -8.375 1 94.38 179 ARG B N 1
ATOM 2906 C CA . ARG B 1 179 ? 24.844 -11.438 -8.508 1 94.38 179 ARG B CA 1
ATOM 2907 C C . ARG B 1 179 ? 25.641 -10.242 -9.023 1 94.38 179 ARG B C 1
ATOM 2909 O O . ARG B 1 179 ? 26.75 -9.984 -8.562 1 94.38 179 ARG B O 1
ATOM 2916 N N . SER B 1 180 ? 25.047 -9.578 -9.961 1 94.94 180 SER B N 1
ATOM 2917 C CA . SER B 1 180 ? 25.703 -8.398 -10.523 1 94.94 180 SER B CA 1
ATOM 2918 C C . SER B 1 180 ? 25.766 -7.27 -9.5 1 94.94 180 SER B C 1
ATOM 2920 O O . SER B 1 180 ? 26.781 -6.559 -9.422 1 94.94 180 SER B O 1
ATOM 2922 N N . ALA B 1 181 ? 24.734 -7.078 -8.742 1 91.31 181 ALA B N 1
ATOM 2923 C CA . ALA B 1 181 ? 24.625 -5.973 -7.789 1 91.31 181 ALA B CA 1
ATOM 2924 C C . ALA B 1 181 ? 25.484 -6.227 -6.551 1 91.31 181 ALA B C 1
ATOM 2926 O O . ALA B 1 181 ? 25.938 -5.285 -5.902 1 91.31 181 ALA B O 1
ATOM 2927 N N . MET B 1 182 ? 25.641 -7.57 -6.238 1 93.56 182 MET B N 1
ATOM 2928 C CA . MET B 1 182 ? 26.391 -7.945 -5.039 1 93.56 182 MET B CA 1
ATOM 2929 C C . MET B 1 182 ? 27.438 -9 -5.355 1 93.56 182 MET B C 1
ATOM 2931 O O . MET B 1 182 ? 27.391 -10.102 -4.812 1 93.56 182 MET B O 1
ATOM 2935 N N . PRO B 1 183 ? 28.422 -8.672 -6.109 1 93.31 183 PRO B N 1
ATOM 2936 C CA . PRO B 1 183 ? 29.359 -9.672 -6.629 1 93.31 183 PRO B CA 1
ATOM 2937 C C . PRO B 1 183 ? 30.172 -10.344 -5.527 1 93.31 183 PRO B C 1
ATOM 2939 O O . PRO B 1 183 ? 30.672 -11.461 -5.711 1 93.31 183 PRO B O 1
ATOM 2942 N N . HIS B 1 184 ? 30.297 -9.75 -4.332 1 94.56 184 HIS B N 1
ATOM 2943 C CA . HIS B 1 184 ? 31.172 -10.305 -3.299 1 94.56 184 HIS B CA 1
ATOM 2944 C C . HIS B 1 184 ? 30.359 -10.844 -2.125 1 94.56 184 HIS B C 1
ATOM 2946 O O . HIS B 1 184 ? 30.922 -11.188 -1.083 1 94.56 184 HIS B O 1
ATOM 2952 N N . ALA B 1 185 ? 29.125 -10.883 -2.27 1 93 185 ALA B N 1
ATOM 2953 C CA . ALA B 1 185 ? 28.25 -11.352 -1.189 1 93 185 ALA B CA 1
ATOM 2954 C C . ALA B 1 185 ? 28.422 -12.852 -0.962 1 93 185 ALA B C 1
ATOM 2956 O O . ALA B 1 185 ? 28.781 -13.586 -1.882 1 93 185 ALA B O 1
ATOM 2957 N N . ASP B 1 186 ? 28.219 -13.258 0.282 1 92.88 186 ASP B N 1
ATOM 2958 C CA . ASP B 1 186 ? 28.125 -14.68 0.605 1 92.88 186 ASP B CA 1
ATOM 2959 C C . ASP B 1 186 ? 26.859 -15.297 0.001 1 92.88 186 ASP B C 1
ATOM 2961 O O . ASP B 1 186 ? 25.766 -15.086 0.506 1 92.88 186 ASP B O 1
ATOM 2965 N N . ARG B 1 187 ? 26.906 -16.094 -0.915 1 92.69 187 ARG B N 1
ATOM 2966 C CA . ARG B 1 187 ? 25.781 -16.609 -1.679 1 92.69 187 ARG B CA 1
ATOM 2967 C C . ARG B 1 187 ? 25.219 -17.875 -1.049 1 92.69 187 ARG B C 1
ATOM 2969 O O . ARG B 1 187 ? 24.172 -18.375 -1.473 1 92.69 187 ARG B O 1
ATOM 2976 N N . SER B 1 188 ? 25.922 -18.344 0.024 1 93.69 188 SER B N 1
ATOM 2977 C CA . SER B 1 188 ? 25.422 -19.516 0.715 1 93.69 188 SER B CA 1
ATOM 2978 C C . SER B 1 188 ? 24.125 -19.219 1.46 1 93.69 188 SER B C 1
ATOM 2980 O O . SER B 1 188 ? 23.422 -20.125 1.887 1 93.69 188 SER B O 1
ATOM 2982 N N . THR B 1 189 ? 23.781 -17.891 1.567 1 94.88 189 THR B N 1
ATOM 2983 C CA . THR B 1 189 ? 22.547 -17.484 2.23 1 94.88 189 THR B CA 1
ATOM 2984 C C . THR B 1 189 ? 21.484 -17.125 1.207 1 94.88 189 THR B C 1
ATOM 2986 O O . THR B 1 189 ? 20.359 -16.781 1.573 1 94.88 189 THR B O 1
ATOM 2989 N N . TRP B 1 190 ? 21.812 -17.219 -0.092 1 97.19 190 TRP B N 1
ATOM 2990 C CA . TRP B 1 190 ? 20.859 -16.875 -1.144 1 97.19 190 TRP B CA 1
ATOM 2991 C C . TRP B 1 190 ? 19.953 -18.047 -1.479 1 97.19 190 TRP B C 1
ATOM 2993 O O . TRP B 1 190 ? 20.391 -19.203 -1.423 1 97.19 190 TRP B O 1
ATOM 3003 N N . THR B 1 191 ? 18.766 -17.781 -1.748 1 98.12 191 THR B N 1
ATOM 3004 C CA . THR B 1 191 ? 17.781 -18.812 -2.053 1 98.12 191 THR B CA 1
ATOM 3005 C C . THR B 1 191 ? 17.812 -19.172 -3.535 1 98.12 191 THR B C 1
ATOM 3007 O O . THR B 1 191 ? 17.734 -18.297 -4.395 1 98.12 191 THR B O 1
ATOM 3010 N N . SER B 1 192 ? 17.953 -20.453 -3.795 1 97.38 192 SER B N 1
ATOM 3011 C CA . SER B 1 192 ? 17.891 -20.922 -5.176 1 97.38 192 SER B CA 1
ATOM 3012 C C . SER B 1 192 ? 16.5 -20.688 -5.773 1 97.38 192 SER B C 1
ATOM 3014 O O . SER B 1 192 ? 15.492 -20.922 -5.113 1 97.38 192 SER B O 1
ATOM 3016 N N . LEU B 1 193 ? 16.453 -20.281 -7.008 1 98.31 193 LEU B N 1
ATOM 3017 C CA . LEU B 1 193 ? 15.188 -20.062 -7.691 1 98.31 193 LEU B CA 1
ATOM 3018 C C . LEU B 1 193 ? 14.445 -21.391 -7.879 1 98.31 193 LEU B C 1
ATOM 3020 O O . LEU B 1 193 ? 13.219 -21.422 -7.785 1 98.31 193 LEU B O 1
ATOM 3024 N N . GLU B 1 194 ? 15.18 -22.438 -8.086 1 97.94 194 GLU B N 1
ATOM 3025 C CA . GLU B 1 194 ? 14.594 -23.75 -8.273 1 97.94 194 GLU B CA 1
ATOM 3026 C C . GLU B 1 194 ? 13.883 -24.234 -7.016 1 97.94 194 GLU B C 1
ATOM 3028 O O . GLU B 1 194 ? 12.82 -24.859 -7.09 1 97.94 194 GLU B O 1
ATOM 3033 N N . ASP B 1 195 ? 14.484 -23.922 -5.852 1 98.25 195 ASP B N 1
ATOM 3034 C CA . ASP B 1 195 ? 13.852 -24.297 -4.59 1 98.25 195 ASP B CA 1
ATOM 3035 C C . ASP B 1 195 ? 12.484 -23.625 -4.445 1 98.25 195 ASP B C 1
ATOM 3037 O O . ASP B 1 195 ? 11.508 -24.281 -4.051 1 98.25 195 ASP B O 1
ATOM 3041 N N . VAL B 1 196 ? 12.453 -22.391 -4.766 1 98.81 196 VAL B N 1
ATOM 3042 C CA . VAL B 1 196 ? 11.211 -21.625 -4.652 1 98.81 196 VAL B CA 1
ATOM 3043 C C . VAL B 1 196 ? 10.188 -22.156 -5.66 1 98.81 196 VAL B C 1
ATOM 3045 O O . VAL B 1 196 ? 9.023 -22.391 -5.316 1 98.81 196 VAL B O 1
ATOM 3048 N N . ALA B 1 197 ? 10.602 -22.359 -6.879 1 98.88 197 ALA B N 1
ATOM 3049 C CA . ALA B 1 197 ? 9.727 -22.797 -7.961 1 98.88 197 ALA B CA 1
ATOM 3050 C C . ALA B 1 197 ? 9.094 -24.156 -7.641 1 98.88 197 ALA B C 1
ATOM 3052 O O . ALA B 1 197 ? 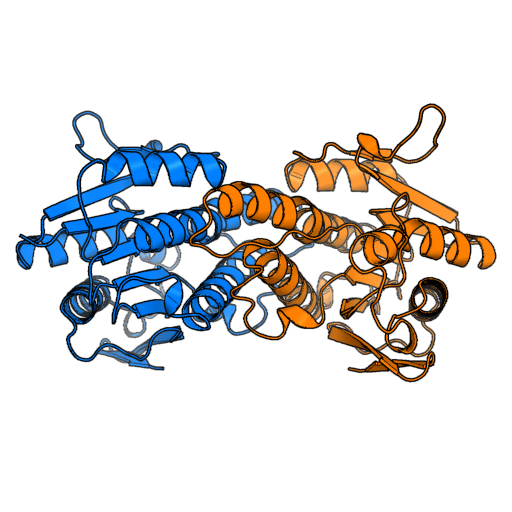7.891 -24.344 -7.816 1 98.88 197 ALA B O 1
ATOM 3053 N N . GLN B 1 198 ? 9.914 -25.062 -7.195 1 98.56 198 GLN B N 1
ATOM 3054 C CA . GLN B 1 198 ? 9.414 -26.406 -6.867 1 98.56 198 GLN B CA 1
ATOM 3055 C C . GLN B 1 198 ? 8.383 -26.344 -5.746 1 98.56 198 GLN B C 1
ATOM 3057 O O . GLN B 1 198 ? 7.367 -27.047 -5.793 1 98.56 198 GLN B O 1
ATOM 3062 N N . GLN B 1 199 ? 8.656 -25.531 -4.719 1 98.81 199 GLN B N 1
ATOM 3063 C CA . GLN B 1 199 ? 7.715 -25.406 -3.609 1 98.81 199 GLN B CA 1
ATOM 3064 C C . GLN B 1 199 ? 6.387 -24.828 -4.082 1 98.81 199 GLN B C 1
ATOM 3066 O O . GLN B 1 199 ? 5.32 -25.25 -3.633 1 98.81 199 GLN B O 1
ATOM 3071 N N . ILE B 1 200 ? 6.41 -23.859 -4.984 1 98.94 200 ILE B N 1
ATOM 3072 C CA . ILE B 1 200 ? 5.203 -23.25 -5.531 1 98.94 200 ILE B CA 1
ATOM 3073 C C . ILE B 1 200 ? 4.363 -24.312 -6.242 1 98.94 200 ILE B C 1
ATOM 3075 O O . ILE B 1 200 ? 3.145 -24.375 -6.062 1 98.94 200 ILE B O 1
ATOM 3079 N N . VAL B 1 201 ? 4.992 -25.172 -7.043 1 98.88 201 VAL B N 1
ATOM 3080 C CA . VAL B 1 201 ? 4.27 -26.219 -7.754 1 98.88 201 VAL B CA 1
ATOM 3081 C C . VAL B 1 201 ? 3.672 -27.203 -6.75 1 98.88 201 VAL B C 1
ATOM 3083 O O . VAL B 1 201 ? 2.521 -27.625 -6.895 1 98.88 201 VAL B O 1
ATOM 3086 N N . GLU B 1 202 ? 4.453 -27.547 -5.727 1 98.75 202 GLU B N 1
ATOM 3087 C CA . GLU B 1 202 ? 3.945 -28.453 -4.695 1 98.75 202 GLU B CA 1
ATOM 3088 C C . GLU B 1 202 ? 2.695 -27.891 -4.035 1 98.75 202 GLU B C 1
ATOM 3090 O O . GLU B 1 202 ? 1.688 -28.578 -3.891 1 98.75 202 GLU B O 1
ATOM 3095 N N . TRP B 1 203 ? 2.754 -26.609 -3.598 1 98.88 203 TRP B N 1
ATOM 3096 C CA . TRP B 1 203 ? 1.603 -25.969 -2.975 1 98.88 203 TRP B CA 1
ATOM 3097 C C . TRP B 1 203 ? 0.435 -25.875 -3.951 1 98.88 203 TRP B C 1
ATOM 3099 O O . TRP B 1 203 ? -0.727 -25.969 -3.551 1 98.88 203 TRP B O 1
ATOM 3109 N N . SER B 1 204 ? 0.709 -25.609 -5.25 1 98.81 204 SER B N 1
ATOM 3110 C CA . SER B 1 204 ? -0.336 -25.516 -6.262 1 98.81 204 SER B CA 1
ATOM 3111 C C . SER B 1 204 ? -1.057 -26.844 -6.441 1 98.81 204 SER B C 1
ATOM 3113 O O . SER B 1 204 ? -2.236 -26.875 -6.793 1 98.81 204 SER B O 1
ATOM 3115 N N . ASN B 1 205 ? -0.305 -27.938 -6.164 1 98.5 205 ASN B N 1
ATOM 3116 C CA . ASN B 1 205 ? -0.88 -29.281 -6.23 1 98.5 205 ASN B CA 1
ATOM 3117 C C . ASN B 1 205 ? -1.574 -29.656 -4.926 1 98.5 205 ASN B C 1
ATOM 3119 O O . ASN B 1 205 ? -2.113 -30.75 -4.801 1 98.5 205 ASN B O 1
ATOM 3123 N N . GLY B 1 206 ? -1.52 -28.781 -3.914 1 97.44 206 GLY B N 1
ATOM 3124 C CA . GLY B 1 206 ? -2.217 -29 -2.658 1 97.44 206 GLY B CA 1
ATOM 3125 C C . GLY B 1 206 ? -1.381 -29.75 -1.642 1 97.44 206 GLY B C 1
ATOM 3126 O O . GLY B 1 206 ? -1.869 -30.109 -0.564 1 97.44 206 GLY B O 1
ATOM 3127 N N . SER B 1 207 ? -0.105 -29.922 -2.004 1 94.69 207 SER B N 1
ATOM 3128 C CA . SER B 1 207 ? 0.771 -30.688 -1.12 1 94.69 207 SER B CA 1
ATOM 3129 C C . SER B 1 207 ? 1.322 -29.812 0.001 1 94.69 207 SER B C 1
ATOM 3131 O O . SER B 1 207 ? 1.971 -28.797 -0.258 1 94.69 207 SER B O 1
ATOM 3133 N N . ARG B 1 208 ? 1.037 -30.141 1.267 1 96.19 208 ARG B N 1
ATOM 3134 C CA . ARG B 1 208 ? 1.569 -29.516 2.471 1 96.19 208 ARG B CA 1
ATOM 3135 C C . ARG B 1 208 ? 1.477 -27.984 2.379 1 96.19 208 ARG B C 1
ATOM 3137 O O . ARG B 1 208 ? 2.455 -27.281 2.639 1 96.19 208 ARG B O 1
ATOM 3144 N N . ARG B 1 209 ? 0.381 -27.547 1.947 1 97.62 209 ARG B N 1
ATOM 3145 C CA . ARG B 1 209 ? 0.155 -26.109 1.771 1 97.62 209 ARG B CA 1
ATOM 3146 C C . ARG B 1 209 ? -0.131 -25.438 3.107 1 97.62 209 ARG B C 1
ATOM 3148 O O . ARG B 1 209 ? -0.935 -25.938 3.9 1 97.62 209 ARG B O 1
ATOM 3155 N N . PRO B 1 210 ? 0.626 -24.312 3.422 1 98.38 210 PRO B N 1
ATOM 3156 C CA . PRO B 1 210 ? 0.286 -23.547 4.625 1 98.38 210 PRO B CA 1
ATOM 3157 C C . PRO B 1 210 ? -1.159 -23.062 4.625 1 98.38 210 PRO B C 1
ATOM 3159 O O . PRO B 1 210 ? -1.83 -23.109 3.59 1 98.38 210 PRO B O 1
ATOM 3162 N N . ALA B 1 211 ? -1.649 -22.641 5.77 1 98.5 211 ALA B N 1
ATOM 3163 C CA . ALA B 1 211 ? -3 -22.094 5.883 1 98.5 211 ALA B CA 1
ATOM 3164 C C . ALA B 1 211 ? -3.166 -20.859 5.012 1 98.5 211 ALA B C 1
ATOM 3166 O O . ALA B 1 211 ? -2.23 -20.062 4.855 1 98.5 211 ALA B O 1
ATOM 3167 N N . SER B 1 212 ? -4.398 -20.688 4.477 1 98.81 212 SER B N 1
ATOM 3168 C CA . SER B 1 212 ? -4.695 -19.5 3.676 1 98.81 212 SER B CA 1
ATOM 3169 C C . SER B 1 212 ? -4.402 -18.219 4.453 1 98.81 212 SER B C 1
ATOM 3171 O O . SER B 1 212 ? -4.715 -18.125 5.641 1 98.81 212 SER B O 1
ATOM 3173 N N . GLY B 1 213 ? -3.754 -17.281 3.826 1 98.88 213 GLY B N 1
ATOM 3174 C CA . GLY B 1 213 ? -3.414 -16.016 4.461 1 98.88 213 GLY B CA 1
ATOM 3175 C C . GLY B 1 213 ? -2.01 -15.992 5.031 1 98.88 213 GLY B C 1
ATOM 3176 O O . GLY B 1 213 ? -1.537 -14.953 5.496 1 98.88 213 GLY B O 1
ATOM 3177 N N . SER B 1 214 ? -1.269 -17.125 4.945 1 98.88 214 SER B N 1
ATOM 3178 C CA . SER B 1 214 ? 0.068 -17.234 5.52 1 98.88 214 SER B CA 1
ATOM 3179 C C . SER B 1 214 ? 1.062 -16.344 4.766 1 98.88 214 SER B C 1
ATOM 3181 O O . SER B 1 214 ? 1.015 -16.266 3.537 1 98.88 214 SER B O 1
ATOM 3183 N N . LEU B 1 215 ? 1.83 -15.648 5.508 1 98.88 215 LEU B N 1
ATOM 3184 C CA . LEU B 1 215 ? 3.062 -15.031 5.027 1 98.88 215 LEU B CA 1
ATOM 3185 C C . LEU B 1 215 ? 4.254 -15.961 5.238 1 98.88 215 LEU B C 1
ATOM 3187 O O . LEU B 1 215 ? 4.723 -16.141 6.363 1 98.88 215 LEU B O 1
ATOM 3191 N N . VAL B 1 216 ? 4.754 -16.578 4.148 1 98.88 216 VAL B N 1
ATOM 3192 C CA . VAL B 1 216 ? 5.742 -17.641 4.254 1 98.88 216 VAL B CA 1
ATOM 3193 C C . VAL B 1 216 ? 7.141 -17.078 4.031 1 98.88 216 VAL B C 1
ATOM 3195 O O . VAL B 1 216 ? 7.539 -16.812 2.895 1 98.88 216 VAL B O 1
ATOM 3198 N N . LYS B 1 217 ? 7.887 -16.953 5.059 1 98.69 217 LYS B N 1
ATOM 3199 C CA . LYS B 1 217 ? 9.266 -16.469 4.965 1 98.69 217 LYS B CA 1
ATOM 3200 C C . LYS B 1 217 ? 10.18 -17.547 4.371 1 98.69 217 LYS B C 1
ATOM 3202 O O . LYS B 1 217 ? 10.109 -18.719 4.766 1 98.69 217 LYS B O 1
ATOM 3207 N N . ILE B 1 218 ? 10.945 -17.172 3.41 1 98.75 218 ILE B N 1
ATOM 3208 C CA . ILE B 1 218 ? 11.922 -18.078 2.816 1 98.75 218 ILE B CA 1
ATOM 3209 C C . ILE B 1 218 ? 13.312 -17.781 3.375 1 98.75 218 ILE B C 1
ATOM 3211 O O . ILE B 1 218 ? 13.844 -16.688 3.174 1 98.75 218 ILE B O 1
ATOM 3215 N N . VAL B 1 219 ? 13.828 -18.734 4.027 1 97.12 219 VAL B N 1
ATOM 3216 C CA . VAL B 1 219 ? 15.133 -18.578 4.656 1 97.12 219 VAL B CA 1
ATOM 3217 C C . VAL B 1 219 ? 16.109 -19.609 4.102 1 97.12 219 VAL B C 1
ATOM 3219 O O . VAL B 1 219 ? 15.75 -20.781 3.922 1 97.12 219 VAL B O 1
ATOM 3222 N N . THR B 1 220 ? 17.281 -19.125 3.74 1 97.25 220 THR B N 1
ATOM 3223 C CA . THR B 1 220 ? 18.312 -20.016 3.24 1 97.25 220 THR B CA 1
ATOM 3224 C C . THR B 1 220 ? 19.594 -19.875 4.062 1 97.25 220 THR B C 1
ATOM 3226 O O . THR B 1 220 ? 20.094 -18.766 4.246 1 97.25 220 THR B O 1
ATOM 3229 N N . GLU B 1 221 ? 20.031 -20.969 4.613 1 95.12 221 GLU B N 1
ATOM 3230 C CA . GLU B 1 221 ? 21.281 -21.062 5.344 1 95.12 221 GLU B CA 1
ATOM 3231 C C . GLU B 1 221 ? 22.094 -22.281 4.879 1 95.12 221 GLU B C 1
ATOM 3233 O O . GLU B 1 221 ? 21.547 -23.359 4.711 1 95.12 221 GLU B O 1
ATOM 3238 N N . ASN B 1 222 ? 23.391 -22.047 4.633 1 95.31 222 ASN B N 1
ATOM 3239 C CA . ASN B 1 222 ? 24.266 -23.109 4.148 1 95.31 222 ASN B CA 1
ATOM 3240 C C . ASN B 1 222 ? 23.688 -23.812 2.924 1 95.31 222 ASN B C 1
ATOM 3242 O O . ASN B 1 222 ? 23.609 -25.031 2.883 1 95.31 222 ASN B O 1
ATOM 3246 N N . SER B 1 223 ? 23.031 -23.094 2.082 1 93.19 223 SER B N 1
ATOM 3247 C CA . SER B 1 223 ? 22.5 -23.5 0.787 1 93.19 223 SER B CA 1
ATOM 3248 C C . SER B 1 223 ? 21.281 -24.406 0.953 1 93.19 223 SER B C 1
ATOM 3250 O O . SER B 1 223 ? 20.922 -25.141 0.035 1 93.19 223 SER B O 1
ATOM 3252 N N . LYS B 1 224 ? 20.797 -24.344 2.193 1 96.75 224 LYS B N 1
ATOM 3253 C CA . LYS B 1 224 ? 19.547 -25.062 2.455 1 96.75 224 LYS B CA 1
ATOM 3254 C C . LYS B 1 224 ? 18.391 -24.109 2.668 1 96.75 224 LYS B C 1
ATOM 3256 O O . LYS B 1 224 ? 18.469 -23.203 3.5 1 96.75 224 LYS B O 1
ATOM 3261 N N . THR B 1 225 ? 17.312 -24.297 1.886 1 97.88 225 THR B N 1
ATOM 3262 C CA . THR B 1 225 ? 16.156 -23.391 1.896 1 97.88 225 THR B CA 1
ATOM 3263 C C . THR B 1 225 ? 15.047 -23.938 2.779 1 97.88 225 THR B C 1
ATOM 3265 O O . THR B 1 225 ? 14.695 -25.109 2.689 1 97.88 225 THR B O 1
ATOM 3268 N N . ARG B 1 226 ? 14.586 -23.203 3.742 1 97.88 226 ARG B N 1
ATOM 3269 C CA . ARG B 1 2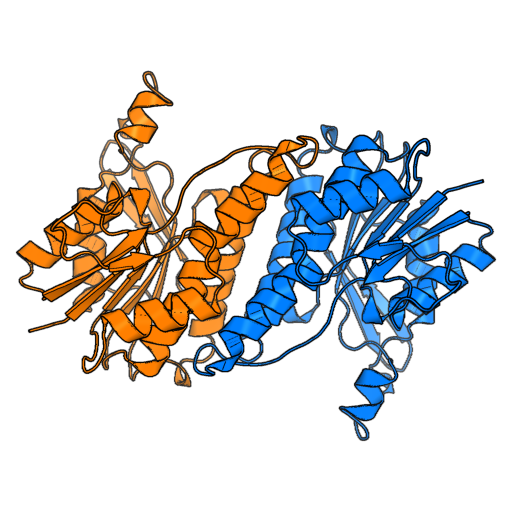26 ? 13.422 -23.516 4.57 1 97.88 226 ARG B CA 1
ATOM 3270 C C . ARG B 1 226 ? 12.305 -22.5 4.355 1 97.88 226 ARG B C 1
ATOM 3272 O O . ARG B 1 226 ? 12.57 -21.312 4.141 1 97.88 226 ARG B O 1
ATOM 3279 N N . PHE B 1 227 ? 11.086 -22.906 4.371 1 98.44 227 PHE B N 1
ATOM 3280 C CA . PHE B 1 227 ? 9.875 -22.094 4.297 1 98.44 227 PHE B CA 1
ATOM 3281 C C . PHE B 1 227 ? 9.18 -22.031 5.652 1 98.44 227 PHE B C 1
ATOM 3283 O O . PHE B 1 227 ? 8.719 -23.062 6.164 1 98.44 227 PHE B O 1
ATOM 3290 N N . ILE B 1 228 ? 9.109 -20.844 6.215 1 97.44 228 ILE B N 1
ATOM 3291 C CA . ILE B 1 228 ? 8.695 -20.703 7.605 1 97.44 228 ILE B CA 1
ATOM 3292 C C . ILE B 1 228 ? 7.426 -19.859 7.68 1 97.44 228 ILE B C 1
ATOM 3294 O O . ILE B 1 228 ? 7.344 -18.781 7.07 1 97.44 228 ILE B O 1
ATOM 3298 N N . VAL B 1 229 ? 6.402 -20.219 8.461 1 94.94 229 VAL B N 1
ATOM 3299 C CA . VAL B 1 229 ? 5.172 -19.469 8.695 1 94.94 229 VAL B CA 1
ATOM 3300 C C . VAL B 1 229 ? 5.191 -18.859 10.094 1 94.94 229 VAL B C 1
ATOM 3302 O O . VAL B 1 229 ? 5.598 -19.531 11.055 1 94.94 229 VAL B O 1
#

Foldseek 3Di:
DAEEEQEQLQDFLNVLLVVLVVVVVYHYQAEYAPVSADPPRSHQHDHLPDALVRLLVSSCVSQPPAAHQEYAYPFADADWAAPPDPCLVVVLVSRQSRAVSNLVSSLLCQLVRYEAQGEYEGEAAPVLVDDDRGRNSNNVNRVNSLVVQQVCLVDCNSGHHNYAYEYEHEYAAPGPVVCVVCVPDDCQWHAYSNVVSNVVVCVSVVHPHDHHSDYWYWTGHRNDIDTHD/DAEEEQEQLQDFLNVLLVVLVVVVVYHYQAEYAPVSADPPRSHQHDHLPDALVRLLVSSCVSQPPAAHQEYAYPFADADWAAPPDPCLVVVLVSRQSRAVSNLVSSLLCQLVRYEAQGEYEGEAAPVLVDDDRGRNSNNVNRVNSLVVQQVCLVDCNSGHHNYAYEYEHEYAAPGPVVCVVCVPDDCQWHAYSNVVSNVVVCVSVVHPHDHHSDYWYWTGHRNDIDTHD